Protein AF-A0A388PPC1-F1 (afdb_monomer)

Foldseek 3Di:
DDDDDDPPDDDDDDDDDDDPDDDDDDDDPDPFDDPPPPDDDADPPDDDPPPPQQPDDPPADFFAQPAAGPTEGPLDEADNLDHAHNLDYEEHHEYEEANEYEEANEYEYDHEYEYHDEYEYDDEYEDDHEYEEADEYEEANEYEEAPEYEYAHAYHYHQEYEYEHEYEHELEYEYAHEYEYDYNQDEEHEAEYEDYPEYEYEPPDDHDYAHHAYHYYYDYDCVSVDVVRRDHLVQWPWKWFPPDPDDQWTDTPRHRFIWGKDPFDDDLPDFPADPVRDRPDPLPRDIWIKTFPVLQLFLKKKKKWKWAAAPPCPWWWDWQKWKDDDSDLQADTQWTWMDTQQKTKTWGWAAGSVDPVRIDTDIKMFGHHADHPDIWMWIWIDAPQKTFTDTNNDTRIMDGHPDGSNNRVSNRCVVPVSDRIMMIGCRSGPTDIGIIIMGSRRDHSDDPDDDPDDD

Sequence (455 aa):
MTLEVRSGERVALAVAATPTKYVPQEFRPGFAVKRRYPYSIAVTGATPPGPPLAEAPPKVAGAPHPNGGGFVAKSAKVEATAYVAPGARVLDGARVTGRARICGQAIVRQSAQVGDDAVVSGLARVGDRARVEGQAHVGGYAKLSGKAVLSGRAQLLEYATVDGEGVVSGDVMIRGFGEVHLSPTTEVTGTAMFAEDLEVHFSGCKTPRFDRGLFYGYLNADLLKKPKEVADNRGLYAHWKFDGAQAPFVRDLVGDADAVLLKRAPRETGPEFARDGSVSSLRPHTPGLQVGGHVLAAANLGFEALVFVPVDATVLSGSLLEADAASDESSGTVLSFKVNKDDVWLQLQSGDPRDKSSARGLALSGKARLPAGRWFRMGFTFKDGEAAIFVDGRKIAAERTELPLTCLFAETRARNPAASPQVLLGAGFAGRIAEIKLTHTGELPGFDEAPKGAK

Secondary structure (DSSP, 8-state):
------TTPPP--------SS--PPPPPSSS------S------S-----SS-S-SS-SS-EEE-TTT--EEETTSEE-TTSEE-TT-EE-TT-EE-TT-EE-TT-EE-TT-EE-TT-EE-TT-EE-TT-EE-TT-EE-TT-EE-TT-EE-TT-EEEEEEEEEES-EEESSEEEEEEEEEEE-TT-EEESSEEEESSEEEE-TT-SS---SSEEEES-B-GGGGG-TTTS---TTEEEEE---S--SSEE-BSSSS-PEEEESS-----S-EE-TTS-EEE------EEEEEGGGG--SBEEEEEEEEB-TT-S--EEEEEEE---SSTTS---EEEEEETTEEEEEEEEEETTEEEEEEEEEEEEE--PPBSSEEEEEEEEETTEEEEEETTEEEEEEE-SS-HHHHHHHHHHH-TT-PPEEEESTT-SSEEEEEEEESBS-----SS--TT--

pLDDT: mean 73.4, std 18.53, range [30.48, 98.75]

Solvent-accessible surface area (backbone atoms only — not comparable to full-atom values): 24076 Å² total; per-residue (Å²): 140,88,81,91,78,61,94,89,67,84,84,80,88,82,88,81,84,78,68,94,68,84,76,87,72,87,84,71,95,67,87,57,67,81,76,76,63,98,70,84,84,87,80,76,99,63,77,72,83,61,74,78,68,77,66,75,76,73,97,61,68,58,48,61,34,94,36,53,46,6,41,32,26,71,65,27,46,72,40,78,66,18,37,26,25,63,60,11,40,36,28,51,56,13,36,36,31,52,55,13,37,34,28,51,49,12,37,38,22,45,51,12,37,34,23,42,56,13,36,36,23,36,53,11,38,38,22,47,49,12,36,34,27,44,52,9,35,38,22,42,54,9,34,38,23,42,49,21,33,37,19,42,48,16,33,38,24,42,48,23,30,42,28,37,32,20,40,38,22,32,46,24,40,38,31,27,40,49,43,31,39,34,14,84,36,34,40,36,44,25,32,33,36,36,44,42,70,28,39,39,41,38,84,78,44,85,74,53,70,46,70,39,16,58,50,50,31,65,47,53,71,71,61,82,76,44,77,78,66,50,38,79,54,74,26,55,51,36,30,39,62,81,87,68,100,59,69,66,48,41,58,29,79,67,41,93,59,51,23,37,52,32,85,46,54,79,65,71,88,64,71,51,58,41,99,84,72,47,76,70,51,86,73,63,69,33,51,22,34,43,27,64,35,73,83,62,72,28,78,17,34,8,37,34,28,35,36,30,35,57,76,79,59,88,68,43,45,35,26,56,34,38,28,29,73,52,79,48,92,76,47,53,54,38,36,38,34,36,41,45,69,48,36,39,38,42,36,35,38,37,40,53,68,91,38,74,87,59,54,47,74,50,80,46,65,22,77,44,85,67,68,55,70,41,77,42,43,40,32,38,26,33,36,95,49,31,39,35,35,29,51,68,83,41,76,58,30,72,48,80,45,95,67,55,56,47,55,47,52,45,57,49,38,71,76,38,77,87,52,74,46,44,26,37,35,37,38,41,34,68,52,50,77,42,54,39,36,32,15,50,61,16,46,73,76,76,74,98,67,77,83,87,77,84,122

Nearest PDB structures (foldseek):
  3bfp-assembly1_A  TM=6.943E-01  e=1.816E-01  Campylobacter jejuni
  4m98-assembly1_A  TM=6.617E-01  e=1.415E+00  Neisseria gonorrhoeae FA 1090
  3bss-assembly1_A  TM=5.652E-01  e=8.470E-01  Campylobacter jejuni
  4m99-assembly1_B  TM=4.820E-01  e=5.565E-01  Neisseria gonorrhoeae FA 1090
  4eab-assembly1_A  TM=4.098E-01  e=3.490E-01  Caulobacter vibrioides

Radius of gyration: 22.93 Å; Cα contacts (8 Å, |Δi|>4): 1180; chains: 1; bounding box: 73×53×66 Å

Mean predicted aligned error: 11.64 Å

Structure (mmCIF, N/CA/C/O backbone):
data_AF-A0A388PPC1-F1
#
_entry.id   AF-A0A388PPC1-F1
#
loop_
_atom_site.group_PDB
_atom_site.id
_atom_site.type_symbol
_atom_site.label_atom_id
_atom_site.label_alt_id
_atom_site.label_comp_id
_atom_site.label_asym_id
_atom_site.label_entity_id
_atom_site.label_seq_id
_atom_site.pdbx_PDB_ins_code
_atom_site.Cartn_x
_atom_site.Cartn_y
_atom_site.Cartn_z
_atom_site.occupancy
_atom_site.B_iso_or_equiv
_atom_site.auth_seq_id
_atom_site.auth_comp_id
_atom_site.auth_asym_id
_atom_site.auth_atom_id
_atom_site.pdbx_PDB_model_num
ATOM 1 N N . MET A 1 1 ? -18.709 29.560 -3.263 1.00 45.53 1 MET A N 1
ATOM 2 C CA . MET A 1 1 ? -18.404 30.572 -4.293 1.00 45.53 1 MET A CA 1
ATOM 3 C C . MET A 1 1 ? -18.657 29.919 -5.633 1.00 45.53 1 MET A C 1
ATOM 5 O O . MET A 1 1 ? -18.152 28.824 -5.836 1.00 45.53 1 MET A O 1
ATOM 9 N N . THR A 1 2 ? -19.463 30.539 -6.487 1.00 46.78 2 THR A N 1
ATOM 10 C CA . THR A 1 2 ? -19.734 30.052 -7.845 1.00 46.78 2 THR A CA 1
ATOM 11 C C . THR A 1 2 ? -19.062 31.029 -8.801 1.00 46.78 2 THR A C 1
ATOM 13 O O . THR A 1 2 ? -19.299 32.229 -8.695 1.00 46.78 2 THR A O 1
ATOM 16 N N . LEU A 1 3 ? -18.168 30.532 -9.654 1.00 57.38 3 LEU A N 1
ATOM 17 C CA . LEU A 1 3 ? -17.500 31.303 -10.704 1.00 57.38 3 LEU A CA 1
ATOM 18 C C . LEU A 1 3 ? -18.093 30.863 -12.042 1.00 57.38 3 LEU A C 1
ATOM 20 O O . LEU A 1 3 ? -17.994 29.688 -12.387 1.00 57.38 3 LEU A O 1
ATOM 24 N N . GLU A 1 4 ? -18.694 31.787 -12.786 1.00 62.00 4 GLU A N 1
ATOM 25 C CA . GLU A 1 4 ? -19.030 31.560 -14.192 1.00 62.00 4 GLU A CA 1
ATOM 26 C C . GLU A 1 4 ? -17.790 31.837 -15.045 1.00 62.00 4 GLU A C 1
ATOM 28 O O . GLU A 1 4 ? -17.205 32.916 -14.961 1.00 62.00 4 GLU A O 1
ATOM 33 N N . VAL A 1 5 ? -17.372 30.849 -15.836 1.00 65.62 5 VAL A N 1
ATOM 34 C CA . VAL A 1 5 ? -16.165 30.905 -16.674 1.00 65.62 5 VAL A CA 1
ATOM 35 C C . VAL A 1 5 ? -16.590 30.864 -18.134 1.00 65.62 5 VAL A C 1
ATOM 37 O O . VAL A 1 5 ? -17.384 30.003 -18.522 1.00 65.62 5 VAL A O 1
ATOM 40 N N . ARG A 1 6 ? -16.083 31.784 -18.960 1.00 74.62 6 ARG A N 1
ATOM 41 C CA . ARG A 1 6 ? -16.412 31.810 -20.392 1.00 74.62 6 ARG A CA 1
ATOM 42 C C . ARG A 1 6 ? -15.581 30.784 -21.157 1.00 74.62 6 ARG A C 1
ATOM 44 O O . ARG A 1 6 ? -14.477 30.415 -20.760 1.00 74.62 6 ARG A O 1
ATOM 51 N N . SER A 1 7 ? -16.100 30.344 -22.303 1.00 70.12 7 SER A N 1
ATOM 52 C CA . SER A 1 7 ? -15.382 29.424 -23.191 1.00 70.12 7 SER A CA 1
ATOM 53 C C . SER A 1 7 ? -14.004 29.985 -23.573 1.00 70.12 7 SER A C 1
ATOM 55 O O . SER A 1 7 ? -13.914 31.075 -24.132 1.00 70.12 7 SER A O 1
ATOM 57 N N . GLY A 1 8 ? -12.940 29.225 -23.292 1.00 73.12 8 GLY A N 1
ATOM 58 C CA . GLY A 1 8 ? -11.550 29.578 -23.613 1.00 73.12 8 GLY A CA 1
ATOM 59 C C . GLY A 1 8 ? -10.769 30.287 -22.499 1.00 73.12 8 GLY A C 1
ATOM 60 O O . GLY A 1 8 ? -9.557 30.465 -22.636 1.00 73.12 8 GLY A O 1
ATOM 61 N N . GLU A 1 9 ? -11.410 30.655 -21.389 1.00 75.88 9 GLU A N 1
ATOM 62 C CA . GLU A 1 9 ? -10.719 31.259 -20.248 1.00 75.88 9 GLU A CA 1
ATOM 63 C C . GLU A 1 9 ? -9.936 30.214 -19.440 1.00 75.88 9 GLU A C 1
ATOM 65 O O . GLU A 1 9 ? -10.388 29.091 -19.209 1.00 75.88 9 GLU A O 1
ATOM 70 N N . ARG A 1 10 ? -8.737 30.596 -18.986 1.00 58.38 10 ARG A N 1
ATOM 71 C CA . ARG A 1 10 ? -7.935 29.793 -18.057 1.00 58.38 10 ARG A CA 1
ATOM 72 C C . ARG A 1 10 ? -8.136 30.340 -16.656 1.00 58.38 10 ARG A C 1
ATOM 74 O O . ARG A 1 10 ? -7.796 31.490 -16.392 1.00 58.38 10 ARG A O 1
ATOM 81 N N . VAL A 1 11 ? -8.645 29.507 -15.761 1.00 59.34 11 VAL A N 1
ATOM 82 C CA . VAL A 1 11 ? -8.784 29.852 -14.346 1.00 59.34 11 VAL A CA 1
ATOM 83 C C . VAL A 1 11 ? -7.647 29.204 -13.573 1.00 59.34 11 VAL A C 1
ATOM 85 O O . VAL A 1 11 ? -7.410 28.004 -13.691 1.00 59.34 11 VAL A O 1
ATOM 88 N N . ALA A 1 12 ? -6.948 30.002 -12.773 1.00 56.66 12 ALA A N 1
ATOM 89 C CA . ALA A 1 12 ? -6.001 29.512 -11.785 1.00 56.66 12 ALA A CA 1
ATOM 90 C C . ALA A 1 12 ? -6.619 29.674 -10.396 1.00 56.66 12 ALA A C 1
ATOM 92 O O . ALA A 1 12 ? -7.122 30.745 -10.055 1.00 56.66 12 ALA A O 1
ATOM 93 N N . LEU A 1 13 ? -6.573 28.618 -9.586 1.00 56.62 13 LEU A N 1
ATOM 94 C CA . LEU A 1 13 ? -6.956 28.700 -8.185 1.00 56.62 13 LEU A CA 1
ATOM 95 C C . LEU A 1 13 ? -5.724 29.037 -7.345 1.00 56.62 13 LEU A C 1
ATOM 97 O O . LEU A 1 13 ? -4.862 28.188 -7.131 1.00 56.62 13 LEU A O 1
ATOM 101 N N . ALA A 1 14 ? -5.661 30.270 -6.852 1.00 52.72 14 ALA A N 1
ATOM 102 C CA . ALA A 1 14 ? -4.693 30.674 -5.842 1.00 52.72 14 ALA A CA 1
ATOM 103 C C . ALA A 1 14 ? -5.352 30.592 -4.458 1.00 52.72 14 ALA A C 1
ATOM 105 O O . ALA A 1 14 ? -6.246 31.374 -4.139 1.00 52.72 14 ALA A O 1
ATOM 106 N N . VAL A 1 15 ? -4.927 29.632 -3.634 1.00 54.34 15 VAL A N 1
ATOM 107 C CA . VAL A 1 15 ? -5.376 29.521 -2.239 1.00 54.34 15 VAL A CA 1
ATOM 108 C C . VAL A 1 15 ? -4.392 30.285 -1.356 1.00 54.34 15 VAL A C 1
ATOM 110 O O . VAL A 1 15 ? -3.333 29.771 -1.011 1.00 54.34 15 VAL A O 1
ATOM 113 N N . ALA A 1 16 ? -4.739 31.515 -0.982 1.00 50.84 16 ALA A N 1
ATOM 114 C CA . ALA A 1 16 ? -4.019 32.279 0.032 1.00 50.84 16 ALA A CA 1
ATOM 115 C C . ALA A 1 16 ? -4.841 32.271 1.327 1.00 50.84 16 ALA A C 1
ATOM 117 O O . ALA A 1 16 ? -5.855 32.956 1.433 1.00 50.84 16 ALA A O 1
ATOM 118 N N . ALA A 1 17 ? -4.434 31.462 2.304 1.00 50.75 17 ALA A N 1
ATOM 119 C CA . ALA A 1 17 ? -5.055 31.442 3.623 1.00 50.75 17 ALA A CA 1
ATOM 120 C C . ALA A 1 17 ? -4.115 32.090 4.646 1.00 50.75 17 ALA A C 1
ATOM 122 O O . ALA A 1 17 ? -3.182 31.453 5.131 1.00 50.75 17 ALA A O 1
ATOM 123 N N . THR A 1 18 ? -4.380 33.344 5.006 1.00 49.44 18 THR A N 1
ATOM 124 C CA . THR A 1 18 ? -3.779 34.005 6.173 1.00 49.44 18 THR A CA 1
ATOM 125 C C . THR A 1 18 ? -4.804 33.966 7.307 1.00 49.44 18 THR A C 1
ATOM 127 O O . THR A 1 18 ? -5.722 34.787 7.325 1.00 49.44 18 THR A O 1
ATOM 130 N N . PRO A 1 19 ? -4.741 32.992 8.235 1.00 52.81 19 PRO A N 1
ATOM 131 C CA . PRO A 1 19 ? -5.680 32.965 9.348 1.00 52.81 19 PRO A CA 1
ATOM 132 C C . PRO A 1 19 ? -5.509 34.233 10.197 1.00 52.81 19 PRO A C 1
ATOM 134 O O . PRO A 1 19 ? -4.400 34.559 10.613 1.00 52.81 19 PRO A O 1
ATOM 137 N N . THR A 1 20 ? -6.611 34.928 10.494 1.00 54.16 20 THR A N 1
ATOM 138 C CA . THR A 1 20 ? -6.624 36.118 11.371 1.00 54.16 20 THR A CA 1
ATOM 139 C C . THR A 1 20 ? -6.261 35.788 12.820 1.00 54.16 20 THR A C 1
ATOM 141 O O . THR A 1 20 ? -5.862 36.668 13.578 1.00 54.16 20 THR A O 1
ATOM 144 N N . LYS A 1 21 ? -6.361 34.509 13.203 1.00 48.09 21 LYS A N 1
ATOM 145 C CA . LYS A 1 21 ? -5.889 33.966 14.475 1.00 48.09 21 LYS A CA 1
ATOM 146 C C . LYS A 1 21 ? -5.018 32.743 14.208 1.00 48.09 21 LYS A C 1
ATOM 148 O O . LYS A 1 21 ? -5.512 31.689 13.812 1.00 48.09 21 LYS A O 1
ATOM 153 N N . TYR A 1 22 ? -3.719 32.887 14.436 1.00 52.72 22 TYR A N 1
ATOM 154 C CA . TYR A 1 22 ? -2.785 31.770 14.424 1.00 52.72 22 TYR A CA 1
ATOM 155 C C . TYR A 1 22 ? -2.956 30.965 15.714 1.00 52.72 22 TYR A C 1
ATOM 157 O O . TYR A 1 22 ? -2.793 31.505 16.807 1.00 52.72 22 TYR A O 1
ATOM 165 N N . VAL A 1 23 ? -3.308 29.686 15.596 1.00 55.38 23 VAL A N 1
ATOM 166 C CA . VAL A 1 23 ? -3.238 28.738 16.712 1.00 55.38 23 VAL A CA 1
ATOM 167 C C . VAL A 1 23 ? -1.935 27.963 16.530 1.00 55.38 23 VAL A C 1
ATOM 169 O O . VAL A 1 23 ? -1.856 27.153 15.601 1.00 55.38 23 VAL A O 1
ATOM 172 N N . PRO A 1 24 ? -0.900 28.217 17.351 1.00 48.09 24 PRO A N 1
ATOM 173 C CA . PRO A 1 24 ? 0.320 27.430 17.309 1.00 48.09 24 PRO A CA 1
ATOM 174 C C . PRO A 1 24 ? -0.039 25.974 17.602 1.00 48.09 24 PRO A C 1
ATOM 176 O O . PRO A 1 24 ? -0.615 25.665 18.642 1.00 48.09 24 PRO A O 1
ATOM 179 N N . GLN A 1 25 ? 0.266 25.080 16.671 1.00 48.88 25 GLN A N 1
ATOM 180 C CA . GLN A 1 25 ? 0.281 23.654 16.963 1.00 48.88 25 GLN A CA 1
ATOM 181 C C . GLN A 1 25 ? 1.686 23.306 17.449 1.00 48.88 25 GLN A C 1
ATOM 183 O O . GLN A 1 25 ? 2.660 23.751 16.837 1.00 48.88 25 GLN A O 1
ATOM 188 N N . GLU A 1 26 ? 1.782 22.568 18.558 1.00 41.75 26 GLU A N 1
ATOM 189 C CA . GLU A 1 26 ? 3.066 22.115 19.101 1.00 41.75 26 GLU A CA 1
ATOM 190 C C . GLU A 1 26 ? 3.886 21.382 18.037 1.00 41.75 26 GLU A C 1
ATOM 192 O O . GLU A 1 26 ? 3.373 20.561 17.273 1.00 41.75 26 GLU A O 1
ATOM 197 N N . PHE A 1 27 ? 5.166 21.739 17.984 1.00 40.19 27 PHE A N 1
ATOM 198 C CA . PHE A 1 27 ? 6.122 21.293 16.984 1.00 40.19 27 PHE A CA 1
ATOM 199 C C . PHE A 1 27 ? 6.663 19.905 17.355 1.00 40.19 27 PHE A C 1
ATOM 201 O O . PHE A 1 27 ? 7.144 19.716 18.472 1.00 40.19 27 PHE A O 1
ATOM 208 N N . ARG A 1 28 ? 6.612 18.936 16.432 1.00 46.66 28 ARG A N 1
ATOM 209 C CA . ARG A 1 28 ? 7.329 17.656 16.577 1.00 46.66 28 ARG A CA 1
ATOM 210 C C . ARG A 1 28 ? 8.740 17.794 15.965 1.00 46.66 28 ARG A C 1
ATOM 212 O O . ARG A 1 28 ? 8.865 18.484 14.957 1.00 46.66 28 ARG A O 1
ATOM 219 N N . PRO A 1 29 ? 9.804 17.191 16.531 1.00 39.25 29 PRO A N 1
ATOM 220 C CA . PRO A 1 29 ? 11.149 17.252 15.943 1.00 39.25 29 PRO A CA 1
ATOM 221 C C . PRO A 1 29 ? 11.220 16.581 14.553 1.00 39.25 29 PRO A C 1
ATOM 223 O O . PRO A 1 29 ? 10.748 15.457 14.408 1.00 39.25 29 PRO A O 1
ATOM 226 N N . GLY A 1 30 ? 11.857 17.240 13.571 1.00 43.06 30 GLY A N 1
ATOM 227 C CA . GLY A 1 30 ? 12.066 16.762 12.186 1.00 43.06 30 GLY A CA 1
ATOM 228 C C . GLY A 1 30 ? 11.287 17.572 11.132 1.00 43.06 30 GLY A C 1
ATOM 229 O O . GLY A 1 30 ? 10.248 18.142 11.444 1.00 43.06 30 GLY A O 1
ATOM 230 N N . PHE A 1 31 ? 11.746 17.622 9.871 1.00 42.22 31 PHE A N 1
ATOM 231 C CA . PHE A 1 31 ? 11.029 18.236 8.721 1.00 42.22 31 PHE A CA 1
ATOM 232 C C . PHE A 1 31 ? 9.743 17.462 8.316 1.00 42.22 31 PHE A C 1
ATOM 234 O O . PHE A 1 31 ? 9.233 17.593 7.210 1.00 42.22 31 PHE A O 1
ATOM 241 N N . ALA A 1 32 ? 9.208 16.655 9.227 1.00 40.38 32 ALA A N 1
ATOM 242 C CA . ALA A 1 32 ? 8.227 15.601 9.018 1.00 40.38 32 ALA A CA 1
ATOM 243 C C . ALA A 1 32 ? 6.790 16.042 9.334 1.00 40.38 32 ALA A C 1
ATOM 245 O O . ALA A 1 32 ? 6.077 15.340 10.045 1.00 40.38 32 ALA A O 1
ATOM 246 N N . VAL A 1 33 ? 6.365 17.237 8.913 1.00 51.50 33 VAL A N 1
ATOM 247 C CA . VAL A 1 33 ? 4.986 17.664 9.190 1.00 51.50 33 VAL A CA 1
ATOM 248 C C . VAL A 1 33 ? 4.418 18.469 8.035 1.00 51.50 33 VAL A C 1
ATOM 250 O O . VAL A 1 33 ? 4.583 19.690 7.946 1.00 51.50 33 VAL A O 1
ATOM 253 N N . LYS A 1 34 ? 3.633 17.806 7.187 1.00 39.28 34 LYS A N 1
ATOM 254 C CA . LYS A 1 34 ? 2.642 18.522 6.396 1.00 39.28 34 LYS A CA 1
ATOM 255 C C . LYS A 1 34 ? 1.558 18.997 7.354 1.00 39.28 34 LYS A C 1
ATOM 257 O O . LYS A 1 34 ? 0.740 18.216 7.830 1.00 39.28 34 LYS A O 1
ATOM 262 N N . ARG A 1 35 ? 1.481 20.308 7.604 1.00 45.25 35 ARG A N 1
ATOM 263 C CA . ARG A 1 35 ? 0.224 20.884 8.096 1.00 45.25 35 ARG A CA 1
ATOM 264 C C . ARG A 1 35 ? -0.830 20.564 7.045 1.00 45.25 35 ARG A C 1
ATOM 266 O O . ARG A 1 35 ? -0.805 21.153 5.963 1.00 45.25 35 ARG A O 1
ATOM 273 N N . ARG A 1 36 ? -1.785 19.679 7.343 1.00 45.56 36 ARG A N 1
ATOM 274 C CA . ARG A 1 36 ? -3.058 19.750 6.628 1.00 45.56 36 ARG A CA 1
ATOM 275 C C . ARG A 1 36 ? -3.639 21.104 6.985 1.00 45.56 36 ARG A C 1
ATOM 277 O O . ARG A 1 36 ? -4.092 21.335 8.105 1.00 45.56 36 ARG A O 1
ATOM 284 N N . TYR A 1 37 ? -3.524 22.043 6.048 1.00 46.59 37 TYR A N 1
ATOM 285 C CA . TYR A 1 37 ? -4.255 23.291 6.133 1.00 46.59 37 TYR A CA 1
ATOM 286 C C . TYR A 1 37 ? -5.709 22.913 6.434 1.00 46.59 37 TYR A C 1
ATOM 288 O O . TYR A 1 37 ? -6.227 21.994 5.796 1.00 46.59 37 TYR A O 1
ATOM 296 N N . PRO A 1 38 ? -6.381 23.579 7.385 1.00 49.34 38 PRO A N 1
ATOM 297 C CA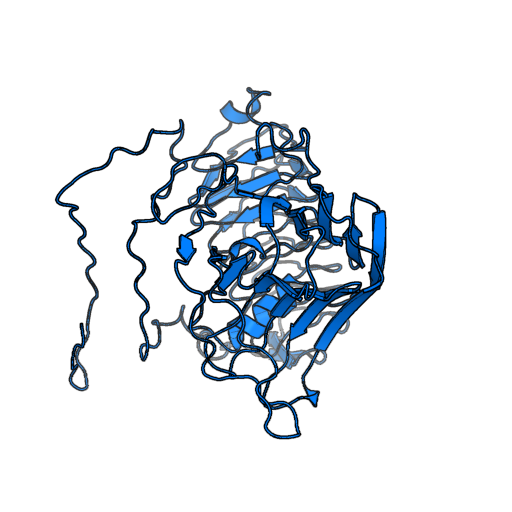 . PRO A 1 38 ? -7.749 23.243 7.790 1.00 49.34 38 PRO A CA 1
ATOM 298 C C . PRO A 1 38 ? -8.789 23.507 6.680 1.00 49.34 38 PRO A C 1
ATOM 300 O O . PRO A 1 38 ? -9.987 23.565 6.938 1.00 49.34 38 PRO A O 1
ATOM 303 N N . TYR A 1 39 ? -8.322 23.690 5.446 1.00 50.25 39 TYR A N 1
ATOM 304 C CA . TYR A 1 39 ? -9.067 24.032 4.259 1.00 50.25 39 TYR A CA 1
ATOM 305 C C . TYR A 1 39 ? -8.824 22.939 3.216 1.00 50.25 39 TYR A C 1
ATOM 307 O O . TYR A 1 39 ? -7.750 22.842 2.624 1.00 50.25 39 TYR A O 1
ATOM 315 N N . SER A 1 40 ? -9.843 22.115 2.994 1.00 49.78 40 SER A N 1
ATOM 316 C CA . SER A 1 40 ? -9.963 21.290 1.797 1.00 49.78 40 SER A CA 1
ATOM 317 C C . SER A 1 40 ? -10.823 22.031 0.781 1.00 49.78 40 SER A C 1
ATOM 319 O O . SER A 1 40 ? -11.848 22.614 1.138 1.00 49.78 40 SER A O 1
ATOM 321 N N . ILE A 1 41 ? -10.447 21.960 -0.487 1.00 53.38 41 ILE A N 1
ATOM 322 C CA . ILE A 1 41 ? -11.289 22.396 -1.599 1.00 53.38 41 ILE A CA 1
ATOM 323 C C . ILE A 1 41 ? -11.770 21.157 -2.355 1.00 53.38 41 ILE A C 1
ATOM 325 O O . ILE A 1 41 ? -10.979 20.275 -2.678 1.00 53.38 41 ILE A O 1
ATOM 329 N N . ALA A 1 42 ? -13.071 21.079 -2.619 1.00 52.94 42 ALA A N 1
ATOM 330 C CA . ALA A 1 42 ? -13.618 20.136 -3.585 1.00 52.94 42 ALA A CA 1
ATOM 331 C C . ALA A 1 42 ? -13.826 20.898 -4.894 1.00 52.94 42 ALA A C 1
ATOM 333 O O . ALA A 1 42 ? -14.512 21.920 -4.909 1.00 52.94 42 ALA A O 1
ATOM 334 N N . VAL A 1 43 ? -13.211 20.422 -5.975 1.00 57.19 43 VAL A N 1
ATOM 335 C CA . VAL A 1 43 ? -13.405 20.980 -7.315 1.00 57.19 43 VAL A CA 1
ATOM 336 C C . VAL A 1 43 ? -14.295 20.011 -8.086 1.00 57.19 43 VAL A C 1
ATOM 338 O O . VAL A 1 43 ? -13.891 18.884 -8.352 1.00 57.19 43 VAL A O 1
ATOM 341 N N . THR A 1 44 ? -15.514 20.432 -8.419 1.00 51.94 44 THR A N 1
ATOM 342 C CA . THR A 1 44 ? -16.471 19.660 -9.227 1.00 51.94 44 THR A CA 1
ATOM 343 C C . THR A 1 44 ? -16.583 20.262 -10.626 1.00 51.94 44 THR A C 1
ATOM 345 O O . THR A 1 44 ? -16.335 21.450 -10.818 1.00 51.94 44 THR A O 1
ATOM 348 N N . GLY A 1 45 ? -16.899 19.443 -11.633 1.00 51.75 45 GLY A N 1
ATOM 349 C CA . GLY A 1 45 ? -17.015 19.903 -13.026 1.00 51.75 45 GLY A CA 1
ATOM 350 C C . GLY A 1 45 ? -15.691 20.308 -13.691 1.00 51.75 45 GLY A C 1
ATOM 351 O O . GLY A 1 45 ? -15.690 20.698 -14.854 1.00 51.75 45 GLY A O 1
ATOM 352 N N . ALA A 1 46 ? -14.562 20.186 -12.988 1.00 52.22 46 ALA A N 1
ATOM 353 C CA . ALA A 1 46 ? -13.234 20.311 -13.567 1.00 52.22 46 ALA A CA 1
ATOM 354 C C . ALA A 1 46 ? -12.677 18.924 -13.884 1.00 52.22 46 ALA A C 1
ATOM 356 O O . ALA A 1 46 ? -12.732 18.012 -13.061 1.00 52.22 46 ALA A O 1
ATOM 357 N N . THR A 1 47 ? -12.081 18.784 -15.064 1.00 48.16 47 THR A N 1
ATOM 358 C CA . THR A 1 47 ? -11.149 17.686 -15.317 1.00 48.16 47 THR A CA 1
ATOM 359 C C . THR A 1 47 ? -9.790 18.181 -14.835 1.00 48.16 47 THR A C 1
ATOM 361 O O . THR A 1 47 ? -9.307 19.166 -15.404 1.00 48.16 47 THR A O 1
ATOM 364 N N . PRO A 1 48 ? -9.177 17.597 -13.783 1.00 47.25 48 PRO A N 1
ATOM 365 C CA . PRO A 1 48 ? -7.795 17.936 -13.471 1.00 47.25 48 PRO A CA 1
ATOM 366 C C . PRO A 1 48 ? -6.990 17.739 -14.759 1.00 47.25 48 PRO A C 1
ATOM 368 O O . PRO A 1 48 ? -7.252 16.753 -15.456 1.00 47.25 48 PRO A O 1
ATOM 371 N N . PRO A 1 49 ? -6.072 18.654 -15.134 1.00 48.22 49 PRO A N 1
ATOM 372 C CA . PRO A 1 49 ? -5.157 18.367 -16.223 1.00 48.22 49 PRO A CA 1
ATOM 373 C C . PRO A 1 49 ? -4.508 17.046 -15.849 1.00 48.22 49 PRO A C 1
ATOM 375 O O . PRO A 1 49 ? -3.821 16.954 -14.830 1.00 48.22 49 PRO A O 1
ATOM 378 N N . GLY A 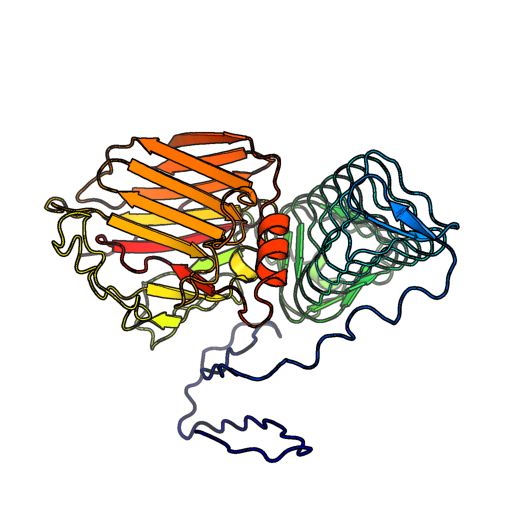1 50 ? -4.867 15.995 -16.584 1.00 44.19 50 GLY A N 1
ATOM 379 C CA . GLY A 1 50 ? -4.384 14.679 -16.246 1.00 44.19 50 GLY A CA 1
ATOM 380 C C . GLY A 1 50 ? -2.857 14.748 -16.222 1.00 44.19 50 GLY A C 1
ATOM 381 O O . GLY A 1 50 ? -2.277 15.503 -17.015 1.00 44.19 50 GLY A O 1
ATOM 382 N N . PRO A 1 51 ? -2.175 13.962 -15.373 1.00 48.72 51 PRO A N 1
ATOM 383 C CA . PRO A 1 51 ? -0.815 13.564 -15.739 1.00 48.72 51 PRO A CA 1
ATOM 384 C C . PRO A 1 51 ? -0.868 13.148 -17.208 1.00 48.72 51 PRO A C 1
ATOM 386 O O . PRO A 1 51 ? -1.867 12.513 -17.556 1.00 48.72 51 PRO A O 1
ATOM 389 N N . PRO A 1 52 ? 0.088 13.562 -18.064 1.00 46.69 52 PRO A N 1
ATOM 390 C CA . PRO A 1 52 ? -0.044 13.474 -19.515 1.00 46.69 52 PRO A CA 1
ATOM 391 C C . PRO A 1 52 ? -0.675 12.136 -19.873 1.00 46.69 52 PRO A C 1
ATOM 393 O O . PRO A 1 52 ? -0.040 11.093 -19.701 1.00 46.69 52 PRO A O 1
ATOM 396 N N . LEU A 1 53 ? -1.974 12.189 -20.214 1.00 48.16 53 LEU A N 1
ATOM 397 C CA . LEU A 1 53 ? -2.783 11.007 -20.469 1.00 48.16 53 LEU A CA 1
ATOM 398 C C . LEU A 1 53 ? -1.997 10.225 -21.494 1.00 48.16 53 LEU A C 1
ATOM 400 O O . LEU A 1 53 ? -1.620 10.829 -22.498 1.00 48.16 53 LEU A O 1
ATOM 404 N N . ALA A 1 54 ? -1.691 8.970 -21.148 1.00 50.16 54 ALA A N 1
ATOM 405 C CA . ALA A 1 54 ? -0.935 8.002 -21.923 1.00 50.16 54 ALA A CA 1
ATOM 406 C C . ALA A 1 54 ? -0.452 8.592 -23.253 1.00 50.16 54 ALA A C 1
ATOM 408 O O . ALA A 1 54 ? -1.256 8.694 -24.183 1.00 50.16 54 ALA A O 1
ATOM 409 N N . GLU A 1 55 ? 0.825 9.013 -23.298 1.00 54.22 55 GLU A N 1
ATOM 410 C CA . GLU A 1 55 ? 1.520 9.521 -24.492 1.00 54.22 55 GLU A CA 1
ATOM 411 C C . GLU A 1 55 ? 0.923 8.892 -25.748 1.00 54.22 55 GLU A C 1
ATOM 413 O O . GLU A 1 55 ? 0.656 7.684 -25.719 1.00 54.22 55 GLU A O 1
ATOM 418 N N . ALA A 1 56 ? 0.710 9.677 -26.812 1.00 59.56 56 ALA A N 1
ATOM 419 C CA . ALA A 1 56 ? 0.244 9.192 -28.114 1.00 59.56 56 ALA A CA 1
ATOM 420 C C . ALA A 1 56 ? 0.699 7.741 -28.366 1.00 59.56 56 ALA A C 1
ATOM 422 O O . ALA A 1 56 ? 1.854 7.435 -28.042 1.00 59.56 56 ALA A O 1
ATOM 423 N N . PRO A 1 57 ? -0.189 6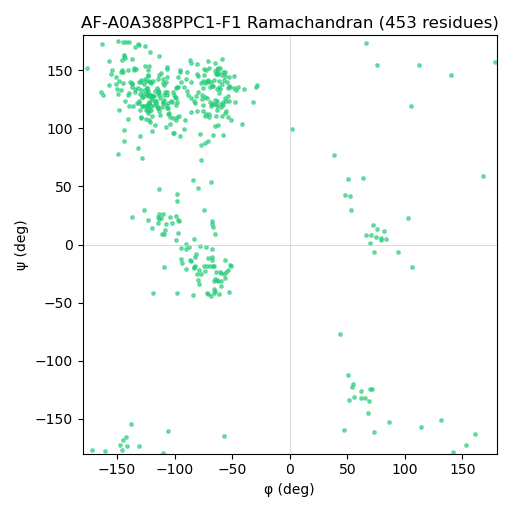.858 -28.870 1.00 64.00 57 PRO A N 1
ATOM 424 C CA . PRO A 1 57 ? 0.041 5.416 -28.930 1.00 64.00 57 PRO A CA 1
ATOM 425 C C . PRO A 1 57 ? 1.487 5.116 -29.326 1.00 64.00 57 PRO A C 1
ATOM 427 O O . PRO A 1 57 ? 1.990 5.790 -30.234 1.00 64.00 57 PRO A O 1
ATOM 430 N N . PRO A 1 58 ? 2.169 4.185 -28.627 1.00 72.44 58 PRO A N 1
ATOM 431 C CA . PRO A 1 58 ? 3.608 4.017 -28.765 1.00 72.44 58 PRO A CA 1
ATOM 432 C C . PRO A 1 58 ? 3.984 3.978 -30.241 1.00 72.44 58 PRO A C 1
ATOM 434 O O . PRO A 1 58 ? 3.463 3.156 -30.992 1.00 72.44 58 PRO A O 1
ATOM 437 N N . LYS A 1 59 ? 4.874 4.875 -30.677 1.00 84.00 59 LYS A N 1
ATOM 438 C CA . LYS A 1 59 ? 5.307 4.970 -32.084 1.00 84.00 59 LYS A CA 1
ATOM 439 C C . LYS A 1 59 ? 6.264 3.832 -32.474 1.00 84.00 59 LYS A C 1
ATOM 441 O O . LYS A 1 59 ? 7.151 4.012 -33.301 1.00 84.00 59 LYS A O 1
ATOM 446 N N . VAL A 1 60 ? 6.120 2.676 -31.837 1.00 90.56 60 VAL A N 1
ATOM 447 C CA . VAL A 1 60 ? 6.946 1.482 -31.998 1.00 90.56 60 VAL A CA 1
ATOM 448 C C . VAL A 1 60 ? 6.050 0.312 -32.380 1.00 90.56 60 VAL A C 1
ATOM 450 O O . VAL A 1 60 ? 4.883 0.258 -32.001 1.00 90.56 60 VAL A O 1
ATOM 453 N N . ALA A 1 61 ? 6.588 -0.642 -33.136 1.00 95.50 61 ALA A N 1
ATOM 454 C CA . ALA A 1 61 ? 5.840 -1.841 -33.488 1.00 95.50 61 ALA A CA 1
ATOM 455 C C . ALA A 1 61 ? 5.599 -2.710 -32.242 1.00 95.50 61 ALA A C 1
ATOM 457 O O . ALA A 1 61 ? 6.520 -2.956 -31.462 1.00 95.50 61 ALA A O 1
ATOM 458 N N . GLY A 1 62 ? 4.385 -3.230 -32.093 1.00 95.44 62 GLY A N 1
ATOM 459 C CA . GLY A 1 62 ? 3.992 -4.091 -30.982 1.00 95.44 62 GLY A CA 1
ATOM 460 C C . GLY A 1 62 ? 2.609 -4.691 -31.197 1.00 95.44 62 GLY A C 1
ATOM 461 O O . GLY A 1 62 ? 2.001 -4.487 -32.249 1.00 95.44 62 GLY A O 1
ATOM 462 N N . ALA A 1 63 ? 2.135 -5.445 -30.215 1.00 96.25 63 ALA A N 1
ATOM 463 C CA . ALA A 1 63 ? 0.822 -6.076 -30.233 1.00 96.25 63 ALA A CA 1
ATOM 464 C C . ALA A 1 63 ? 0.218 -6.120 -28.818 1.00 96.25 63 ALA A C 1
ATOM 466 O O . ALA A 1 63 ? 0.962 -6.044 -27.837 1.00 96.25 63 ALA A O 1
ATOM 467 N N . PRO A 1 64 ? -1.112 -6.250 -28.693 1.00 96.44 64 PRO A N 1
ATOM 468 C CA . PRO A 1 64 ? -1.758 -6.553 -27.420 1.00 96.44 64 PRO A CA 1
ATOM 469 C C . PRO A 1 64 ? -1.264 -7.884 -26.833 1.00 96.44 64 PRO A C 1
ATOM 471 O O . PRO A 1 64 ? -1.132 -8.872 -27.556 1.00 96.44 64 PRO A O 1
ATOM 474 N N . HIS A 1 65 ? -1.030 -7.932 -25.523 1.00 97.12 65 HIS A N 1
ATOM 475 C CA . HIS A 1 65 ? -0.726 -9.168 -24.808 1.00 97.12 65 HIS A CA 1
ATOM 476 C C . HIS A 1 65 ? -1.970 -10.076 -24.762 1.00 97.12 65 HIS A C 1
ATOM 478 O O . HIS A 1 65 ? -3.052 -9.575 -24.444 1.00 97.12 65 HIS A O 1
ATOM 484 N N . PRO A 1 66 ? -1.861 -11.396 -25.016 1.00 95.31 66 PRO A N 1
ATOM 485 C CA . PRO A 1 66 ? -3.015 -12.303 -25.007 1.00 95.31 66 PRO A CA 1
ATOM 486 C C . PRO A 1 66 ? -3.740 -12.347 -23.657 1.00 95.31 66 PRO A C 1
ATOM 488 O O . PRO A 1 66 ? -4.956 -12.514 -23.613 1.00 95.31 66 PRO A O 1
ATOM 491 N N . ASN A 1 67 ? -3.010 -12.157 -22.557 1.00 90.06 67 ASN A N 1
ATOM 492 C CA . ASN A 1 67 ? -3.576 -12.065 -21.218 1.00 90.06 67 ASN A CA 1
ATOM 493 C C . ASN A 1 67 ? -3.653 -10.591 -20.781 1.00 90.06 67 ASN A C 1
ATOM 495 O O . ASN A 1 67 ? -2.659 -10.020 -20.327 1.00 90.06 67 ASN A O 1
ATOM 499 N N . GLY A 1 68 ? -4.826 -9.978 -20.972 1.00 84.88 68 GLY A N 1
ATOM 500 C CA . GLY A 1 68 ? -5.165 -8.617 -20.534 1.00 84.88 68 GLY A CA 1
ATOM 501 C C . GLY A 1 68 ? -5.229 -7.543 -21.628 1.00 84.88 68 GLY A C 1
ATOM 502 O O . GLY A 1 68 ? -5.885 -6.529 -21.418 1.00 84.88 68 GLY A O 1
ATOM 503 N N . GLY A 1 69 ? -4.630 -7.750 -22.805 1.00 87.81 69 GLY A N 1
ATOM 504 C CA . GLY A 1 69 ? -4.782 -6.854 -23.960 1.00 87.81 69 GLY A CA 1
ATOM 505 C C . GLY A 1 69 ? -3.939 -5.571 -23.951 1.00 87.81 69 GLY A C 1
ATOM 506 O O . GLY A 1 69 ? -4.098 -4.742 -24.844 1.00 87.81 69 GLY A O 1
ATOM 507 N N . GLY A 1 70 ? -3.043 -5.379 -22.983 1.00 89.81 70 GLY A N 1
ATOM 508 C CA . GLY A 1 70 ? -2.123 -4.238 -22.948 1.00 89.81 70 GLY A CA 1
ATOM 509 C C . GLY A 1 70 ? -1.022 -4.305 -24.002 1.00 89.81 70 GLY A C 1
ATOM 510 O O . GLY A 1 70 ? -0.691 -5.375 -24.505 1.00 89.81 70 GLY A O 1
ATOM 511 N N . PHE A 1 71 ? -0.438 -3.161 -24.353 1.00 95.38 71 PHE A N 1
ATOM 512 C CA . PHE A 1 71 ? 0.515 -3.076 -25.462 1.00 95.38 71 PHE A CA 1
ATOM 513 C C . PHE A 1 71 ? 1.896 -3.627 -25.085 1.00 95.38 71 PHE A C 1
ATOM 515 O O . PHE A 1 71 ? 2.511 -3.174 -24.118 1.00 95.38 71 PHE A O 1
ATOM 522 N N . VAL A 1 72 ? 2.425 -4.530 -25.910 1.00 98.00 72 VAL A N 1
ATOM 523 C CA . VAL A 1 72 ? 3.782 -5.073 -25.799 1.00 98.00 72 VAL A CA 1
ATOM 524 C C . VAL A 1 72 ? 4.556 -4.756 -27.074 1.00 98.00 72 VAL A C 1
ATOM 526 O O . VAL A 1 72 ? 4.179 -5.182 -28.169 1.00 98.00 72 VAL A O 1
ATOM 529 N N . ALA A 1 73 ? 5.647 -4.001 -26.945 1.00 97.88 73 ALA A N 1
ATOM 530 C CA . ALA A 1 73 ? 6.551 -3.725 -28.057 1.00 97.88 73 ALA A CA 1
ATOM 531 C C . ALA A 1 73 ? 7.205 -5.021 -28.562 1.00 97.88 73 ALA A C 1
ATOM 533 O O . ALA A 1 73 ? 7.535 -5.900 -27.771 1.00 97.88 73 ALA A O 1
ATOM 534 N N . LYS A 1 74 ? 7.485 -5.119 -29.869 1.00 97.88 74 LYS A N 1
ATOM 535 C CA . LYS A 1 74 ? 8.164 -6.291 -30.467 1.00 97.88 74 LYS A CA 1
ATOM 536 C C . LYS A 1 74 ? 9.530 -6.597 -29.840 1.00 97.88 74 LYS A C 1
ATOM 538 O O . LYS A 1 74 ? 10.003 -7.724 -29.930 1.00 97.88 74 LYS A O 1
ATOM 543 N N . SER A 1 75 ? 10.179 -5.588 -29.268 1.00 97.62 75 SER A N 1
ATOM 544 C CA . SER A 1 75 ? 11.475 -5.699 -28.599 1.00 97.62 75 SER A CA 1
ATOM 545 C C . SER A 1 75 ? 11.380 -6.201 -27.151 1.00 97.62 75 SER A C 1
ATOM 547 O O . SER A 1 75 ? 12.386 -6.662 -26.609 1.00 97.62 75 SER A O 1
ATOM 549 N N . ALA A 1 76 ? 10.198 -6.128 -26.534 1.00 98.38 76 ALA A N 1
ATOM 550 C CA . ALA A 1 76 ? 9.964 -6.563 -25.164 1.00 98.38 76 ALA A CA 1
ATOM 551 C C . ALA A 1 76 ? 9.631 -8.061 -25.114 1.00 98.38 76 ALA A C 1
ATOM 553 O O . ALA A 1 76 ? 9.195 -8.655 -26.102 1.00 98.38 76 ALA A O 1
ATOM 554 N N . LYS A 1 77 ? 9.826 -8.687 -23.949 1.00 98.50 77 LYS A N 1
ATOM 555 C CA . LYS A 1 77 ? 9.473 -10.096 -23.720 1.00 98.50 77 LYS A CA 1
ATOM 556 C C . LYS A 1 77 ? 8.508 -10.206 -22.553 1.00 98.50 77 LYS A C 1
ATOM 558 O O . LYS A 1 77 ? 8.867 -9.867 -21.432 1.00 98.50 77 LYS A O 1
ATOM 563 N N . VAL A 1 78 ? 7.304 -10.694 -22.819 1.00 98.62 78 VAL A N 1
ATOM 564 C CA . VAL A 1 78 ? 6.261 -10.893 -21.810 1.00 98.62 78 VAL A CA 1
ATOM 565 C C . VAL A 1 78 ? 5.777 -12.335 -21.911 1.00 98.62 78 VAL A C 1
ATOM 567 O O . VAL A 1 78 ? 5.460 -12.799 -23.006 1.00 98.62 78 VAL A O 1
ATOM 570 N N . GLU A 1 79 ? 5.789 -13.058 -20.795 1.00 98.31 79 GLU A N 1
ATOM 571 C CA . GLU A 1 79 ? 5.281 -14.430 -20.727 1.00 98.31 79 GLU A CA 1
ATOM 572 C C . GLU A 1 79 ? 3.752 -14.460 -20.744 1.00 98.31 79 GLU A C 1
ATOM 574 O O . GLU A 1 79 ? 3.096 -13.609 -20.150 1.00 98.31 79 GLU A O 1
ATOM 579 N N . ALA A 1 80 ? 3.169 -15.495 -21.358 1.00 97.00 80 ALA A N 1
ATOM 580 C CA . ALA A 1 80 ? 1.714 -15.649 -21.448 1.00 97.00 80 ALA A CA 1
ATOM 581 C C . ALA A 1 80 ? 1.018 -15.724 -20.073 1.00 97.00 80 ALA A C 1
ATOM 583 O O . ALA A 1 80 ? -0.162 -15.394 -19.960 1.00 97.00 80 ALA A O 1
ATOM 584 N N . THR A 1 81 ? 1.746 -16.149 -19.038 1.00 96.12 81 THR A N 1
ATOM 585 C CA . THR A 1 81 ? 1.287 -16.213 -17.645 1.00 96.12 81 THR A CA 1
ATOM 586 C C . THR A 1 81 ? 1.186 -14.840 -16.979 1.00 96.12 81 THR A C 1
ATOM 588 O O . THR A 1 81 ? 0.406 -14.688 -16.040 1.00 96.12 81 THR A O 1
ATOM 591 N N . ALA A 1 82 ? 1.913 -13.834 -17.470 1.00 95.75 82 ALA A N 1
ATOM 592 C CA . ALA A 1 82 ? 1.804 -12.469 -16.978 1.00 95.75 82 ALA A CA 1
ATOM 593 C C . ALA A 1 82 ? 0.511 -11.816 -17.482 1.00 95.75 82 ALA A C 1
ATOM 595 O O . ALA A 1 82 ? 0.011 -12.130 -18.563 1.00 95.75 82 ALA A O 1
ATOM 596 N N . TYR A 1 83 ? -0.034 -10.881 -16.711 1.00 89.12 83 TYR A N 1
ATOM 597 C CA . TYR A 1 83 ? -1.202 -10.093 -17.101 1.00 89.12 83 TYR A CA 1
ATOM 598 C C . TYR A 1 83 ? -0.782 -8.663 -17.439 1.00 89.12 83 TYR A C 1
ATOM 600 O O . TYR A 1 83 ? -0.134 -8.004 -16.628 1.00 89.12 83 TYR A O 1
ATOM 608 N N . VAL A 1 84 ? -1.190 -8.154 -18.603 1.00 92.31 84 VAL A N 1
ATOM 609 C CA . VAL A 1 84 ? -0.955 -6.760 -19.011 1.00 92.31 84 VAL A CA 1
ATOM 610 C C . VAL A 1 84 ? -2.297 -6.133 -19.364 1.00 92.31 84 VAL A C 1
ATOM 612 O O . VAL A 1 84 ? -2.882 -6.474 -20.385 1.00 92.31 84 VAL A O 1
ATOM 615 N N . ALA A 1 85 ? -2.802 -5.234 -18.521 1.00 79.75 85 ALA A N 1
ATOM 616 C CA . ALA A 1 85 ? -4.100 -4.582 -18.697 1.00 79.75 85 ALA A CA 1
ATOM 617 C C . ALA A 1 85 ? -4.141 -3.689 -19.953 1.00 79.75 85 ALA A C 1
ATOM 619 O O . ALA A 1 85 ? -3.101 -3.149 -20.328 1.00 79.75 85 ALA A O 1
ATOM 620 N N . PRO A 1 86 ? -5.321 -3.406 -20.542 1.00 80.75 86 PRO A N 1
ATOM 621 C CA . PRO A 1 86 ? -5.430 -2.670 -21.809 1.00 80.75 86 PRO A CA 1
ATOM 622 C C . PRO A 1 86 ? -4.763 -1.284 -21.826 1.00 80.75 86 PRO A C 1
ATOM 624 O O . PRO A 1 86 ? -4.325 -0.819 -22.874 1.00 80.75 86 PRO A O 1
ATOM 627 N N . GLY A 1 87 ? -4.681 -0.613 -20.672 1.00 77.25 87 GLY A N 1
ATOM 628 C CA . GLY A 1 87 ? -4.031 0.696 -20.539 1.00 77.25 87 GLY A CA 1
ATOM 629 C C . GLY A 1 87 ? -2.517 0.642 -20.309 1.00 77.25 87 GLY A C 1
ATOM 630 O O . GLY A 1 87 ? -1.849 1.668 -20.445 1.00 77.25 87 GLY A O 1
ATOM 631 N N . ALA A 1 88 ? -1.970 -0.525 -19.968 1.00 86.62 88 ALA A N 1
ATOM 632 C CA . ALA A 1 88 ? -0.570 -0.700 -19.611 1.00 86.62 88 ALA A CA 1
ATOM 633 C C . ALA A 1 88 ? 0.320 -0.920 -20.841 1.00 86.62 88 ALA A C 1
ATOM 635 O O . ALA A 1 88 ? -0.133 -1.360 -21.904 1.00 86.62 88 ALA A O 1
ATOM 636 N N . ARG A 1 89 ? 1.613 -0.603 -20.692 1.00 93.94 89 ARG A N 1
ATOM 63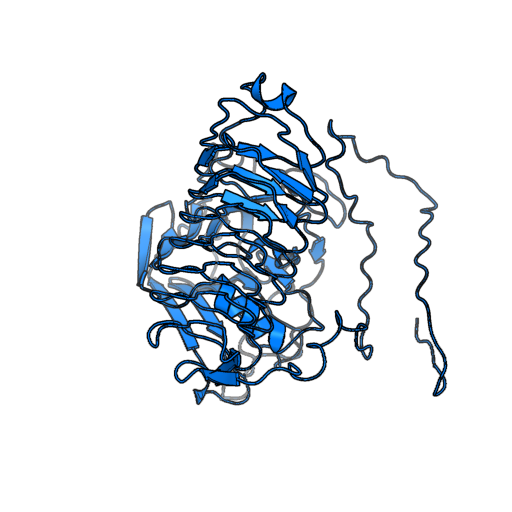7 C CA . ARG A 1 89 ? 2.604 -0.688 -21.775 1.00 93.94 89 ARG A CA 1
ATOM 638 C C . ARG A 1 89 ? 3.889 -1.360 -21.305 1.00 93.94 89 ARG A C 1
ATOM 640 O O . ARG A 1 89 ? 4.478 -0.942 -20.308 1.00 93.94 89 ARG A O 1
ATOM 647 N N . VAL A 1 90 ? 4.360 -2.336 -22.079 1.00 97.81 90 VAL A N 1
ATOM 648 C CA . VAL A 1 90 ? 5.692 -2.935 -21.937 1.00 97.81 90 VAL A CA 1
ATOM 649 C C . VAL A 1 90 ? 6.512 -2.598 -23.180 1.00 97.81 90 VAL A C 1
ATOM 651 O O . VAL A 1 90 ? 6.136 -2.951 -24.299 1.00 97.81 90 VAL A O 1
ATOM 654 N N . LEU A 1 91 ? 7.604 -1.861 -22.992 1.00 96.81 91 LEU A N 1
ATOM 655 C CA . LEU A 1 91 ? 8.361 -1.200 -24.057 1.00 96.81 91 LEU A CA 1
ATOM 656 C C . LEU A 1 91 ? 9.847 -1.588 -24.037 1.00 96.81 91 LEU A C 1
ATOM 658 O O . LEU A 1 91 ? 10.340 -2.200 -23.089 1.00 96.81 91 LEU A O 1
ATOM 662 N N . ASP A 1 92 ? 10.567 -1.181 -25.084 1.00 96.38 92 ASP A N 1
ATOM 663 C CA . ASP A 1 92 ? 12.010 -1.388 -25.256 1.00 96.38 92 ASP A CA 1
ATOM 664 C C . ASP A 1 92 ? 12.411 -2.862 -25.057 1.00 96.38 92 ASP A C 1
ATOM 666 O O . ASP A 1 92 ? 11.765 -3.733 -25.627 1.00 96.38 92 ASP A O 1
ATOM 670 N N . GLY A 1 93 ? 13.464 -3.162 -24.293 1.00 96.94 93 GLY A N 1
ATOM 671 C CA . GLY A 1 93 ? 13.927 -4.519 -23.980 1.00 96.94 93 GLY A CA 1
ATOM 672 C C . GLY A 1 93 ? 13.414 -5.071 -22.646 1.00 96.94 93 GLY A C 1
ATOM 673 O O . GLY A 1 93 ? 14.046 -5.976 -22.092 1.00 96.94 93 GLY A O 1
ATOM 674 N N . ALA A 1 94 ? 12.323 -4.515 -22.105 1.00 98.50 94 ALA A N 1
ATOM 675 C CA . ALA A 1 94 ? 11.788 -4.913 -20.810 1.00 98.50 94 ALA A CA 1
ATOM 676 C C . ALA A 1 94 ? 11.325 -6.376 -20.809 1.00 98.50 94 ALA A C 1
ATOM 678 O O . ALA A 1 94 ? 10.911 -6.925 -21.840 1.00 98.50 94 ALA A O 1
ATOM 679 N N . ARG A 1 95 ? 11.393 -7.007 -19.633 1.00 98.75 95 ARG A N 1
ATOM 680 C CA . ARG A 1 95 ? 10.997 -8.403 -19.431 1.00 98.75 95 ARG A CA 1
ATOM 681 C C . ARG A 1 95 ? 9.956 -8.518 -18.335 1.00 98.75 95 ARG A C 1
ATOM 683 O O . ARG A 1 95 ? 10.170 -8.008 -17.240 1.00 98.75 95 ARG A O 1
ATOM 690 N N . VAL A 1 96 ? 8.865 -9.209 -18.636 1.00 98.69 96 VAL A N 1
ATOM 691 C CA . VAL A 1 96 ? 7.814 -9.523 -17.670 1.00 98.69 96 VAL A CA 1
ATOM 692 C C . VAL A 1 96 ? 7.587 -11.034 -17.660 1.00 98.69 96 VAL A C 1
ATOM 694 O O . VAL A 1 96 ? 7.263 -11.612 -18.697 1.00 98.69 96 VAL A O 1
ATOM 697 N N . THR A 1 97 ? 7.800 -11.673 -16.515 1.00 98.19 97 THR A N 1
ATOM 698 C CA . THR A 1 97 ? 7.785 -13.137 -16.354 1.00 98.19 97 THR A CA 1
ATOM 699 C C . THR A 1 97 ? 6.920 -13.557 -15.163 1.00 98.19 97 THR A C 1
ATOM 701 O O . THR A 1 97 ? 6.465 -12.721 -14.383 1.00 98.19 97 THR A O 1
ATOM 704 N N . GLY A 1 98 ? 6.676 -14.858 -15.006 1.00 95.88 98 GLY A N 1
ATOM 705 C CA . GLY A 1 98 ? 5.873 -15.395 -13.910 1.00 95.88 98 GLY A CA 1
ATOM 706 C C . GLY A 1 98 ? 4.395 -15.011 -14.021 1.00 95.88 98 GLY A C 1
ATOM 707 O O . GLY A 1 98 ? 3.834 -14.937 -15.114 1.00 95.88 98 GLY A O 1
ATOM 708 N N . ARG A 1 99 ? 3.752 -14.781 -12.876 1.00 92.62 99 ARG A N 1
ATOM 709 C CA . ARG A 1 99 ? 2.363 -14.313 -12.736 1.00 92.62 99 ARG A CA 1
ATOM 710 C C . ARG A 1 99 ? 2.277 -12.797 -12.521 1.00 92.62 99 ARG A C 1
ATOM 712 O O . ARG A 1 99 ? 1.263 -12.304 -12.025 1.00 92.62 99 ARG A O 1
ATOM 719 N N . ALA A 1 100 ? 3.317 -12.052 -12.895 1.00 95.06 100 ALA A N 1
ATOM 720 C CA . ALA A 1 100 ? 3.363 -10.611 -12.716 1.00 95.06 100 ALA A CA 1
ATOM 721 C C . ALA A 1 100 ? 2.178 -9.899 -13.392 1.00 95.06 100 ALA A C 1
ATOM 723 O O . ALA A 1 100 ? 1.701 -10.298 -14.461 1.00 95.06 100 ALA A O 1
ATOM 724 N N . ARG A 1 101 ? 1.702 -8.815 -12.772 1.00 90.88 101 ARG A N 1
ATOM 725 C CA . ARG A 1 101 ? 0.514 -8.071 -13.213 1.00 90.88 101 ARG A CA 1
ATOM 726 C C . ARG A 1 101 ? 0.845 -6.606 -13.450 1.00 90.88 101 ARG A C 1
ATOM 728 O O . ARG A 1 101 ? 1.135 -5.867 -12.512 1.00 90.88 101 ARG A O 1
ATOM 735 N N . ILE A 1 102 ? 0.730 -6.169 -14.700 1.00 92.06 102 ILE A N 1
ATOM 736 C CA . ILE A 1 102 ? 0.885 -4.772 -15.104 1.00 92.06 102 ILE A CA 1
ATOM 737 C C . ILE A 1 102 ? -0.508 -4.191 -15.367 1.00 92.06 102 ILE A C 1
ATOM 739 O O . ILE A 1 102 ? -1.190 -4.571 -16.316 1.00 92.06 102 ILE A O 1
ATOM 743 N N . CYS A 1 103 ? -0.953 -3.289 -14.500 1.00 81.50 103 CYS A N 1
ATOM 744 C CA . CYS A 1 103 ? -2.327 -2.802 -14.423 1.00 81.50 103 CYS A CA 1
ATOM 745 C C . CYS A 1 103 ? -2.417 -1.276 -14.605 1.00 81.50 103 CYS A C 1
ATOM 747 O O . CYS A 1 103 ? -1.435 -0.547 -14.480 1.00 81.50 103 CYS A O 1
ATOM 749 N N . GLY A 1 104 ? -3.627 -0.767 -14.851 1.00 74.38 104 GLY A N 1
ATOM 750 C CA . GLY A 1 104 ? -3.856 0.668 -15.048 1.00 74.38 104 GLY A CA 1
ATOM 751 C C . GLY A 1 104 ? -3.176 1.194 -16.316 1.00 74.38 104 GLY A C 1
ATOM 752 O O . GLY A 1 104 ? -3.316 0.601 -17.381 1.00 74.38 104 GLY A O 1
ATOM 753 N N . GLN A 1 105 ? -2.458 2.306 -16.187 1.00 78.56 105 GLN A N 1
ATOM 754 C CA . GLN A 1 105 ? -1.635 2.952 -17.216 1.00 78.56 105 GLN A CA 1
ATOM 755 C C . GLN A 1 105 ? -0.128 2.822 -16.918 1.00 78.56 105 GLN A C 1
ATOM 757 O O . GLN A 1 105 ? 0.671 3.668 -17.325 1.00 78.56 105 GLN A O 1
ATOM 762 N N . ALA A 1 106 ? 0.269 1.786 -16.177 1.00 86.44 106 ALA A N 1
ATOM 763 C CA . ALA A 1 106 ? 1.662 1.557 -15.824 1.00 86.44 106 ALA A CA 1
ATOM 764 C C . ALA A 1 106 ? 2.550 1.327 -17.061 1.00 86.44 106 ALA A C 1
ATOM 766 O O . ALA A 1 106 ? 2.123 0.733 -18.059 1.00 86.44 106 ALA A O 1
ATOM 767 N N . ILE A 1 107 ? 3.806 1.774 -16.970 1.00 93.75 107 ILE A N 1
ATOM 768 C CA . ILE A 1 107 ? 4.812 1.629 -18.028 1.00 93.75 107 ILE A CA 1
ATOM 769 C C . ILE A 1 107 ? 6.029 0.883 -17.483 1.00 93.75 107 ILE A C 1
ATOM 771 O O . ILE A 1 107 ? 6.703 1.364 -16.570 1.00 93.75 107 ILE A O 1
ATOM 775 N N . VAL A 1 108 ? 6.348 -0.252 -18.104 1.00 98.00 108 VAL A N 1
ATOM 776 C CA . VAL A 1 108 ? 7.606 -0.986 -17.900 1.00 98.00 108 VAL A CA 1
ATOM 777 C C . VAL A 1 108 ? 8.449 -0.838 -19.162 1.00 98.00 108 VAL A C 1
ATOM 779 O O . VAL A 1 108 ? 7.973 -1.132 -20.258 1.00 98.00 108 VAL A O 1
ATOM 782 N N . ARG A 1 109 ? 9.682 -0.342 -19.046 1.00 97.31 109 ARG A N 1
ATOM 783 C CA . ARG A 1 109 ? 10.497 0.020 -20.217 1.00 97.31 109 ARG A CA 1
ATOM 784 C C . ARG A 1 109 ? 11.994 -0.224 -20.023 1.00 97.31 109 ARG A C 1
ATOM 786 O O . ARG A 1 109 ? 12.437 -0.704 -18.982 1.00 97.31 109 ARG A O 1
ATOM 793 N N . GLN A 1 110 ? 12.779 0.142 -21.031 1.00 97.25 110 GLN A N 1
ATOM 794 C CA . GLN A 1 110 ? 14.230 -0.032 -21.098 1.00 97.25 110 GLN A CA 1
ATOM 795 C C . GLN A 1 110 ? 14.644 -1.496 -20.881 1.00 97.25 110 GLN A C 1
ATOM 797 O O . GLN A 1 110 ? 14.280 -2.339 -21.687 1.00 97.25 110 GLN A O 1
ATOM 802 N N . SER A 1 111 ? 15.441 -1.819 -19.862 1.00 98.25 111 SER A N 1
ATOM 803 C CA . SER A 1 111 ? 15.873 -3.185 -19.512 1.00 98.25 111 SER A CA 1
ATOM 804 C C . SER A 1 111 ? 15.315 -3.639 -18.156 1.00 98.25 111 SER A C 1
ATOM 806 O O . SER A 1 111 ? 15.907 -4.508 -17.510 1.00 98.25 111 SER A O 1
ATOM 808 N N . ALA A 1 112 ? 14.204 -3.043 -17.712 1.00 98.56 112 ALA A N 1
ATOM 809 C CA . ALA A 1 112 ? 13.541 -3.418 -16.471 1.00 98.56 112 ALA A CA 1
ATOM 810 C C . ALA A 1 112 ? 13.042 -4.871 -16.505 1.00 98.56 112 ALA A C 1
ATOM 812 O O . ALA A 1 112 ? 12.656 -5.388 -17.560 1.00 98.56 112 ALA A O 1
ATOM 813 N N . GLN A 1 113 ? 13.038 -5.514 -15.338 1.00 98.75 113 GLN A N 1
ATOM 814 C CA . GLN A 1 113 ? 12.569 -6.887 -15.150 1.00 98.75 113 GLN A CA 1
ATOM 815 C C . GLN A 1 113 ? 11.477 -6.912 -14.086 1.00 98.75 113 GLN A C 1
ATOM 817 O O . GLN A 1 113 ? 11.660 -6.373 -12.998 1.00 98.75 113 GLN A O 1
ATOM 822 N N . VAL A 1 114 ? 10.339 -7.521 -14.402 1.00 98.69 114 VAL A N 1
ATOM 823 C CA . VAL A 1 114 ? 9.216 -7.672 -13.474 1.00 98.69 114 VAL A CA 1
ATOM 824 C C . VAL A 1 114 ? 8.782 -9.134 -13.484 1.00 98.69 114 VAL A C 1
ATOM 826 O O . VAL A 1 114 ? 8.375 -9.639 -14.524 1.00 98.69 114 VAL A O 1
ATOM 829 N N . GLY A 1 115 ? 8.925 -9.831 -12.363 1.00 96.38 115 GLY A N 1
ATOM 830 C CA . GLY A 1 115 ? 8.778 -11.285 -12.285 1.00 96.38 115 GLY A CA 1
ATOM 831 C C . GLY A 1 115 ? 7.863 -11.754 -11.158 1.00 96.38 115 GLY A C 1
ATOM 832 O O . GLY A 1 115 ? 7.246 -10.950 -10.463 1.00 96.38 115 GLY A O 1
ATOM 833 N N . ASP A 1 116 ? 7.815 -13.071 -10.963 1.00 95.81 116 ASP A N 1
ATOM 834 C CA . ASP A 1 116 ? 7.095 -13.736 -9.870 1.00 95.81 116 ASP A CA 1
ATOM 835 C C . ASP A 1 116 ? 5.611 -13.337 -9.782 1.00 95.81 116 ASP A C 1
ATOM 837 O O . ASP A 1 116 ? 4.881 -13.529 -10.748 1.00 95.81 116 ASP A O 1
ATOM 841 N N . ASP A 1 117 ? 5.154 -12.817 -8.642 1.00 90.56 117 ASP A N 1
ATOM 842 C CA . ASP A 1 117 ? 3.789 -12.344 -8.382 1.00 90.56 117 ASP A CA 1
ATOM 843 C C . ASP A 1 117 ? 3.723 -10.806 -8.298 1.00 90.56 117 ASP A C 1
ATOM 845 O O . ASP A 1 117 ? 2.767 -10.242 -7.759 1.00 90.56 117 ASP A O 1
ATOM 849 N N . ALA A 1 118 ? 4.742 -10.107 -8.809 1.00 93.12 118 ALA A N 1
ATOM 850 C CA . ALA A 1 118 ? 4.862 -8.665 -8.666 1.00 93.12 118 ALA A CA 1
ATOM 851 C C . ALA A 1 118 ? 3.726 -7.905 -9.365 1.00 93.12 118 ALA A C 1
ATOM 853 O O . ALA A 1 118 ? 3.250 -8.277 -10.443 1.00 93.12 118 ALA A O 1
ATOM 854 N N . VAL A 1 119 ? 3.333 -6.772 -8.783 1.00 89.75 119 VAL A N 1
ATOM 855 C CA . VAL A 1 119 ? 2.297 -5.890 -9.330 1.00 89.75 119 VAL A CA 1
ATOM 856 C C . VAL A 1 119 ? 2.898 -4.532 -9.676 1.00 89.75 119 VAL A C 1
ATOM 858 O O . VAL A 1 119 ? 3.559 -3.902 -8.856 1.00 89.75 119 VAL A O 1
ATOM 861 N N . VAL A 1 120 ? 2.612 -4.028 -10.876 1.00 91.44 120 VAL A N 1
ATOM 862 C CA . VAL A 1 120 ? 2.880 -2.635 -11.262 1.00 91.44 120 VAL A CA 1
ATOM 863 C C . VAL A 1 120 ? 1.562 -2.009 -11.700 1.00 91.44 120 VAL A C 1
ATOM 865 O O . VAL A 1 120 ? 0.933 -2.508 -12.627 1.00 91.44 120 VAL A O 1
ATOM 868 N N . SER A 1 121 ? 1.091 -0.952 -11.038 1.00 82.06 121 SER A N 1
ATOM 869 C CA . SER A 1 121 ? -0.253 -0.408 -11.276 1.00 82.06 121 SER A CA 1
ATOM 870 C C . SER A 1 121 ? -0.346 1.120 -11.224 1.00 82.06 121 SER A C 1
ATOM 872 O O . SER A 1 121 ? 0.611 1.824 -10.912 1.00 82.06 121 SER A O 1
ATOM 874 N N . GLY A 1 122 ? -1.524 1.658 -11.557 1.00 75.44 122 GLY A N 1
ATOM 875 C CA . GLY A 1 122 ? -1.748 3.102 -11.618 1.00 75.44 122 GLY A CA 1
ATOM 876 C C . GLY A 1 122 ? -1.036 3.724 -12.818 1.00 75.44 122 GLY A C 1
ATOM 877 O O . GLY A 1 122 ? -1.260 3.306 -13.944 1.00 75.44 122 GLY A O 1
ATOM 878 N N . LEU A 1 123 ? -0.199 4.720 -12.568 1.00 78.88 123 LEU A N 1
ATOM 879 C CA . LEU A 1 123 ? 0.662 5.438 -13.512 1.00 78.88 123 LEU A CA 1
ATOM 880 C C . LEU A 1 123 ? 2.152 5.197 -13.220 1.00 78.88 123 LEU A C 1
ATOM 882 O O . LEU A 1 123 ? 3.008 5.973 -13.650 1.00 78.88 123 LEU A O 1
ATOM 886 N N . ALA A 1 124 ? 2.458 4.134 -12.473 1.00 86.44 124 ALA A N 1
ATOM 887 C CA . ALA A 1 124 ? 3.814 3.792 -12.088 1.00 86.44 124 ALA A CA 1
ATOM 888 C C . ALA A 1 124 ? 4.731 3.578 -13.303 1.00 86.44 124 ALA A C 1
ATOM 890 O O . ALA A 1 124 ? 4.310 3.096 -14.362 1.00 86.44 124 ALA A O 1
ATOM 891 N N . ARG A 1 125 ? 6.012 3.914 -13.126 1.00 93.44 125 ARG A N 1
ATOM 892 C CA . ARG A 1 125 ? 7.055 3.767 -14.145 1.00 93.44 125 ARG A CA 1
ATOM 893 C C . ARG A 1 125 ? 8.205 2.928 -13.610 1.00 93.44 125 ARG A C 1
ATOM 895 O O . ARG A 1 125 ? 8.863 3.325 -12.653 1.00 93.44 125 ARG A O 1
ATOM 902 N N . VAL A 1 126 ? 8.479 1.809 -14.274 1.00 98.25 126 VAL A N 1
ATOM 903 C CA . VAL A 1 126 ? 9.629 0.944 -13.982 1.00 98.25 126 VAL A CA 1
ATOM 904 C C . VAL A 1 126 ? 10.557 0.940 -15.194 1.00 98.25 126 VAL A C 1
ATOM 906 O O . VAL A 1 126 ? 10.131 0.629 -16.309 1.00 98.25 126 VAL A O 1
ATOM 909 N N . GLY A 1 127 ? 11.814 1.334 -15.001 1.00 96.31 127 GLY A N 1
ATOM 910 C CA . GLY A 1 127 ? 12.755 1.566 -16.097 1.00 96.31 127 GLY A CA 1
ATOM 911 C C . GLY A 1 127 ? 14.200 1.188 -15.788 1.00 96.31 127 GLY A C 1
ATOM 912 O O . GLY A 1 127 ? 14.508 0.528 -14.799 1.00 96.31 127 GLY A O 1
ATOM 913 N N . ASP A 1 128 ? 15.096 1.620 -16.671 1.00 98.00 128 ASP A N 1
ATOM 914 C CA . ASP A 1 128 ? 16.529 1.320 -16.674 1.00 98.00 128 ASP A CA 1
ATOM 915 C C . ASP A 1 128 ? 16.835 -0.179 -16.565 1.00 98.00 128 ASP A C 1
ATOM 917 O O . ASP A 1 128 ? 16.572 -0.912 -17.512 1.00 98.00 128 ASP A O 1
ATOM 921 N N . ARG A 1 129 ? 17.424 -0.639 -15.457 1.00 97.94 129 ARG A N 1
ATOM 922 C CA . ARG A 1 129 ? 17.734 -2.045 -15.146 1.00 97.94 129 ARG A CA 1
ATOM 923 C C . ARG A 1 129 ? 17.091 -2.478 -13.824 1.00 97.94 129 ARG A C 1
ATOM 925 O O . ARG A 1 129 ? 17.571 -3.430 -13.206 1.00 97.94 129 ARG A O 1
ATOM 932 N N . ALA A 1 130 ? 16.057 -1.764 -13.379 1.00 98.44 130 ALA A N 1
ATOM 933 C CA . ALA A 1 130 ? 15.368 -2.062 -12.137 1.00 98.44 130 ALA A CA 1
ATOM 934 C C . ALA A 1 130 ? 14.709 -3.446 -12.176 1.00 98.44 130 ALA A C 1
ATOM 936 O O . ALA A 1 130 ? 14.328 -3.936 -13.247 1.00 98.44 130 ALA A O 1
ATOM 937 N N . ARG A 1 131 ? 14.562 -4.060 -11.000 1.00 98.69 131 ARG A N 1
ATOM 938 C CA . ARG A 1 131 ? 13.899 -5.355 -10.832 1.00 98.69 131 ARG A CA 1
ATOM 939 C C . ARG A 1 131 ? 12.763 -5.261 -9.831 1.00 98.69 131 ARG A C 1
ATOM 941 O O . ARG A 1 131 ? 12.933 -4.673 -8.766 1.00 98.69 131 ARG A O 1
ATOM 948 N N . VAL A 1 132 ? 11.627 -5.853 -10.178 1.00 98.56 132 VAL A N 1
ATOM 949 C CA . VAL A 1 132 ? 10.485 -6.037 -9.281 1.00 98.56 132 VAL A CA 1
ATOM 950 C C . VAL A 1 132 ? 10.186 -7.531 -9.214 1.00 98.56 132 VAL A C 1
ATOM 952 O O . VAL A 1 132 ? 9.845 -8.134 -10.229 1.00 98.56 132 VAL A O 1
ATOM 955 N N . GLU A 1 133 ? 10.365 -8.131 -8.045 1.00 96.50 133 GLU A N 1
ATOM 956 C CA . GLU A 1 133 ? 10.356 -9.587 -7.837 1.00 96.50 133 GLU A CA 1
ATOM 957 C C . GLU A 1 133 ? 9.503 -9.953 -6.603 1.00 96.50 133 GLU A C 1
ATOM 959 O O . GLU A 1 133 ? 9.078 -9.088 -5.833 1.00 96.50 133 GLU A O 1
ATOM 964 N N . GLY A 1 134 ? 9.225 -11.238 -6.387 1.00 92.25 134 GLY A N 1
ATOM 965 C CA . GLY A 1 134 ? 8.352 -11.709 -5.308 1.00 92.25 134 GLY A CA 1
ATOM 966 C C . GLY A 1 134 ? 6.909 -11.201 -5.425 1.00 92.25 134 GLY A C 1
ATOM 967 O O . GLY A 1 134 ? 6.294 -11.283 -6.481 1.00 92.25 134 GLY A O 1
ATOM 968 N N . GLN A 1 135 ? 6.362 -10.688 -4.323 1.00 89.25 135 GLN A N 1
ATOM 969 C CA . GLN A 1 135 ? 5.031 -10.071 -4.213 1.00 89.25 135 GLN A CA 1
ATOM 970 C C . GLN A 1 135 ? 5.118 -8.534 -4.133 1.00 89.25 135 GLN A C 1
ATOM 972 O O . GLN A 1 135 ? 4.231 -7.879 -3.580 1.00 89.25 135 GLN A O 1
ATOM 977 N N . ALA A 1 136 ? 6.205 -7.941 -4.634 1.00 93.06 136 ALA A N 1
ATOM 978 C CA . ALA A 1 136 ? 6.413 -6.502 -4.569 1.00 93.06 136 ALA A CA 1
ATOM 979 C C . ALA A 1 136 ? 5.371 -5.727 -5.394 1.00 93.06 136 ALA A C 1
ATOM 981 O O . ALA A 1 136 ? 4.892 -6.191 -6.433 1.00 93.06 136 ALA A O 1
ATOM 982 N N . HIS A 1 137 ? 5.042 -4.510 -4.953 1.00 90.69 137 HIS A N 1
ATOM 983 C CA . HIS A 1 137 ? 4.045 -3.657 -5.602 1.00 90.69 137 HIS A CA 1
ATOM 984 C C . HIS A 1 137 ? 4.586 -2.252 -5.880 1.00 90.69 137 HIS A C 1
ATOM 986 O O . HIS A 1 137 ? 4.893 -1.512 -4.954 1.00 90.69 137 HIS A O 1
ATOM 992 N N . VAL A 1 138 ? 4.627 -1.847 -7.152 1.00 92.25 138 VAL A N 1
ATOM 993 C CA . VAL A 1 138 ? 4.859 -0.451 -7.558 1.00 92.25 138 VAL A CA 1
ATOM 994 C C . VAL A 1 138 ? 3.539 0.160 -8.035 1.00 92.25 138 VAL A C 1
ATOM 996 O O . VAL A 1 138 ? 2.912 -0.356 -8.957 1.00 92.25 138 VAL A O 1
ATOM 999 N N . GLY A 1 139 ? 3.074 1.246 -7.423 1.00 83.12 139 GLY A N 1
ATOM 1000 C CA . GLY A 1 139 ? 1.730 1.783 -7.649 1.00 83.12 139 GLY A CA 1
ATOM 1001 C C . GLY A 1 139 ? 1.640 3.306 -7.598 1.00 83.12 139 GLY A C 1
ATOM 1002 O O . GLY A 1 139 ? 2.591 4.004 -7.263 1.00 83.12 139 GLY A O 1
ATOM 1003 N N . GLY A 1 140 ? 0.462 3.849 -7.913 1.00 77.00 140 GLY A N 1
ATOM 1004 C CA . GLY A 1 140 ? 0.249 5.300 -7.921 1.00 77.00 140 GLY A CA 1
ATOM 1005 C C . GLY A 1 140 ? 1.002 5.971 -9.070 1.00 77.00 140 GLY A C 1
ATOM 1006 O O . GLY A 1 140 ? 0.792 5.609 -10.216 1.00 77.00 140 GLY A O 1
ATOM 1007 N N . TYR A 1 141 ? 1.851 6.942 -8.767 1.00 80.62 141 TYR A N 1
ATOM 1008 C CA . TYR A 1 141 ? 2.724 7.678 -9.691 1.00 80.62 141 TYR A CA 1
ATOM 1009 C C . TYR A 1 141 ? 4.200 7.300 -9.532 1.00 80.62 141 TYR A C 1
ATOM 1011 O O . TYR A 1 141 ? 5.078 8.000 -10.037 1.00 80.62 141 TYR A O 1
ATOM 1019 N N . ALA A 1 142 ? 4.479 6.221 -8.804 1.00 87.56 142 ALA A N 1
ATOM 1020 C CA . ALA A 1 142 ? 5.816 5.969 -8.322 1.00 87.56 142 ALA A CA 1
ATOM 1021 C C . ALA A 1 142 ? 6.782 5.584 -9.449 1.00 87.56 142 ALA A C 1
ATOM 1023 O O . ALA A 1 142 ? 6.394 5.009 -10.475 1.00 87.56 142 ALA A O 1
ATOM 1024 N N . LYS A 1 143 ? 8.060 5.896 -9.243 1.00 94.31 143 LYS A N 1
ATOM 1025 C CA . LYS A 1 143 ? 9.140 5.623 -10.191 1.00 94.31 143 LYS A CA 1
ATOM 1026 C C . LYS A 1 143 ? 10.157 4.681 -9.559 1.00 94.31 143 LYS A C 1
ATOM 1028 O O . LYS A 1 143 ? 10.692 4.980 -8.498 1.00 94.31 143 LYS A O 1
ATOM 1033 N N . LEU A 1 144 ? 10.470 3.592 -10.255 1.00 97.69 144 LEU A N 1
ATOM 1034 C CA . LEU A 1 144 ? 11.584 2.702 -9.933 1.00 97.69 144 LEU A CA 1
ATOM 1035 C C . LEU A 1 144 ? 12.572 2.670 -11.109 1.00 97.69 144 LEU A C 1
ATOM 1037 O O . LEU A 1 144 ? 12.186 2.378 -12.245 1.00 97.69 144 LEU A O 1
ATOM 1041 N N . SER A 1 145 ? 13.841 2.984 -10.856 1.00 96.44 145 SER A N 1
ATOM 1042 C CA . SER A 1 145 ? 14.871 3.114 -11.901 1.00 96.44 145 SER A CA 1
ATOM 1043 C C . SER A 1 145 ? 16.274 2.706 -11.425 1.00 96.44 145 SER A C 1
ATOM 1045 O O . SER A 1 145 ? 16.433 2.143 -10.344 1.00 96.44 145 SER A O 1
ATOM 1047 N N . GLY A 1 146 ? 17.308 2.928 -12.245 1.00 95.62 146 GLY A N 1
ATOM 1048 C CA . GLY A 1 146 ? 18.667 2.459 -11.960 1.00 95.62 146 GLY A CA 1
ATOM 1049 C C . GLY A 1 146 ? 18.796 0.933 -12.031 1.00 95.62 146 GLY A C 1
ATOM 1050 O O . GLY A 1 146 ? 18.322 0.300 -12.971 1.00 95.62 146 GLY A O 1
ATOM 1051 N N . LYS A 1 147 ? 19.471 0.339 -11.049 1.00 96.44 147 LYS A N 1
ATOM 1052 C CA . LYS A 1 147 ? 19.576 -1.107 -10.792 1.00 96.44 147 LYS A CA 1
ATOM 1053 C C . LYS A 1 147 ? 18.889 -1.493 -9.469 1.00 96.44 147 LYS A C 1
ATOM 1055 O O . LYS A 1 147 ? 19.245 -2.507 -8.872 1.00 96.44 147 LYS A O 1
ATOM 1060 N N . ALA A 1 148 ? 17.962 -0.671 -8.982 1.00 96.31 148 ALA A N 1
ATOM 1061 C CA . ALA A 1 148 ? 17.229 -0.942 -7.754 1.00 96.31 148 ALA A CA 1
ATOM 1062 C C . ALA A 1 148 ? 16.416 -2.242 -7.870 1.00 96.31 148 ALA A C 1
ATOM 1064 O O . ALA A 1 148 ? 15.831 -2.530 -8.918 1.00 96.31 148 ALA A O 1
ATOM 1065 N N . VAL A 1 149 ? 16.377 -3.012 -6.786 1.00 97.69 149 VAL A N 1
ATOM 1066 C CA . VAL A 1 149 ? 15.606 -4.248 -6.655 1.00 97.69 149 VAL A CA 1
ATOM 1067 C C . VAL A 1 149 ? 14.543 -4.031 -5.590 1.00 97.69 149 VAL A C 1
ATOM 1069 O O . VAL A 1 149 ? 14.863 -3.775 -4.430 1.00 97.69 149 VAL A O 1
ATOM 1072 N N . LEU A 1 150 ? 13.282 -4.147 -5.986 1.00 97.56 150 LEU A N 1
ATOM 1073 C CA . LEU A 1 150 ? 12.142 -4.203 -5.084 1.00 97.56 150 LEU A CA 1
ATOM 1074 C C . LEU A 1 150 ? 11.649 -5.654 -5.045 1.00 97.56 150 LEU A C 1
ATOM 1076 O O . LEU A 1 150 ? 11.259 -6.192 -6.079 1.00 97.56 150 LEU A O 1
ATOM 1080 N N . SER A 1 151 ? 11.690 -6.304 -3.886 1.00 94.94 151 SER A N 1
ATOM 1081 C CA . SER A 1 151 ? 11.334 -7.722 -3.752 1.00 94.94 151 SER A CA 1
ATOM 1082 C C . SER A 1 151 ? 10.557 -8.022 -2.465 1.00 94.94 151 SER A C 1
ATOM 1084 O O . SER A 1 151 ? 10.141 -7.117 -1.738 1.00 94.94 151 SER A O 1
ATOM 1086 N N . GLY A 1 152 ? 10.294 -9.299 -2.173 1.00 90.31 152 GLY A N 1
ATOM 1087 C CA . GLY A 1 152 ? 9.485 -9.685 -1.013 1.00 90.31 152 GLY A CA 1
ATOM 1088 C C . GLY A 1 152 ? 8.061 -9.137 -1.124 1.00 90.31 152 GLY A C 1
ATOM 1089 O O . GLY A 1 152 ? 7.408 -9.379 -2.130 1.00 90.31 152 GLY A O 1
ATOM 1090 N N . ARG A 1 153 ? 7.584 -8.405 -0.113 1.00 86.88 153 ARG A N 1
ATOM 1091 C CA . ARG A 1 153 ? 6.265 -7.739 -0.100 1.00 86.88 153 ARG A CA 1
ATOM 1092 C C . ARG A 1 153 ? 6.396 -6.214 -0.130 1.00 86.88 153 ARG A C 1
ATOM 1094 O O . ARG A 1 153 ? 5.497 -5.498 0.304 1.00 86.88 153 ARG A O 1
ATOM 1101 N N . ALA A 1 154 ? 7.529 -5.709 -0.614 1.00 91.94 154 ALA A N 1
ATOM 1102 C CA . ALA A 1 154 ? 7.815 -4.289 -0.568 1.00 91.94 154 ALA A CA 1
ATOM 1103 C C . ALA A 1 154 ? 6.888 -3.502 -1.507 1.00 91.94 154 ALA A C 1
ATOM 1105 O O . ALA A 1 154 ? 6.603 -3.917 -2.631 1.00 91.94 154 ALA A O 1
ATOM 1106 N N . GLN A 1 155 ? 6.430 -2.343 -1.043 1.00 90.88 155 GLN A N 1
ATOM 1107 C CA . GLN A 1 155 ? 5.496 -1.472 -1.736 1.00 90.88 155 GLN A CA 1
ATOM 1108 C C . GLN A 1 155 ? 6.126 -0.106 -1.990 1.00 90.88 155 GLN A C 1
ATOM 1110 O O . GLN A 1 155 ? 6.600 0.543 -1.062 1.00 90.88 155 GLN A O 1
ATOM 1115 N N . LEU A 1 156 ? 6.081 0.348 -3.237 1.00 92.31 156 LEU A N 1
ATOM 1116 C CA . LEU A 1 156 ? 6.507 1.671 -3.675 1.00 92.31 156 LEU A CA 1
ATOM 1117 C C . LEU A 1 156 ? 5.307 2.391 -4.302 1.00 92.31 156 LEU A C 1
ATOM 1119 O O . LEU A 1 156 ? 4.822 1.992 -5.358 1.00 92.31 156 LEU A O 1
ATOM 1123 N N . LEU A 1 157 ? 4.792 3.423 -3.640 1.00 85.00 157 LEU A N 1
ATOM 1124 C CA . LEU A 1 157 ? 3.466 3.980 -3.912 1.00 85.00 157 LEU A CA 1
ATOM 1125 C C . LEU A 1 157 ? 3.478 5.508 -4.040 1.00 85.00 157 LEU A C 1
ATOM 1127 O O . LEU A 1 157 ? 4.462 6.184 -3.748 1.00 85.00 157 LEU A O 1
ATOM 1131 N N . GLU A 1 158 ? 2.328 6.057 -4.438 1.00 77.88 158 GLU A N 1
ATOM 1132 C CA . GLU A 1 158 ? 2.099 7.505 -4.561 1.00 77.88 158 GLU A CA 1
ATOM 1133 C C . GLU A 1 158 ? 3.128 8.161 -5.494 1.00 77.88 158 GLU A C 1
ATOM 1135 O O . GLU A 1 158 ? 3.281 7.664 -6.597 1.00 77.88 158 GLU A O 1
ATOM 1140 N N . TYR A 1 159 ? 3.790 9.260 -5.134 1.00 79.56 159 TYR A N 1
ATOM 1141 C CA . TYR A 1 159 ? 4.738 9.984 -5.997 1.00 79.56 159 TYR A CA 1
ATOM 1142 C C . TYR A 1 159 ? 6.210 9.693 -5.657 1.00 79.56 159 TYR A C 1
ATOM 1144 O O . TYR A 1 159 ? 7.097 10.454 -6.046 1.00 79.56 159 TYR A O 1
ATOM 1152 N N . ALA A 1 160 ? 6.487 8.604 -4.936 1.00 85.44 160 ALA A N 1
ATOM 1153 C CA . ALA A 1 160 ? 7.837 8.277 -4.502 1.00 85.44 160 ALA A CA 1
ATOM 1154 C C . ALA A 1 160 ? 8.719 7.808 -5.673 1.00 85.44 160 ALA A C 1
ATOM 1156 O O . ALA A 1 160 ? 8.283 7.047 -6.543 1.00 85.44 160 ALA A O 1
ATOM 1157 N N . THR A 1 161 ? 9.983 8.236 -5.673 1.00 91.44 161 THR A N 1
ATOM 1158 C CA . THR A 1 161 ? 11.004 7.785 -6.626 1.00 91.44 161 THR A CA 1
ATOM 1159 C C . THR A 1 161 ? 12.086 6.992 -5.907 1.00 91.44 161 THR A C 1
ATOM 1161 O O . THR A 1 161 ? 12.657 7.484 -4.945 1.00 91.44 161 THR A O 1
ATOM 1164 N N . VAL A 1 162 ? 12.403 5.792 -6.395 1.00 94.38 162 VAL A N 1
ATOM 1165 C CA . VAL A 1 162 ? 13.539 4.975 -5.942 1.00 94.38 162 VAL A CA 1
ATOM 1166 C C . VAL A 1 162 ? 14.472 4.711 -7.124 1.00 94.38 162 VAL A C 1
ATOM 1168 O O . VAL A 1 162 ? 14.036 4.245 -8.182 1.00 94.38 162 VAL A O 1
ATOM 1171 N N . ASP A 1 163 ? 15.764 4.977 -6.951 1.00 92.88 163 ASP A N 1
ATOM 1172 C CA . ASP A 1 163 ? 16.799 4.670 -7.938 1.00 92.88 163 ASP A CA 1
ATOM 1173 C C . ASP A 1 163 ? 18.122 4.193 -7.297 1.00 92.88 163 ASP A C 1
ATOM 1175 O O . ASP A 1 163 ? 18.156 3.766 -6.141 1.00 92.88 163 ASP A O 1
ATOM 1179 N N . GLY A 1 164 ? 19.211 4.170 -8.073 1.00 90.94 164 GLY A N 1
ATOM 1180 C CA . GLY A 1 164 ? 20.509 3.666 -7.619 1.00 90.94 164 GLY A CA 1
ATOM 1181 C C . GLY A 1 164 ? 20.658 2.151 -7.784 1.00 90.94 164 GLY A C 1
ATOM 1182 O O . GLY A 1 164 ? 20.079 1.564 -8.694 1.00 90.94 164 GLY A O 1
ATOM 1183 N N . GLU A 1 165 ? 21.483 1.502 -6.963 1.00 91.12 165 GLU A N 1
ATOM 1184 C CA . GLU A 1 165 ? 21.802 0.065 -7.069 1.00 91.12 165 GLU A CA 1
ATOM 1185 C C . GLU A 1 165 ? 21.666 -0.600 -5.700 1.00 91.12 165 GLU A C 1
ATOM 1187 O O . GLU A 1 165 ? 22.666 -0.741 -5.041 1.00 91.12 165 GLU A O 1
ATOM 1192 N N . GLY A 1 166 ? 20.480 -1.000 -5.235 1.00 89.31 166 GLY A N 1
ATOM 1193 C CA . GLY A 1 166 ? 20.329 -1.681 -3.934 1.00 89.31 166 GLY A CA 1
ATOM 1194 C C . GLY A 1 166 ? 19.018 -2.455 -3.808 1.00 89.31 166 GLY A C 1
ATOM 1195 O O . GLY A 1 166 ? 18.249 -2.500 -4.767 1.00 89.31 166 GLY A O 1
ATOM 1196 N N . VAL A 1 167 ? 18.766 -3.064 -2.644 1.00 92.38 167 VAL A N 1
ATOM 1197 C CA . VAL A 1 167 ? 17.645 -3.988 -2.410 1.00 92.38 167 VAL A CA 1
ATOM 1198 C C . VAL A 1 167 ? 16.698 -3.468 -1.328 1.00 92.38 167 VAL A C 1
ATOM 1200 O O . VAL A 1 167 ? 17.105 -3.184 -0.202 1.00 92.38 167 VAL A O 1
ATOM 1203 N N . VAL A 1 168 ? 15.409 -3.409 -1.657 1.00 92.88 168 VAL A N 1
ATOM 1204 C CA . VAL A 1 168 ? 14.303 -3.177 -0.723 1.00 92.88 168 VAL A CA 1
ATOM 1205 C C . VAL A 1 168 ? 13.395 -4.402 -0.749 1.00 92.88 168 VAL A C 1
ATOM 1207 O O . VAL A 1 168 ? 12.858 -4.752 -1.797 1.00 92.88 168 VAL A O 1
ATOM 1210 N N . SER A 1 169 ? 13.227 -5.067 0.391 1.00 89.75 169 SER A N 1
ATOM 1211 C CA . SER A 1 169 ? 12.517 -6.342 0.491 1.00 89.75 169 SER A CA 1
ATOM 1212 C C . SER A 1 169 ? 11.803 -6.537 1.839 1.00 89.75 169 SER A C 1
ATOM 1214 O O . SER A 1 169 ? 11.889 -5.700 2.737 1.00 89.75 169 SER A O 1
ATOM 1216 N N . GLY A 1 170 ? 11.049 -7.629 1.989 1.00 86.56 170 GLY A N 1
ATOM 1217 C CA . GLY A 1 170 ? 10.175 -7.857 3.151 1.00 86.56 170 GLY A CA 1
ATOM 1218 C C . GLY A 1 170 ? 8.916 -6.977 3.138 1.00 86.56 170 GLY A C 1
ATOM 1219 O O . GLY A 1 170 ? 8.528 -6.472 2.089 1.00 86.56 170 GLY A O 1
ATOM 1220 N N . ASP A 1 171 ? 8.257 -6.813 4.288 1.00 82.56 171 ASP A N 1
ATOM 1221 C CA . ASP A 1 171 ? 7.075 -5.948 4.451 1.00 82.56 171 ASP A CA 1
ATOM 1222 C C . ASP A 1 171 ? 7.460 -4.465 4.537 1.00 82.56 171 ASP A C 1
ATOM 1224 O O . ASP A 1 171 ? 7.452 -3.877 5.612 1.00 82.56 171 ASP A O 1
ATOM 1228 N N . VAL A 1 172 ? 7.857 -3.845 3.431 1.00 87.69 172 VAL A N 1
ATOM 1229 C CA . VAL A 1 172 ? 8.259 -2.426 3.409 1.00 87.69 172 VAL A CA 1
ATOM 1230 C C . VAL A 1 172 ? 7.220 -1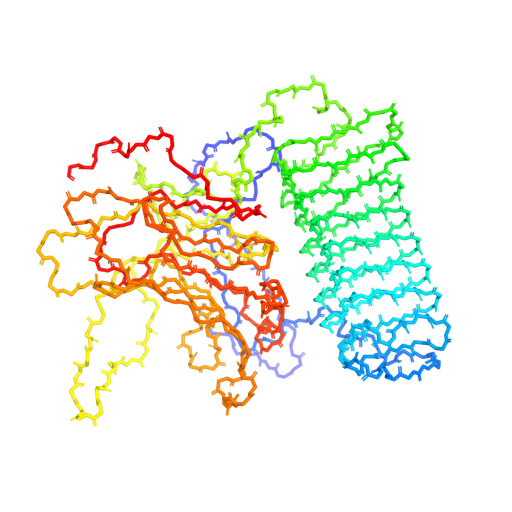.591 2.673 1.00 87.69 172 VAL A C 1
ATOM 1232 O O . VAL A 1 172 ? 6.697 -2.034 1.659 1.00 87.69 172 VAL A O 1
ATOM 1235 N N . MET A 1 173 ? 6.943 -0.373 3.138 1.00 87.06 173 MET A N 1
ATOM 1236 C CA . MET A 1 173 ? 6.099 0.586 2.419 1.00 87.06 173 MET A CA 1
ATOM 1237 C C . MET A 1 173 ? 6.807 1.935 2.254 1.00 87.06 173 MET A C 1
ATOM 1239 O O . MET A 1 173 ? 7.106 2.609 3.233 1.00 87.06 173 MET A O 1
ATOM 1243 N N . ILE A 1 174 ? 7.035 2.353 1.010 1.00 87.62 174 ILE A N 1
ATOM 1244 C CA . ILE A 1 174 ? 7.617 3.648 0.636 1.00 87.62 174 ILE A CA 1
ATOM 1245 C C . ILE A 1 174 ? 6.570 4.430 -0.152 1.00 87.62 174 ILE A C 1
ATOM 1247 O O . ILE A 1 174 ? 6.062 3.944 -1.165 1.00 87.62 174 ILE A O 1
ATOM 1251 N N . ARG A 1 175 ? 6.232 5.638 0.299 1.00 80.19 175 ARG A N 1
ATOM 1252 C CA . ARG A 1 175 ? 5.207 6.477 -0.337 1.00 80.19 175 ARG A CA 1
ATOM 1253 C C . ARG A 1 175 ? 5.409 7.951 -0.007 1.00 80.19 175 ARG A C 1
ATOM 1255 O O . ARG A 1 175 ? 5.972 8.268 1.030 1.00 80.19 175 ARG A O 1
ATOM 1262 N N . GLY A 1 176 ? 4.870 8.845 -0.822 1.00 73.81 176 GLY A N 1
ATOM 1263 C CA . GLY A 1 176 ? 4.980 10.288 -0.612 1.00 73.81 176 GLY A CA 1
ATOM 1264 C C . GLY A 1 176 ? 5.418 10.996 -1.880 1.00 73.81 176 GLY A C 1
ATOM 1265 O O . GLY A 1 176 ? 5.125 10.517 -2.971 1.00 73.81 176 GLY A O 1
ATOM 1266 N N . PHE A 1 177 ? 6.109 12.121 -1.740 1.00 68.31 177 PHE A N 1
ATOM 1267 C CA . PHE A 1 177 ? 6.676 12.922 -2.829 1.00 68.31 177 PHE A CA 1
ATOM 1268 C C . PHE A 1 177 ? 8.200 13.013 -2.613 1.00 68.31 177 PHE A C 1
ATOM 1270 O O . PHE A 1 177 ? 8.605 13.107 -1.468 1.00 68.31 177 PHE A O 1
ATOM 1277 N N . GLY A 1 178 ? 9.037 12.923 -3.658 1.00 71.12 178 GLY A N 1
ATOM 1278 C CA . GLY A 1 178 ? 10.509 13.076 -3.561 1.00 71.12 178 GLY A CA 1
ATOM 1279 C C . GLY A 1 178 ? 11.344 11.811 -3.875 1.00 71.12 178 GLY A C 1
ATOM 1280 O O . GLY A 1 178 ? 10.877 10.955 -4.637 1.00 71.12 178 GLY A O 1
ATOM 1281 N N . GLU A 1 179 ? 12.594 11.708 -3.389 1.00 80.62 179 GLU A N 1
ATOM 1282 C CA . GLU A 1 179 ? 13.628 10.777 -3.907 1.00 80.62 179 GLU A CA 1
ATOM 1283 C C . GLU A 1 179 ? 14.235 9.800 -2.880 1.00 80.62 179 GLU A C 1
ATOM 1285 O O . GLU A 1 179 ? 14.468 10.132 -1.727 1.00 80.62 179 GLU A O 1
ATOM 1290 N N . VAL A 1 180 ? 14.575 8.583 -3.310 1.00 82.75 180 VAL A N 1
ATOM 1291 C CA . VAL A 1 180 ? 15.339 7.603 -2.529 1.00 82.75 180 VAL A CA 1
ATOM 1292 C C . VAL A 1 180 ? 16.482 7.037 -3.372 1.00 82.75 180 VAL A C 1
ATOM 1294 O O . VAL A 1 180 ? 16.233 6.420 -4.407 1.00 82.75 180 VAL A O 1
ATOM 1297 N N . HIS A 1 181 ? 17.726 7.188 -2.907 1.00 87.06 181 HIS A N 1
ATOM 1298 C CA . HIS A 1 181 ? 18.936 6.789 -3.642 1.00 87.06 181 HIS A CA 1
ATOM 1299 C C . HIS A 1 181 ? 19.644 5.619 -2.958 1.00 87.06 181 HIS A C 1
ATOM 1301 O O . HIS A 1 181 ? 20.220 5.771 -1.873 1.00 87.06 181 HIS A O 1
ATOM 1307 N N . LEU A 1 182 ? 19.629 4.453 -3.606 1.00 86.81 182 LEU A N 1
ATOM 1308 C CA . LEU A 1 182 ? 20.257 3.231 -3.100 1.00 86.81 182 LEU A CA 1
ATOM 1309 C C . LEU A 1 182 ? 21.727 3.111 -3.545 1.00 86.81 182 LEU A C 1
ATOM 1311 O O . LEU A 1 182 ? 22.093 3.511 -4.652 1.00 86.81 182 LEU A O 1
ATOM 1315 N N . SER A 1 183 ? 22.575 2.489 -2.719 1.00 85.69 183 SER A N 1
ATOM 1316 C CA . SER A 1 183 ? 23.947 2.102 -3.089 1.00 85.69 183 SER A CA 1
ATOM 1317 C C . SER A 1 183 ? 24.107 0.579 -3.138 1.00 85.69 183 SER A C 1
ATOM 1319 O O . SER A 1 183 ? 23.293 -0.108 -2.520 1.00 85.69 183 SER A O 1
ATOM 1321 N N . PRO A 1 184 ? 25.167 0.037 -3.790 1.00 85.94 184 PRO A N 1
ATOM 1322 C CA . PRO A 1 184 ? 25.363 -1.410 -3.993 1.00 85.94 184 PRO A CA 1
ATOM 1323 C C . PRO A 1 184 ? 25.263 -2.302 -2.759 1.00 85.94 184 PRO A C 1
ATOM 1325 O O . PRO A 1 184 ? 25.096 -3.508 -2.907 1.00 85.94 184 PRO A O 1
ATOM 1328 N N . THR A 1 185 ? 25.386 -1.751 -1.550 1.00 82.81 185 THR A N 1
ATOM 1329 C CA . THR A 1 185 ? 25.231 -2.528 -0.316 1.00 82.81 185 THR A CA 1
ATOM 1330 C C . THR A 1 185 ? 23.953 -2.192 0.454 1.00 82.81 185 THR A C 1
ATOM 1332 O O . THR A 1 185 ? 23.847 -2.599 1.602 1.00 82.81 185 THR A O 1
ATOM 1335 N N . THR A 1 186 ? 23.025 -1.404 -0.090 1.00 84.44 186 THR A N 1
ATOM 1336 C CA . THR A 1 186 ? 21.755 -1.086 0.571 1.00 84.44 186 THR A CA 1
ATOM 1337 C C . THR A 1 186 ? 20.862 -2.319 0.653 1.00 84.44 186 THR A C 1
ATOM 1339 O O . THR A 1 186 ? 20.467 -2.841 -0.387 1.00 84.44 186 THR A O 1
ATOM 1342 N N . GLU A 1 187 ? 20.508 -2.737 1.872 1.00 83.75 187 GLU A N 1
ATOM 1343 C CA . GLU A 1 187 ? 19.480 -3.745 2.143 1.00 83.75 187 GLU A CA 1
ATOM 1344 C C . GLU A 1 187 ? 18.414 -3.156 3.094 1.00 83.75 187 GLU A C 1
ATOM 1346 O O . GLU A 1 187 ? 18.734 -2.531 4.105 1.00 83.75 187 GLU A O 1
ATOM 1351 N N . VAL A 1 188 ? 17.131 -3.306 2.770 1.00 78.81 188 VAL A N 1
ATOM 1352 C CA . VAL A 1 188 ? 15.995 -2.986 3.657 1.00 78.81 188 VAL A CA 1
ATOM 1353 C C . VAL A 1 188 ? 15.105 -4.226 3.707 1.00 78.81 188 VAL A C 1
ATOM 1355 O O . VAL A 1 188 ? 14.784 -4.759 2.647 1.00 78.81 188 VAL A O 1
ATOM 1358 N N . THR A 1 189 ? 14.726 -4.714 4.888 1.00 72.88 189 THR A N 1
ATOM 1359 C CA . THR A 1 189 ? 14.152 -6.061 5.073 1.00 72.88 189 THR A CA 1
ATOM 1360 C C . THR A 1 189 ? 13.143 -6.138 6.236 1.00 72.88 189 THR A C 1
ATOM 1362 O O . THR A 1 189 ? 13.427 -6.711 7.274 1.00 72.88 189 THR A O 1
ATOM 1365 N N . GLY A 1 190 ? 11.903 -5.675 6.062 1.00 70.25 190 GLY A N 1
ATOM 1366 C CA . GLY A 1 190 ? 10.769 -6.123 6.901 1.00 70.25 190 GLY A CA 1
ATOM 1367 C C . GLY A 1 190 ? 10.232 -5.171 7.982 1.00 70.25 190 GLY A C 1
ATOM 1368 O O . GLY A 1 190 ? 10.895 -4.822 8.950 1.00 70.25 190 GLY A O 1
ATOM 1369 N N . THR A 1 191 ? 8.955 -4.826 7.816 1.00 68.12 191 THR A N 1
ATOM 1370 C CA . THR A 1 191 ? 8.126 -3.880 8.580 1.00 68.12 191 THR A CA 1
ATOM 1371 C C . THR A 1 191 ? 8.761 -2.505 8.767 1.00 68.12 191 THR A C 1
ATOM 1373 O O . THR A 1 191 ? 8.941 -2.038 9.888 1.00 68.12 191 THR A O 1
ATOM 1376 N N . ALA A 1 192 ? 9.114 -1.841 7.666 1.00 72.94 192 ALA A N 1
ATOM 1377 C CA . ALA A 1 192 ? 9.585 -0.457 7.693 1.00 72.94 192 ALA A CA 1
ATOM 1378 C C . ALA A 1 192 ? 8.751 0.414 6.744 1.00 72.94 192 ALA A C 1
ATOM 1380 O O . ALA A 1 192 ? 8.506 0.036 5.599 1.00 72.94 192 ALA A O 1
ATOM 1381 N N . MET A 1 193 ? 8.314 1.582 7.203 1.00 71.62 193 MET A N 1
ATOM 1382 C CA . MET A 1 193 ? 7.416 2.466 6.457 1.00 71.62 193 MET A CA 1
ATOM 1383 C C . MET A 1 193 ? 8.037 3.861 6.338 1.00 71.62 193 MET A C 1
ATOM 1385 O O . MET A 1 193 ? 8.236 4.505 7.360 1.00 71.62 193 MET A O 1
ATOM 1389 N N . PHE A 1 194 ? 8.360 4.344 5.135 1.00 68.69 194 PHE A N 1
ATOM 1390 C CA . PHE A 1 194 ? 8.928 5.684 4.951 1.00 68.69 194 PHE A CA 1
ATOM 1391 C C . PHE A 1 194 ? 7.936 6.546 4.174 1.00 68.69 194 PHE A C 1
ATOM 1393 O O . PHE A 1 194 ? 7.557 6.182 3.058 1.00 68.69 194 PHE A O 1
ATOM 1400 N N . ALA A 1 195 ? 7.448 7.623 4.784 1.00 67.31 195 ALA A N 1
ATOM 1401 C CA . ALA A 1 195 ? 6.179 8.219 4.387 1.00 67.31 195 ALA A CA 1
ATOM 1402 C C . ALA A 1 195 ? 6.201 9.750 4.272 1.00 67.31 195 ALA A C 1
ATOM 1404 O O . ALA A 1 195 ? 6.945 10.451 4.953 1.00 67.31 195 ALA A O 1
ATOM 1405 N N . GLU A 1 196 ? 5.343 10.199 3.357 1.00 65.19 196 GLU A N 1
ATOM 1406 C CA . GLU A 1 196 ? 5.140 11.565 2.861 1.00 65.19 196 GLU A CA 1
ATOM 1407 C C . GLU A 1 196 ? 6.461 12.285 2.506 1.00 65.19 196 GLU A C 1
ATOM 1409 O O . GLU A 1 196 ? 7.377 11.589 2.097 1.00 65.19 196 GLU A O 1
ATOM 1414 N N . ASP A 1 197 ? 6.540 13.617 2.419 1.00 61.38 197 ASP A N 1
ATOM 1415 C CA . ASP A 1 197 ? 7.508 14.331 1.536 1.00 61.38 197 ASP A CA 1
ATOM 1416 C C . ASP A 1 197 ? 9.010 13.990 1.807 1.00 61.38 197 ASP A C 1
ATOM 1418 O O . ASP A 1 197 ? 9.654 14.542 2.699 1.00 61.38 197 ASP A O 1
ATOM 1422 N N . LEU A 1 198 ? 9.553 13.022 1.062 1.00 62.59 198 LEU A N 1
ATOM 1423 C CA . LEU A 1 198 ? 10.703 12.155 1.339 1.00 62.59 198 LEU A CA 1
ATOM 1424 C C . LEU A 1 198 ? 11.912 12.499 0.460 1.00 62.59 198 LEU A C 1
ATOM 1426 O O . LEU A 1 198 ? 11.783 12.585 -0.752 1.00 62.59 198 LEU A O 1
ATOM 1430 N N . GLU A 1 199 ? 13.117 12.523 1.028 1.00 67.88 199 GLU A N 1
ATOM 1431 C CA . GLU A 1 199 ? 14.382 12.528 0.267 1.00 67.88 199 GLU A CA 1
ATOM 1432 C C . GLU A 1 199 ? 15.460 11.701 1.019 1.00 67.88 199 GLU A C 1
ATOM 1434 O O . GLU A 1 199 ? 16.159 12.195 1.901 1.00 67.88 199 GLU A O 1
ATOM 1439 N N . VAL A 1 200 ? 15.572 10.391 0.783 1.00 67.31 200 VAL A N 1
ATOM 1440 C CA . VAL A 1 200 ? 16.449 9.493 1.569 1.00 67.31 200 VAL A CA 1
ATOM 1441 C C . VAL A 1 200 ? 17.593 8.944 0.720 1.00 67.31 200 VAL A C 1
ATOM 1443 O O . VAL A 1 200 ? 17.395 8.161 -0.201 1.00 67.31 200 VAL A O 1
ATOM 1446 N N . HIS A 1 201 ? 18.831 9.307 1.052 1.00 70.81 201 HIS A N 1
ATOM 1447 C CA . HIS A 1 201 ? 20.008 9.025 0.225 1.00 70.81 201 HIS A CA 1
ATOM 1448 C C . HIS A 1 201 ? 21.045 8.210 1.009 1.00 70.81 201 HIS A C 1
ATOM 1450 O O . HIS A 1 201 ? 21.556 8.681 2.026 1.00 70.81 201 HIS A O 1
ATOM 1456 N N . PHE A 1 202 ? 21.454 7.032 0.529 1.00 66.31 202 PHE A N 1
ATOM 1457 C CA . PHE A 1 202 ? 22.493 6.222 1.194 1.00 66.31 202 PHE A CA 1
ATOM 1458 C C . PHE A 1 202 ? 23.778 6.106 0.370 1.00 66.31 202 PHE A C 1
ATOM 1460 O O . PHE A 1 202 ? 24.349 5.029 0.192 1.00 66.31 202 PHE A O 1
ATOM 1467 N N . SER A 1 203 ? 24.252 7.246 -0.130 1.00 63.78 203 SER A N 1
ATOM 1468 C CA . SER A 1 203 ? 25.382 7.345 -1.054 1.00 63.78 203 SER A CA 1
ATOM 1469 C C . SER A 1 203 ? 26.658 6.677 -0.520 1.00 63.78 203 SER A C 1
ATOM 1471 O O . SER A 1 203 ? 27.246 7.110 0.467 1.00 63.78 203 SER A O 1
ATOM 1473 N N . GLY A 1 204 ? 27.105 5.616 -1.201 1.00 62.22 204 GLY A N 1
ATOM 1474 C CA . GLY A 1 204 ? 28.354 4.898 -0.914 1.00 62.22 204 GLY A CA 1
ATOM 1475 C C . GLY A 1 204 ? 28.293 3.855 0.208 1.00 62.22 204 GLY A C 1
ATOM 1476 O O . GLY A 1 204 ? 29.350 3.391 0.632 1.00 62.22 204 GLY A O 1
ATOM 1477 N N . CYS A 1 205 ? 27.097 3.492 0.688 1.00 63.22 205 CYS A N 1
ATOM 1478 C CA . CYS A 1 205 ? 26.921 2.569 1.815 1.00 63.22 205 CYS A CA 1
ATOM 1479 C C . CYS A 1 205 ? 27.758 1.276 1.694 1.00 63.22 205 CYS A C 1
ATOM 1481 O O . CYS A 1 205 ? 27.960 0.793 0.579 1.00 63.22 205 CYS A O 1
ATOM 1483 N N . LYS A 1 206 ? 28.248 0.745 2.834 1.00 64.00 206 LYS A N 1
ATOM 1484 C CA . LYS A 1 206 ? 29.068 -0.488 2.926 1.00 64.00 206 LYS A CA 1
ATOM 1485 C C . LYS A 1 206 ? 28.704 -1.455 4.073 1.00 64.00 206 LYS A C 1
ATOM 1487 O O . LYS A 1 206 ? 29.580 -2.198 4.499 1.00 64.00 206 LYS A O 1
ATOM 1492 N N . THR A 1 207 ? 27.469 -1.438 4.592 1.00 65.19 207 THR A N 1
ATOM 1493 C CA . THR A 1 207 ? 26.698 -2.614 5.123 1.00 65.19 207 THR A CA 1
ATOM 1494 C C . THR A 1 207 ? 25.431 -2.214 5.921 1.00 65.19 207 THR A C 1
ATOM 1496 O O . THR A 1 207 ? 25.299 -2.524 7.101 1.00 65.19 207 THR A O 1
ATOM 1499 N N . PRO A 1 208 ? 24.469 -1.492 5.330 1.00 58.59 208 PRO A N 1
ATOM 1500 C CA . PRO A 1 208 ? 23.146 -1.275 5.924 1.00 58.59 208 PRO A CA 1
ATOM 1501 C C . PRO A 1 208 ? 22.200 -2.483 5.719 1.00 58.59 208 PRO A C 1
ATOM 1503 O O . PRO A 1 208 ? 22.218 -3.106 4.660 1.00 58.59 208 PRO A O 1
ATOM 1506 N N . ARG A 1 209 ? 21.338 -2.759 6.708 1.00 64.56 209 ARG A N 1
ATOM 1507 C CA . ARG A 1 209 ? 20.203 -3.707 6.666 1.00 64.56 209 ARG A CA 1
ATOM 1508 C C . ARG A 1 209 ? 19.168 -3.324 7.740 1.00 64.56 209 ARG A C 1
ATOM 1510 O O . ARG A 1 209 ? 19.603 -3.009 8.846 1.00 64.56 209 ARG A O 1
ATOM 1517 N N . PHE A 1 210 ? 17.849 -3.337 7.475 1.00 61.69 210 PHE A N 1
ATOM 1518 C CA . PHE A 1 210 ? 16.838 -2.916 8.479 1.00 61.69 210 PHE A CA 1
ATOM 1519 C C . PHE A 1 210 ? 15.546 -3.746 8.535 1.00 61.69 210 PHE A C 1
ATOM 1521 O O . PHE A 1 210 ? 14.844 -3.845 7.534 1.00 61.69 210 PHE A O 1
ATOM 1528 N N . ASP A 1 211 ? 15.199 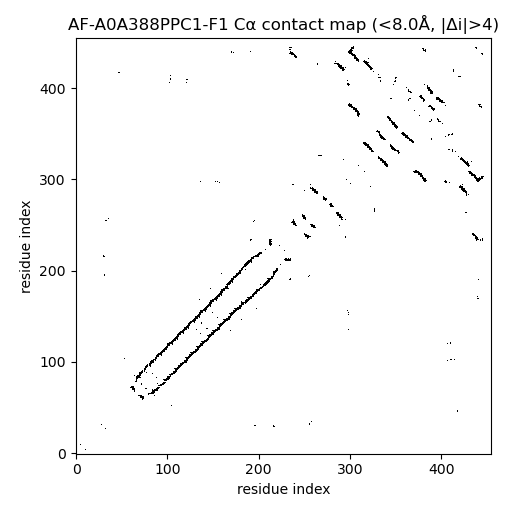-4.193 9.754 1.00 63.56 211 ASP A N 1
ATOM 1529 C CA . ASP A 1 211 ? 14.163 -5.200 10.076 1.00 63.56 211 ASP A CA 1
ATOM 1530 C C . ASP A 1 211 ? 13.124 -4.710 11.125 1.00 63.56 211 ASP A C 1
ATOM 1532 O O . ASP A 1 211 ? 12.665 -5.485 11.964 1.00 63.56 211 ASP A O 1
ATOM 1536 N N . ARG A 1 212 ? 12.838 -3.400 11.180 1.00 59.44 212 ARG A N 1
ATOM 1537 C CA . ARG A 1 212 ? 11.601 -2.781 11.736 1.00 59.44 212 ARG A CA 1
ATOM 1538 C C . ARG A 1 212 ? 11.684 -1.251 11.643 1.00 59.44 212 ARG A C 1
ATOM 1540 O O . ARG A 1 212 ? 12.795 -0.739 11.618 1.00 59.44 212 ARG A O 1
ATOM 1547 N N . GLY A 1 213 ? 10.587 -0.486 11.647 1.00 58.56 213 GLY A N 1
ATOM 1548 C CA . GLY A 1 213 ? 10.648 0.986 11.735 1.00 58.56 213 GLY A CA 1
ATOM 1549 C C . GLY A 1 213 ? 9.482 1.771 11.120 1.00 58.56 213 GLY A C 1
ATOM 1550 O O . GLY A 1 213 ? 8.490 1.206 10.668 1.00 58.56 213 GLY A O 1
ATOM 1551 N N . LEU A 1 214 ? 9.656 3.100 11.081 1.00 64.62 214 LEU A N 1
ATOM 1552 C CA . LEU A 1 214 ? 8.785 4.131 10.492 1.00 64.62 214 LEU A CA 1
ATOM 1553 C C . LEU A 1 214 ? 9.610 5.428 10.306 1.00 64.62 214 LEU A C 1
ATOM 1555 O O . LEU A 1 214 ? 10.214 5.847 11.289 1.00 64.62 214 LEU A O 1
ATOM 1559 N N . PHE A 1 215 ? 9.659 6.100 9.145 1.00 64.50 215 PHE A N 1
ATOM 1560 C CA . PHE A 1 215 ? 10.476 7.326 8.987 1.00 64.50 215 PHE A CA 1
ATOM 1561 C C . PHE A 1 215 ? 9.944 8.346 7.968 1.00 64.50 215 PHE A C 1
ATOM 1563 O O . PHE A 1 215 ? 9.622 8.023 6.831 1.00 64.50 215 PHE A O 1
ATOM 1570 N N . TYR A 1 216 ? 9.929 9.616 8.361 1.00 60.88 216 TYR A N 1
ATOM 1571 C CA . TYR A 1 216 ? 9.340 10.717 7.597 1.00 60.88 216 TYR A CA 1
ATOM 1572 C C . TYR A 1 216 ? 10.386 11.814 7.324 1.00 60.88 216 TYR A C 1
ATOM 1574 O O . TYR A 1 216 ? 11.004 12.310 8.266 1.00 60.88 216 TYR A O 1
ATOM 1582 N N . GLY A 1 217 ? 10.541 12.220 6.058 1.00 54.72 217 GLY A N 1
ATOM 1583 C CA . GLY A 1 217 ? 11.336 13.379 5.601 1.00 54.72 217 GLY A CA 1
ATOM 1584 C C . GLY A 1 217 ? 12.875 13.234 5.568 1.00 54.72 217 GLY A C 1
ATOM 1585 O O . GLY A 1 217 ? 13.444 12.434 6.301 1.00 54.72 217 GLY A O 1
ATOM 1586 N N . TYR A 1 218 ? 13.537 14.025 4.702 1.00 54.97 218 TYR A N 1
ATOM 1587 C CA . TYR A 1 218 ? 14.932 13.896 4.199 1.00 54.97 218 TYR A CA 1
ATOM 1588 C C . TYR A 1 218 ? 15.980 13.285 5.150 1.00 54.97 218 TYR A C 1
ATOM 1590 O O . TYR A 1 218 ? 16.254 13.929 6.160 1.00 54.97 218 TYR A O 1
ATOM 1598 N N . LEU A 1 219 ? 16.692 12.184 4.814 1.00 58.06 219 LEU A N 1
ATOM 1599 C CA . LEU A 1 219 ? 17.768 11.631 5.681 1.00 58.06 219 LEU A CA 1
ATOM 1600 C C . LEU A 1 219 ? 18.935 10.883 4.972 1.00 58.06 219 LEU A C 1
ATOM 1602 O O . LEU A 1 219 ? 18.731 10.052 4.090 1.00 58.06 219 LEU A O 1
ATOM 1606 N N . ASN A 1 220 ? 20.174 11.146 5.436 1.00 64.00 220 ASN A N 1
ATOM 1607 C CA . ASN A 1 220 ? 21.448 10.517 5.023 1.00 64.00 220 ASN A CA 1
ATOM 1608 C C . ASN A 1 220 ? 22.061 9.608 6.131 1.00 64.00 220 ASN A C 1
ATOM 1610 O O . ASN A 1 220 ? 21.486 9.458 7.209 1.00 64.00 220 ASN A O 1
ATOM 1614 N N . ALA A 1 221 ? 23.232 9.000 5.871 1.00 54.97 221 ALA A N 1
ATOM 1615 C CA . ALA A 1 221 ? 23.808 7.830 6.565 1.00 54.97 221 ALA A CA 1
ATOM 1616 C C . ALA A 1 221 ? 23.923 7.845 8.114 1.00 54.97 221 ALA A C 1
ATOM 1618 O O . ALA A 1 221 ? 24.077 6.774 8.707 1.00 54.97 221 ALA A O 1
ATOM 1619 N N . ASP A 1 222 ? 23.845 8.994 8.795 1.00 54.81 222 ASP A N 1
ATOM 1620 C CA . ASP A 1 222 ? 23.995 9.072 10.261 1.00 54.81 222 ASP A CA 1
ATOM 1621 C C . ASP A 1 222 ? 22.802 8.503 11.052 1.00 54.81 222 ASP A C 1
ATOM 1623 O O . ASP A 1 222 ? 22.960 8.136 12.219 1.00 54.81 222 ASP A O 1
ATOM 1627 N N . LEU A 1 223 ? 21.634 8.347 10.420 1.00 52.72 223 LEU A N 1
ATOM 1628 C CA . LEU A 1 223 ? 20.444 7.751 11.042 1.00 52.72 223 LEU A CA 1
ATOM 1629 C C . LEU A 1 223 ? 20.654 6.281 11.447 1.00 52.72 223 LEU A C 1
ATOM 1631 O O . LEU A 1 223 ? 20.125 5.816 12.455 1.00 52.72 223 LEU A O 1
ATOM 1635 N N . LEU A 1 224 ? 21.506 5.559 10.712 1.00 54.88 224 LEU A N 1
ATOM 1636 C CA . LEU A 1 224 ? 21.811 4.150 10.980 1.00 54.88 224 LEU A CA 1
ATOM 1637 C C . LEU A 1 224 ? 22.581 3.945 12.297 1.00 54.88 224 LEU A C 1
ATOM 1639 O O . LEU A 1 224 ? 22.735 2.817 12.758 1.00 54.88 224 LEU A O 1
ATOM 1643 N N . LYS A 1 225 ? 23.061 5.030 12.919 1.00 54.88 225 LYS A N 1
ATOM 1644 C CA . LYS A 1 225 ? 23.815 5.002 14.179 1.00 54.88 225 LYS A CA 1
ATOM 1645 C C . LYS A 1 225 ? 22.919 5.119 15.423 1.00 54.88 225 LYS A C 1
ATOM 1647 O O . LYS A 1 225 ? 23.439 5.045 16.535 1.00 54.88 225 LYS A O 1
ATOM 1652 N N . LYS A 1 226 ? 21.597 5.312 15.279 1.00 51.34 226 LYS A N 1
ATOM 1653 C CA . LYS A 1 226 ? 20.681 5.608 16.397 1.00 51.34 226 LYS A CA 1
ATOM 1654 C C . LYS A 1 226 ? 19.563 4.558 16.568 1.00 51.34 226 LYS A C 1
ATOM 1656 O O . LYS A 1 226 ? 18.507 4.652 15.948 1.00 51.34 226 LYS A O 1
ATOM 1661 N N . PRO A 1 227 ? 19.719 3.589 17.489 1.00 50.88 227 PRO A N 1
ATOM 1662 C CA . PRO A 1 227 ? 18.792 2.457 17.633 1.00 50.88 227 PRO A CA 1
ATOM 1663 C C . PRO A 1 227 ? 17.404 2.792 18.214 1.00 50.88 227 PRO A C 1
ATOM 1665 O O . PRO A 1 227 ? 16.519 1.944 18.163 1.00 50.88 227 PRO A O 1
ATOM 1668 N N . LYS A 1 228 ? 17.183 3.993 18.774 1.00 48.28 228 LYS A N 1
ATOM 1669 C CA . LYS A 1 228 ? 15.872 4.394 19.334 1.00 48.28 228 LYS A CA 1
ATOM 1670 C C . LYS A 1 228 ? 14.881 4.916 18.288 1.00 48.28 228 LYS A C 1
ATOM 1672 O O . LYS A 1 228 ? 13.689 4.941 18.565 1.00 48.28 228 LYS A O 1
ATOM 1677 N N . GLU A 1 229 ? 15.366 5.338 17.123 1.00 50.25 229 GLU A N 1
ATOM 1678 C CA . GLU A 1 229 ? 14.546 5.922 16.051 1.00 50.25 229 GLU A CA 1
ATOM 1679 C C . GLU A 1 229 ? 14.047 4.827 15.081 1.00 50.25 229 GLU A C 1
ATOM 1681 O O . GLU A 1 229 ? 12.987 4.964 14.486 1.00 50.25 229 GLU A O 1
ATOM 1686 N N . VAL A 1 230 ? 14.723 3.668 15.042 1.00 53.84 230 VAL A N 1
ATOM 1687 C CA . VAL A 1 230 ? 14.258 2.394 14.450 1.00 53.84 230 VAL A CA 1
ATOM 1688 C C . VAL A 1 230 ? 13.388 1.639 15.479 1.00 53.84 230 VAL A C 1
ATOM 1690 O O . VAL A 1 230 ? 13.691 0.522 15.918 1.00 53.84 230 VAL A O 1
ATOM 1693 N N . ALA A 1 231 ? 12.346 2.308 15.976 1.00 55.44 231 ALA A N 1
ATOM 1694 C CA . ALA A 1 231 ? 11.431 1.731 16.956 1.00 55.44 231 ALA A CA 1
ATOM 1695 C C . ALA A 1 231 ? 10.509 0.701 16.285 1.00 55.44 231 ALA A C 1
ATOM 1697 O O . ALA A 1 231 ? 10.020 0.927 15.181 1.00 55.44 231 ALA A O 1
ATOM 1698 N N . ASP A 1 232 ? 10.260 -0.428 16.956 1.00 62.56 232 ASP A N 1
ATOM 1699 C CA . ASP A 1 232 ? 9.243 -1.387 16.522 1.00 62.56 232 ASP A CA 1
ATOM 1700 C C . ASP A 1 232 ? 7.853 -0.752 16.665 1.00 62.56 232 ASP A C 1
ATOM 1702 O O . ASP A 1 232 ? 7.260 -0.761 17.745 1.00 62.56 232 ASP A O 1
ATOM 1706 N N . ASN A 1 233 ? 7.335 -0.153 15.595 1.00 67.50 233 ASN A N 1
ATOM 1707 C CA . ASN A 1 233 ? 5.952 0.308 15.555 1.00 67.50 233 ASN A CA 1
ATOM 1708 C C . ASN A 1 233 ? 4.984 -0.830 15.184 1.00 67.50 233 ASN A C 1
ATOM 1710 O O . ASN A 1 233 ? 3.803 -0.555 15.000 1.00 67.50 233 ASN A O 1
ATOM 1714 N N . ARG A 1 234 ? 5.448 -2.083 15.036 1.00 71.31 234 ARG A N 1
ATOM 1715 C CA . ARG A 1 234 ? 4.661 -3.239 14.569 1.00 71.31 234 ARG A CA 1
ATOM 1716 C C . ARG A 1 234 ? 3.944 -2.999 13.234 1.00 71.31 234 ARG A C 1
ATOM 1718 O O . ARG A 1 234 ? 2.860 -3.526 12.995 1.00 71.31 234 ARG A O 1
ATOM 1725 N N . GLY A 1 235 ? 4.513 -2.150 12.376 1.00 76.50 235 GLY A N 1
ATOM 1726 C CA . GLY A 1 235 ? 3.917 -1.788 11.088 1.00 76.50 235 GLY A CA 1
ATOM 1727 C C . GLY A 1 235 ? 2.699 -0.886 11.214 1.00 76.50 235 GLY A C 1
ATOM 1728 O O . GLY A 1 235 ? 1.920 -0.785 10.264 1.00 76.50 235 GLY A O 1
ATOM 1729 N N . LEU A 1 236 ? 2.511 -0.260 12.382 1.00 80.06 236 LEU A N 1
ATOM 1730 C CA . LEU A 1 236 ? 1.455 0.707 12.630 1.00 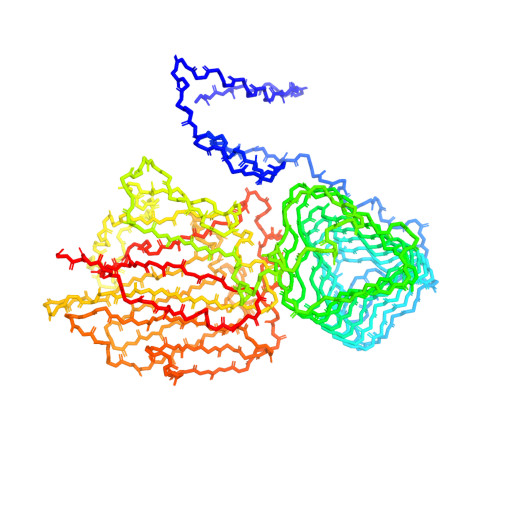80.06 236 LEU A CA 1
ATOM 1731 C C . LEU A 1 236 ? 1.615 1.867 11.650 1.00 80.06 236 LEU A C 1
ATOM 1733 O O . LEU A 1 236 ? 2.626 2.565 11.622 1.00 80.06 236 LEU A O 1
ATOM 1737 N N . TYR A 1 237 ? 0.592 2.022 10.831 1.00 78.12 237 TYR A N 1
ATOM 1738 C CA . TYR A 1 237 ? 0.519 2.974 9.743 1.00 78.12 237 TYR A CA 1
ATOM 1739 C C . TYR A 1 237 ? -0.241 4.234 10.171 1.00 78.12 237 TYR A C 1
ATOM 1741 O O . TYR A 1 237 ? 0.186 5.344 9.874 1.00 78.12 237 TYR A O 1
ATOM 1749 N N . ALA A 1 238 ? -1.340 4.059 10.906 1.00 81.81 238 ALA A N 1
ATOM 1750 C CA . ALA A 1 238 ? -2.120 5.155 11.467 1.00 81.81 238 ALA A CA 1
ATOM 1751 C C . ALA A 1 238 ? -2.720 4.748 12.812 1.00 81.81 238 ALA A C 1
ATOM 1753 O O . ALA A 1 238 ? -3.045 3.575 13.036 1.00 81.81 238 ALA A O 1
ATOM 1754 N N . HIS A 1 239 ? -2.876 5.722 13.704 1.00 84.75 239 HIS A N 1
ATOM 1755 C CA . HIS A 1 239 ? -3.456 5.511 15.024 1.00 84.75 239 HIS A CA 1
ATOM 1756 C C . HIS A 1 239 ? -4.203 6.752 15.501 1.00 84.75 239 HIS A C 1
ATOM 1758 O O . HIS A 1 239 ? -3.595 7.781 15.787 1.00 84.75 239 HIS A O 1
ATOM 1764 N N . TRP A 1 240 ? -5.517 6.631 15.670 1.00 83.62 240 TRP A N 1
ATOM 1765 C CA . TRP A 1 240 ? -6.367 7.713 16.161 1.00 83.62 240 TRP A CA 1
ATOM 1766 C C . TRP A 1 240 ? -6.872 7.410 17.570 1.00 83.62 240 TRP A C 1
ATOM 1768 O O . TRP A 1 240 ? -7.558 6.407 17.794 1.00 83.62 240 TRP A O 1
ATOM 1778 N N . LYS A 1 241 ? -6.559 8.306 18.514 1.00 75.12 241 LYS A N 1
ATOM 1779 C CA . LYS A 1 241 ? -7.117 8.309 19.874 1.00 75.12 241 LYS A CA 1
ATOM 1780 C C . LYS A 1 241 ? -8.134 9.430 20.058 1.00 75.12 241 LYS A C 1
ATOM 1782 O O . LYS A 1 241 ? -8.072 10.466 19.402 1.00 75.12 241 LYS A O 1
ATOM 1787 N N . PHE A 1 242 ? -9.064 9.199 20.982 1.00 71.12 242 PHE A N 1
ATOM 1788 C CA . PHE A 1 242 ? -10.192 10.087 21.287 1.00 71.12 242 PHE A CA 1
ATOM 1789 C C . PHE A 1 242 ? -10.086 10.686 22.703 1.00 71.12 242 PHE A C 1
ATOM 1791 O O . PHE A 1 242 ? -11.095 10.994 23.328 1.00 71.12 242 PHE A O 1
ATOM 1798 N N . ASP A 1 243 ? -8.867 10.805 23.231 1.00 59.66 243 ASP A N 1
ATOM 1799 C CA . ASP A 1 243 ? -8.550 11.195 24.613 1.00 59.66 243 ASP A CA 1
ATOM 1800 C C . ASP A 1 243 ? -8.268 12.702 24.799 1.00 59.66 243 ASP A C 1
ATOM 1802 O O . ASP A 1 243 ? -8.086 13.161 25.926 1.00 59.66 243 ASP A O 1
ATOM 1806 N N . GLY A 1 244 ? -8.276 13.496 23.721 1.00 53.25 244 GLY A N 1
ATOM 1807 C CA . GLY A 1 244 ? -8.038 14.942 23.756 1.00 53.25 244 GLY A CA 1
ATOM 1808 C C . GLY A 1 244 ? -9.265 15.794 23.414 1.00 53.25 244 GLY A C 1
ATOM 1809 O O . GLY A 1 244 ? -10.065 15.444 22.549 1.00 53.25 244 GLY A O 1
ATOM 1810 N N . ALA A 1 245 ? -9.376 16.978 24.029 1.00 47.19 245 ALA A N 1
ATOM 1811 C CA . ALA A 1 245 ? -10.295 18.027 23.583 1.00 47.19 245 ALA A CA 1
ATOM 1812 C C . ALA A 1 245 ? -9.777 18.613 22.262 1.00 47.19 245 ALA A C 1
ATOM 1814 O O . ALA A 1 245 ? -8.963 19.535 22.261 1.00 47.19 245 ALA A O 1
ATOM 1815 N N . GLN A 1 246 ? -10.173 18.047 21.126 1.00 50.44 246 GLN A N 1
ATOM 1816 C CA . GLN A 1 246 ? -9.707 18.522 19.826 1.00 50.44 246 GLN A CA 1
ATOM 1817 C C . GLN A 1 246 ? -10.874 19.106 19.029 1.00 50.44 246 GLN A C 1
ATOM 1819 O O . GLN A 1 246 ? -12.014 18.648 19.103 1.00 50.44 246 GLN A O 1
ATOM 1824 N N . ALA A 1 247 ? -10.547 20.181 18.310 1.00 54.25 247 ALA A N 1
ATOM 1825 C CA . ALA A 1 247 ? -11.353 20.891 17.323 1.00 54.25 247 ALA A CA 1
ATOM 1826 C C . ALA A 1 247 ? -11.796 19.917 16.188 1.00 54.25 247 ALA A C 1
ATOM 1828 O O . ALA A 1 247 ? -11.713 18.713 16.387 1.00 54.25 247 ALA A O 1
ATOM 1829 N N . PRO A 1 248 ? -12.286 20.315 14.996 1.00 64.88 248 PRO A N 1
ATOM 1830 C CA . PRO A 1 248 ? -12.857 19.354 14.032 1.00 64.88 248 PRO A CA 1
ATOM 1831 C C . PRO A 1 248 ? -11.842 18.359 13.415 1.00 64.88 248 PRO A C 1
ATOM 1833 O O . PRO A 1 248 ? -12.138 17.757 12.391 1.00 64.88 248 PRO A O 1
ATOM 1836 N N . PHE A 1 249 ? -10.665 18.175 14.014 1.00 70.12 249 PHE A N 1
ATOM 1837 C CA . PHE A 1 249 ? -9.592 17.295 13.581 1.00 70.12 249 PHE A CA 1
ATOM 1838 C C . PHE A 1 249 ? -9.225 16.311 14.695 1.00 70.12 249 PHE A C 1
ATOM 1840 O O . PHE A 1 249 ? -9.054 16.711 15.845 1.00 70.12 249 PHE A O 1
ATOM 1847 N N . VAL A 1 250 ? -9.061 15.040 14.341 1.00 75.56 250 VAL A N 1
ATOM 1848 C CA . VAL A 1 250 ? -8.518 13.996 15.214 1.00 75.56 250 VAL A CA 1
ATOM 1849 C C . VAL A 1 250 ? -7.154 13.607 14.665 1.00 75.56 250 VAL A C 1
ATOM 1851 O O . VAL A 1 250 ? -7.044 13.166 13.521 1.00 75.56 250 VAL A O 1
ATOM 1854 N N . ARG A 1 251 ? -6.110 13.820 15.468 1.00 75.62 251 ARG A N 1
ATOM 1855 C CA . ARG A 1 251 ? -4.729 13.623 15.022 1.00 75.62 251 ARG A CA 1
ATOM 1856 C C . ARG A 1 251 ? -4.402 12.149 14.846 1.00 75.62 251 ARG A C 1
ATOM 1858 O O . ARG A 1 251 ? -4.792 11.329 15.678 1.00 75.62 251 ARG A O 1
ATOM 1865 N N . ASP A 1 252 ? -3.636 11.852 13.806 1.00 78.94 252 ASP A N 1
ATOM 1866 C CA . ASP A 1 252 ? -2.902 10.598 13.712 1.00 78.94 252 ASP A CA 1
ATOM 1867 C C . ASP A 1 252 ? -1.666 10.671 14.632 1.00 78.94 252 ASP A C 1
ATOM 1869 O O . ASP A 1 252 ? -0.869 11.617 14.628 1.00 78.94 252 ASP A O 1
ATOM 1873 N N . LEU A 1 253 ? -1.542 9.693 15.525 1.00 75.25 253 LEU A N 1
ATOM 1874 C CA . LEU A 1 253 ? -0.446 9.615 16.486 1.00 75.25 253 LEU A CA 1
ATOM 1875 C C . LEU A 1 253 ? 0.820 9.000 15.892 1.00 75.25 253 LEU A C 1
ATOM 1877 O O . LEU A 1 253 ? 1.864 9.054 16.540 1.00 75.25 253 LEU A O 1
ATOM 1881 N N . VAL A 1 254 ? 0.731 8.417 14.699 1.00 71.94 254 VAL A N 1
ATOM 1882 C CA . VAL A 1 254 ? 1.797 7.614 14.093 1.00 71.94 254 VAL A CA 1
ATOM 1883 C C . VAL A 1 254 ? 2.276 8.222 12.786 1.00 71.94 254 VAL A C 1
ATOM 1885 O O . VAL A 1 254 ? 3.483 8.283 12.569 1.00 71.94 254 VAL A O 1
ATOM 1888 N N . GLY A 1 255 ? 1.362 8.705 11.947 1.00 66.50 255 GLY A N 1
ATOM 1889 C CA . GLY A 1 255 ? 1.690 9.263 10.642 1.00 66.50 255 GLY A CA 1
ATOM 1890 C C . GLY A 1 255 ? 0.940 10.528 10.262 1.00 66.50 255 GLY A C 1
ATOM 1891 O O . GLY A 1 255 ? 0.507 11.297 11.117 1.00 66.50 255 GLY A O 1
ATOM 1892 N N . ASP A 1 256 ? 0.812 10.731 8.950 1.00 70.50 256 ASP A N 1
ATOM 1893 C CA . ASP A 1 256 ? 0.238 11.929 8.321 1.00 70.50 256 ASP A CA 1
ATOM 1894 C C . ASP A 1 256 ? -1.238 11.748 7.903 1.00 70.50 256 ASP A C 1
ATOM 1896 O O . ASP A 1 256 ? -1.773 12.435 7.019 1.00 70.50 256 ASP A O 1
ATOM 1900 N N . ALA A 1 257 ? -1.949 10.824 8.559 1.00 76.69 257 ALA A N 1
ATOM 1901 C CA . ALA A 1 257 ? -3.330 10.489 8.238 1.00 76.69 257 ALA A CA 1
ATOM 1902 C C . ALA A 1 257 ? -4.371 11.189 9.133 1.00 76.69 257 ALA A C 1
ATOM 1904 O O . ALA A 1 257 ? -5.406 10.602 9.447 1.00 76.69 257 ALA A O 1
ATOM 1905 N N . ASP A 1 258 ? -4.146 12.453 9.512 1.00 78.25 258 ASP A N 1
ATOM 1906 C CA . ASP A 1 258 ? -5.091 13.234 10.325 1.00 78.25 258 ASP A CA 1
ATOM 1907 C C . ASP A 1 258 ? -6.538 13.125 9.815 1.00 78.25 258 ASP A C 1
ATOM 1909 O O . ASP A 1 258 ? -6.826 13.272 8.620 1.00 78.25 258 ASP A O 1
ATOM 1913 N N . ALA A 1 259 ? -7.456 12.880 10.742 1.00 76.94 259 ALA A N 1
ATOM 1914 C CA . ALA A 1 259 ? -8.871 12.711 10.473 1.00 76.94 259 ALA A CA 1
ATOM 1915 C C . ALA A 1 259 ? -9.645 14.013 10.668 1.00 76.94 259 ALA A C 1
ATOM 1917 O O . ALA A 1 259 ? -9.333 14.815 11.546 1.00 76.94 259 ALA A O 1
ATOM 1918 N N . VAL A 1 260 ? -10.714 14.190 9.897 1.00 76.56 260 VAL A N 1
ATOM 1919 C CA . VAL A 1 260 ? -11.707 15.246 10.112 1.00 76.56 260 VAL A CA 1
ATOM 1920 C C . VAL A 1 260 ? -12.909 14.647 10.829 1.00 76.56 260 VAL A C 1
ATOM 1922 O O . VAL A 1 260 ? -13.485 13.662 10.371 1.00 76.56 260 VAL A O 1
ATOM 1925 N N . LEU A 1 261 ? -13.311 15.253 11.944 1.00 74.25 261 LEU A N 1
ATOM 1926 C CA . LEU A 1 261 ? -14.536 14.895 12.641 1.00 74.25 261 LEU A CA 1
ATOM 1927 C C . LEU A 1 261 ? -15.743 15.438 11.872 1.00 74.25 261 LEU A C 1
ATOM 1929 O O . LEU A 1 261 ? -15.970 16.649 11.785 1.00 74.25 261 LEU A O 1
ATOM 1933 N N . LEU A 1 262 ? -16.560 14.528 11.356 1.00 69.19 262 LEU A N 1
ATOM 1934 C CA . LEU A 1 262 ? -17.812 14.853 10.696 1.00 69.19 262 LEU A CA 1
ATOM 1935 C C . LEU A 1 262 ? -18.890 15.112 11.745 1.00 69.19 262 LEU A C 1
ATOM 1937 O O . LEU A 1 262 ? -19.298 14.206 12.458 1.00 69.19 262 LEU A O 1
ATOM 1941 N N . LYS A 1 263 ? -19.394 16.349 11.828 1.00 58.09 263 LYS A N 1
ATOM 1942 C CA . LYS A 1 263 ? -20.494 16.705 12.751 1.00 58.09 263 LYS A CA 1
ATOM 1943 C C . LYS A 1 263 ? -21.842 16.080 12.363 1.00 58.09 263 LYS A C 1
ATOM 1945 O O . LYS A 1 263 ? -22.750 16.040 13.187 1.00 58.09 263 LYS A O 1
ATOM 1950 N N . ARG A 1 264 ? -21.979 15.646 11.107 1.00 53.47 264 ARG A N 1
ATOM 1951 C CA . ARG A 1 264 ? -23.085 14.859 10.541 1.00 53.47 264 ARG A CA 1
ATOM 1952 C C . ARG A 1 264 ? -22.490 13.974 9.448 1.00 53.47 264 ARG A C 1
ATOM 1954 O O . ARG A 1 264 ? -21.625 14.458 8.716 1.00 53.47 264 ARG A O 1
ATOM 1961 N N . ALA A 1 265 ? -22.945 12.729 9.323 1.00 47.66 265 ALA A N 1
ATOM 1962 C CA . ALA A 1 265 ? -22.615 11.911 8.158 1.00 47.66 265 ALA A CA 1
ATOM 1963 C C . ALA A 1 265 ? -23.007 12.671 6.868 1.00 47.66 265 ALA A C 1
ATOM 1965 O O . ALA A 1 265 ? -24.045 13.351 6.876 1.00 47.66 265 ALA A O 1
ATOM 1966 N N . PRO A 1 266 ? -22.195 12.629 5.790 1.00 43.00 266 PRO A N 1
ATOM 1967 C CA . PRO A 1 266 ? -22.616 13.155 4.496 1.00 43.00 266 PRO A CA 1
ATOM 1968 C C . PRO A 1 266 ? -23.972 12.537 4.148 1.00 43.00 266 PRO A C 1
ATOM 1970 O O . PRO A 1 266 ? -24.198 11.358 4.403 1.00 43.00 266 PRO A O 1
ATOM 1973 N N . ARG A 1 267 ? -24.906 13.368 3.670 1.00 42.75 267 ARG A N 1
ATOM 1974 C CA . ARG A 1 267 ? -26.273 12.950 3.335 1.00 42.75 267 ARG A CA 1
ATOM 1975 C C . ARG A 1 267 ? -26.220 11.713 2.428 1.00 42.75 267 ARG A C 1
ATOM 1977 O O . ARG A 1 267 ? -25.941 11.870 1.246 1.00 42.75 267 ARG A O 1
ATOM 1984 N N . GLU A 1 268 ? -26.559 10.533 2.948 1.00 41.91 268 GLU A N 1
ATOM 1985 C CA . GLU A 1 268 ? -27.255 9.539 2.131 1.00 41.91 268 GLU A CA 1
ATOM 1986 C C . GLU A 1 268 ? -28.604 10.186 1.801 1.00 41.91 268 GLU A C 1
ATOM 1988 O O . GLU A 1 268 ? -29.406 10.503 2.686 1.00 41.91 268 GLU A O 1
ATOM 1993 N N . THR A 1 269 ? -28.809 10.544 0.538 1.00 35.09 269 THR A N 1
ATOM 1994 C CA . THR A 1 269 ? -30.075 11.111 0.085 1.00 35.09 269 THR A CA 1
ATOM 1995 C C . THR A 1 269 ? -31.125 10.011 0.026 1.00 35.09 269 THR A C 1
ATOM 1997 O O . THR A 1 269 ? -31.341 9.421 -1.023 1.00 35.09 269 THR A O 1
ATOM 2000 N N . GLY A 1 270 ? -31.806 9.776 1.145 1.00 33.19 270 GLY A N 1
ATOM 2001 C CA . GLY A 1 270 ? -33.103 9.102 1.171 1.00 33.19 270 GLY A CA 1
ATOM 2002 C C . GLY A 1 270 ? -33.272 8.116 2.328 1.00 33.19 270 GLY A C 1
ATOM 2003 O O . GLY A 1 270 ? -32.303 7.479 2.733 1.00 33.19 270 GLY A O 1
ATOM 2004 N N . PRO A 1 271 ? -34.488 7.974 2.885 1.00 32.75 271 PRO A N 1
ATOM 2005 C CA . PRO A 1 271 ? -34.815 6.800 3.684 1.00 32.75 271 PRO A CA 1
ATOM 2006 C C . PRO A 1 271 ? -34.680 5.546 2.807 1.00 32.75 271 PRO A C 1
ATOM 2008 O O . PRO A 1 271 ? -35.191 5.518 1.688 1.00 32.75 271 PRO A O 1
ATOM 2011 N N . GLU A 1 272 ? -34.024 4.498 3.310 1.00 36.75 272 GLU A N 1
ATOM 2012 C CA . GLU A 1 272 ? -34.207 3.165 2.735 1.00 36.75 272 GLU A CA 1
ATOM 2013 C C . GLU A 1 272 ? -35.680 2.792 2.948 1.00 36.75 272 GLU A C 1
ATOM 2015 O O . GLU A 1 272 ? -36.165 2.705 4.079 1.00 36.75 272 GLU A O 1
ATOM 2020 N N . PHE A 1 273 ? -36.421 2.631 1.856 1.00 34.78 273 PHE A N 1
ATOM 2021 C CA . PHE A 1 273 ? -37.760 2.070 1.911 1.00 34.78 273 PHE A CA 1
ATOM 2022 C C . PHE A 1 273 ? -37.633 0.549 1.851 1.00 34.78 273 PHE A C 1
ATOM 2024 O O . PHE A 1 273 ? -37.025 -0.002 0.929 1.00 34.78 273 PHE A O 1
ATOM 2031 N N . ALA A 1 274 ? -38.218 -0.149 2.821 1.00 37.38 274 ALA A N 1
ATOM 2032 C CA . ALA A 1 274 ? -38.479 -1.570 2.672 1.00 37.38 274 ALA A CA 1
ATOM 2033 C C . ALA A 1 274 ? -39.380 -1.795 1.442 1.00 37.38 274 ALA A C 1
ATOM 2035 O O . ALA A 1 274 ? -40.074 -0.887 0.979 1.00 37.38 274 ALA A O 1
ATOM 2036 N N . ARG A 1 275 ? -39.389 -3.018 0.894 1.00 40.72 275 ARG A N 1
ATOM 2037 C CA . ARG A 1 275 ? -40.183 -3.365 -0.307 1.00 40.72 275 ARG A CA 1
ATOM 2038 C C . ARG A 1 275 ? -41.690 -3.084 -0.170 1.00 40.72 275 ARG A C 1
ATOM 2040 O O . ARG A 1 275 ? -42.389 -3.106 -1.176 1.00 40.72 275 ARG A O 1
ATOM 2047 N N . ASP A 1 276 ? -42.175 -2.837 1.044 1.00 41.22 276 ASP A N 1
ATOM 2048 C CA . ASP A 1 276 ? -43.562 -2.511 1.382 1.00 41.22 276 ASP A CA 1
ATOM 2049 C C . ASP A 1 276 ? -43.834 -1.001 1.571 1.00 41.22 276 ASP A C 1
ATOM 2051 O O . ASP A 1 276 ? -44.953 -0.621 1.908 1.00 41.22 276 ASP A O 1
ATOM 2055 N N . GLY A 1 277 ? -42.842 -0.132 1.346 1.00 33.53 277 GLY A N 1
ATOM 2056 C CA . GLY A 1 277 ? -42.979 1.322 1.479 1.00 33.53 277 GLY A CA 1
ATOM 2057 C C . GLY A 1 277 ? -42.803 1.864 2.903 1.00 33.53 277 GLY A C 1
ATOM 2058 O O . GLY A 1 277 ? -42.958 3.068 3.109 1.00 33.53 277 GLY A O 1
ATOM 2059 N N . SER A 1 278 ? -42.450 1.027 3.883 1.00 33.69 278 SER A N 1
ATOM 2060 C CA . SER A 1 278 ? -42.073 1.486 5.226 1.00 33.69 278 SER A CA 1
ATOM 2061 C C . SER A 1 278 ? -40.616 1.980 5.280 1.00 33.69 278 SER A C 1
ATOM 2063 O O . SER A 1 278 ? -39.750 1.485 4.561 1.00 33.69 278 SER A O 1
ATOM 2065 N N . VAL A 1 279 ? -40.327 2.985 6.116 1.00 33.19 279 VAL A N 1
ATOM 2066 C CA . VAL A 1 279 ? -38.959 3.502 6.335 1.00 33.19 279 VAL A CA 1
ATOM 2067 C C . VAL A 1 279 ? -38.175 2.479 7.168 1.00 33.19 279 VAL A C 1
ATOM 2069 O O . VAL A 1 279 ? -38.499 2.275 8.336 1.00 33.19 279 VAL A O 1
ATOM 2072 N N . SER A 1 280 ? -37.159 1.830 6.588 1.00 37.09 280 SER A N 1
ATOM 2073 C CA . SER A 1 280 ? -36.448 0.699 7.212 1.00 37.09 280 SER A CA 1
ATOM 2074 C C . SER A 1 280 ? -35.396 1.122 8.242 1.00 37.09 280 SER A C 1
ATOM 2076 O O . SER A 1 280 ? -35.105 0.363 9.164 1.00 37.09 280 SER A O 1
ATOM 2078 N N . SER A 1 281 ? -34.843 2.334 8.141 1.00 36.81 281 SER A N 1
ATOM 2079 C CA . SER A 1 281 ? -34.088 2.958 9.229 1.00 36.81 281 SER A CA 1
ATOM 2080 C C . SER A 1 281 ? -33.913 4.460 9.001 1.00 36.81 281 SER A C 1
ATOM 2082 O O . SER A 1 281 ? -33.479 4.912 7.943 1.00 36.81 281 SER A O 1
ATOM 2084 N N . LEU A 1 282 ? -34.206 5.260 10.026 1.00 33.12 282 LEU A N 1
ATOM 2085 C CA . LEU A 1 282 ? -33.551 6.553 10.187 1.00 33.12 282 LEU A CA 1
ATOM 2086 C C . LEU A 1 282 ? -32.171 6.232 10.764 1.00 33.12 282 LEU A C 1
ATOM 2088 O O . LEU A 1 282 ? -32.057 6.029 11.974 1.00 33.12 282 LEU A O 1
ATOM 2092 N N . ARG A 1 283 ? -31.130 6.113 9.926 1.00 43.84 283 ARG A N 1
ATOM 2093 C CA . ARG A 1 283 ? -29.768 6.006 10.468 1.00 43.84 283 ARG A CA 1
ATOM 2094 C C . ARG A 1 283 ? -29.540 7.241 11.353 1.00 43.84 283 ARG A C 1
ATOM 2096 O O . ARG A 1 283 ? -29.763 8.361 10.877 1.00 43.84 283 ARG A O 1
ATOM 2103 N N . PRO A 1 284 ? -29.133 7.092 12.624 1.00 37.50 284 PRO A N 1
ATOM 2104 C CA . PRO A 1 284 ? -28.805 8.250 13.432 1.00 37.50 284 PRO A CA 1
ATOM 2105 C C . PRO A 1 284 ? -27.706 9.040 12.718 1.00 37.50 284 PRO A C 1
ATOM 2107 O O . PRO A 1 284 ? -26.803 8.462 12.112 1.00 37.50 284 PRO A O 1
ATOM 2110 N N . HIS A 1 285 ? -27.792 10.368 12.774 1.00 48.75 285 HIS A N 1
ATOM 2111 C CA . HIS A 1 285 ? -26.777 11.296 12.277 1.00 48.75 285 HIS A CA 1
ATOM 2112 C C . HIS A 1 285 ? -25.495 11.218 13.126 1.00 48.75 285 HIS A C 1
ATOM 2114 O O . HIS A 1 285 ? -25.054 12.224 13.683 1.00 48.75 285 HIS A O 1
ATOM 2120 N N . THR A 1 286 ? -24.928 10.024 13.289 1.00 51.25 286 THR A N 1
ATOM 2121 C CA . THR A 1 286 ? -23.801 9.783 14.178 1.00 51.25 286 THR A CA 1
ATOM 2122 C C . THR A 1 286 ? -22.542 10.376 13.552 1.00 51.25 286 THR A C 1
ATOM 2124 O O . THR A 1 286 ? -22.239 10.078 12.391 1.00 51.25 286 THR A O 1
ATOM 2127 N N . PRO A 1 287 ? -21.810 11.225 14.289 1.00 61.84 287 PRO A N 1
ATOM 2128 C CA . PRO A 1 287 ? -20.495 11.695 13.890 1.00 61.84 287 PRO A CA 1
ATOM 2129 C C . PRO A 1 287 ? -19.560 10.532 13.550 1.00 61.84 287 PRO A C 1
ATOM 2131 O O . PRO A 1 287 ? -19.601 9.490 14.197 1.00 61.84 287 PRO A O 1
ATOM 2134 N N . GLY A 1 288 ? -18.703 10.724 12.555 1.00 74.00 288 GLY A N 1
ATOM 2135 C CA . GLY A 1 288 ? -17.665 9.769 12.170 1.00 74.00 288 GLY A CA 1
ATOM 2136 C C . GLY A 1 288 ? -16.376 10.500 11.821 1.00 74.00 288 GLY A C 1
ATOM 2137 O O . GLY A 1 288 ? -16.344 11.733 11.789 1.00 74.00 288 GLY A O 1
ATOM 2138 N N . LEU A 1 289 ? -15.311 9.754 11.557 1.00 78.62 289 LEU A N 1
ATOM 2139 C CA . LEU A 1 289 ? -14.064 10.328 11.063 1.00 78.62 289 LEU A CA 1
ATOM 2140 C C . LEU A 1 289 ? -13.976 10.167 9.553 1.00 78.62 289 LEU A C 1
ATOM 2142 O O . LEU A 1 289 ? -14.217 9.082 9.036 1.00 78.62 289 LEU A O 1
ATOM 2146 N N . GLN A 1 290 ? -13.585 11.231 8.865 1.00 79.25 290 GLN A N 1
ATOM 2147 C CA . GLN A 1 290 ? -13.178 11.174 7.469 1.00 79.25 290 GLN A CA 1
ATOM 2148 C C . GLN A 1 290 ? -11.655 11.238 7.388 1.00 79.25 290 GLN A C 1
ATOM 2150 O O . GLN A 1 290 ? -11.043 12.194 7.870 1.00 79.25 290 GLN A O 1
ATOM 2155 N N . VAL A 1 291 ? -11.049 10.237 6.755 1.00 78.50 291 VAL A N 1
ATOM 2156 C CA . VAL A 1 291 ? -9.610 10.183 6.470 1.00 78.50 291 VAL A CA 1
ATOM 2157 C C . VAL A 1 291 ? -9.385 9.953 4.978 1.00 78.50 291 VAL A C 1
ATOM 2159 O O . VAL A 1 291 ? -10.226 9.388 4.278 1.00 78.50 291 VAL A O 1
ATOM 2162 N N . GLY A 1 292 ? -8.235 10.397 4.469 1.00 74.31 292 GLY A N 1
ATOM 2163 C CA . GLY A 1 292 ? -7.876 10.151 3.073 1.00 74.31 292 GLY A CA 1
ATOM 2164 C C . GLY A 1 292 ? -7.671 8.657 2.811 1.00 74.31 292 GLY A C 1
ATOM 2165 O O . GLY A 1 292 ? -7.052 7.962 3.608 1.00 74.31 292 GLY A O 1
ATOM 2166 N N . GLY A 1 293 ? -8.090 8.146 1.661 1.00 72.12 293 GLY A N 1
ATOM 2167 C CA . GLY A 1 293 ? -8.042 6.712 1.343 1.00 72.12 293 GLY A CA 1
ATOM 2168 C C . GLY A 1 293 ? -6.655 6.149 1.059 1.00 72.12 293 GLY A C 1
ATOM 2169 O O . GLY A 1 293 ? -6.505 4.944 0.892 1.00 72.12 293 GLY A O 1
ATOM 2170 N N . HIS A 1 294 ? -5.619 6.989 1.074 1.00 71.94 294 HIS A N 1
ATOM 2171 C CA . HIS A 1 294 ? -4.231 6.538 1.168 1.00 71.94 294 HIS A CA 1
ATOM 2172 C C . HIS A 1 294 ? -3.985 5.601 2.373 1.00 71.94 294 HIS A C 1
ATOM 2174 O O . HIS A 1 294 ? -3.075 4.785 2.313 1.00 71.94 294 HIS A O 1
ATOM 2180 N N . VAL A 1 295 ? -4.836 5.638 3.415 1.00 77.62 295 VAL A N 1
ATOM 2181 C CA . VAL A 1 295 ? -4.726 4.750 4.585 1.00 77.62 295 VAL A CA 1
ATOM 2182 C C . VAL A 1 295 ? -4.990 3.274 4.318 1.00 77.62 295 VAL A C 1
ATOM 2184 O O . VAL A 1 295 ? -4.678 2.436 5.154 1.00 77.62 295 VAL A O 1
ATOM 2187 N N . LEU A 1 296 ? -5.552 2.956 3.154 1.00 78.25 296 LEU A N 1
ATOM 2188 C CA . LEU A 1 296 ? -5.842 1.586 2.734 1.00 78.25 296 LEU A CA 1
ATOM 2189 C C . LEU A 1 296 ? -4.945 1.142 1.575 1.00 78.25 296 LEU A C 1
ATOM 2191 O O . LEU A 1 296 ? -5.174 0.089 0.985 1.00 78.25 296 LEU A O 1
ATOM 2195 N N . ALA A 1 297 ? -3.934 1.940 1.221 1.00 73.50 297 ALA A N 1
ATOM 2196 C CA . ALA A 1 297 ? -3.014 1.653 0.126 1.00 73.50 297 ALA A CA 1
ATOM 2197 C C . ALA A 1 297 ? -1.931 0.643 0.544 1.00 73.50 297 ALA A C 1
ATOM 2199 O O . ALA A 1 297 ? -0.751 0.869 0.312 1.00 73.50 297 ALA A O 1
ATOM 2200 N N . ALA A 1 298 ? -2.327 -0.469 1.162 1.00 76.88 298 ALA A N 1
ATOM 2201 C CA . ALA A 1 298 ? -1.431 -1.508 1.650 1.00 76.88 298 ALA A CA 1
ATOM 2202 C C . ALA A 1 298 ? -1.776 -2.863 1.016 1.00 76.88 298 ALA A C 1
ATOM 2204 O O . ALA A 1 298 ? -2.948 -3.168 0.790 1.00 76.88 298 ALA A O 1
ATOM 2205 N N . ALA A 1 299 ? -0.756 -3.654 0.678 1.00 75.81 299 ALA A N 1
ATOM 2206 C CA . ALA A 1 299 ? -0.930 -4.988 0.100 1.00 75.81 299 ALA A CA 1
ATOM 2207 C C . ALA A 1 299 ? -1.471 -5.950 1.159 1.00 75.81 299 ALA A C 1
ATOM 2209 O O . ALA A 1 299 ? -2.419 -6.689 0.898 1.00 75.81 299 ALA A O 1
ATOM 2210 N N . ASN A 1 300 ? -0.915 -5.848 2.366 1.00 85.81 300 ASN A N 1
ATOM 2211 C CA . ASN A 1 300 ? -1.479 -6.406 3.577 1.00 85.81 300 ASN A CA 1
ATOM 2212 C C . ASN A 1 300 ? -2.036 -5.260 4.436 1.00 85.81 300 ASN A C 1
ATOM 2214 O O . ASN A 1 300 ? -1.428 -4.201 4.534 1.00 85.81 300 ASN A O 1
ATOM 2218 N N . LEU A 1 301 ? -3.194 -5.448 5.062 1.00 89.19 301 LEU A N 1
ATOM 2219 C CA . LEU A 1 301 ? -3.860 -4.408 5.846 1.00 89.19 301 LEU A CA 1
ATOM 2220 C C . LEU A 1 301 ? -4.450 -5.009 7.114 1.00 89.19 301 LEU A C 1
ATOM 2222 O O . LEU A 1 301 ? -5.312 -5.880 7.033 1.00 89.19 301 LEU A O 1
ATOM 2226 N N . GLY A 1 302 ? -3.998 -4.548 8.275 1.00 92.88 302 GLY A N 1
ATOM 2227 C CA . GLY A 1 302 ? -4.646 -4.829 9.551 1.00 92.88 302 GLY A CA 1
ATOM 2228 C C . GLY A 1 302 ? -5.467 -3.622 9.974 1.00 92.88 302 GLY A C 1
ATOM 2229 O O . GLY A 1 302 ? -4.961 -2.505 9.959 1.00 92.88 302 GLY A O 1
ATOM 2230 N N . PHE A 1 303 ? -6.719 -3.833 10.359 1.00 93.75 303 PHE A N 1
ATOM 2231 C CA . PHE A 1 303 ? -7.559 -2.824 10.999 1.00 93.75 303 PHE A CA 1
ATOM 2232 C C . PHE A 1 303 ? -8.027 -3.361 12.337 1.00 93.75 303 PHE A C 1
ATOM 2234 O O . PHE A 1 303 ? -8.534 -4.479 12.411 1.00 93.75 303 PHE A O 1
ATOM 2241 N N . GLU A 1 304 ? -7.910 -2.555 13.384 1.00 93.25 304 GLU A N 1
ATOM 2242 C CA . GLU A 1 304 ? -8.462 -2.887 14.690 1.00 93.25 304 GLU A CA 1
ATOM 2243 C C . GLU A 1 304 ? -8.967 -1.625 15.386 1.00 93.25 304 GLU A C 1
ATOM 2245 O O . GLU A 1 304 ? -8.333 -0.570 15.340 1.00 93.25 304 GLU A O 1
ATOM 2250 N N . ALA A 1 305 ? -10.113 -1.741 16.043 1.00 91.31 305 ALA A N 1
ATOM 2251 C CA . ALA A 1 305 ? -10.688 -0.690 16.862 1.00 91.31 305 ALA A CA 1
ATOM 2252 C C . ALA A 1 305 ? -11.185 -1.266 18.188 1.00 91.31 305 ALA A C 1
ATOM 2254 O O . ALA A 1 305 ? -11.604 -2.428 18.267 1.00 91.31 305 ALA A O 1
ATOM 2255 N N . LEU A 1 306 ? -11.191 -0.431 19.224 1.00 89.00 306 LEU A N 1
ATOM 2256 C CA . LEU A 1 306 ? -11.963 -0.711 20.423 1.00 89.00 306 LEU A CA 1
ATOM 2257 C C . LEU A 1 306 ? -13.417 -0.341 20.183 1.00 89.00 306 LEU A C 1
ATOM 2259 O O . LEU A 1 306 ? -13.738 0.753 19.720 1.00 89.00 306 LEU A O 1
ATOM 2263 N N . VAL A 1 307 ? -14.297 -1.268 20.527 1.00 87.88 307 VAL A N 1
ATOM 2264 C CA . VAL A 1 307 ? -15.732 -1.153 20.314 1.00 87.88 307 VAL A CA 1
ATOM 2265 C C . VAL A 1 307 ? -16.457 -1.382 21.629 1.00 87.88 307 VAL A C 1
ATOM 2267 O O . VAL A 1 307 ? -16.106 -2.269 22.405 1.00 87.88 307 VAL A O 1
ATOM 2270 N N . PHE A 1 308 ? -17.470 -0.561 21.883 1.00 86.31 308 PHE A N 1
ATOM 2271 C CA . PHE A 1 308 ? -18.384 -0.712 23.005 1.00 86.31 308 PHE A CA 1
ATOM 2272 C C . PHE A 1 308 ? -19.809 -0.824 22.480 1.00 86.31 308 PHE A C 1
ATOM 2274 O O . PHE A 1 308 ? -20.319 0.091 21.825 1.00 86.31 308 PHE A O 1
ATOM 2281 N N . VAL A 1 309 ? -20.462 -1.933 22.815 1.00 86.75 309 VAL A N 1
ATOM 2282 C CA . VAL A 1 309 ? -21.882 -2.162 22.543 1.00 86.75 309 VAL A CA 1
ATOM 2283 C C . VAL A 1 309 ? -22.662 -1.949 23.847 1.00 86.75 309 VAL A C 1
ATOM 2285 O O . VAL A 1 309 ? -22.353 -2.615 24.838 1.00 86.75 309 VAL A O 1
ATOM 2288 N N . PRO A 1 310 ? -23.646 -1.031 23.898 1.00 83.50 310 PRO A N 1
ATOM 2289 C CA . PRO A 1 310 ? -24.501 -0.853 25.074 1.00 83.50 310 PRO A CA 1
ATOM 2290 C C . PRO A 1 310 ? -25.274 -2.130 25.440 1.00 83.50 310 PRO A C 1
ATOM 2292 O O . PRO A 1 310 ? -25.663 -2.895 24.562 1.00 83.50 310 PRO A O 1
ATOM 2295 N N . VAL A 1 311 ? -25.507 -2.364 26.738 1.00 84.12 311 VAL A N 1
ATOM 2296 C CA . VAL A 1 311 ? -26.240 -3.551 27.241 1.00 84.12 311 VAL A CA 1
ATOM 2297 C C . VAL A 1 311 ? -27.687 -3.581 26.741 1.00 84.12 311 VAL A C 1
ATOM 2299 O O . VAL A 1 311 ? -28.252 -4.646 26.513 1.00 84.12 311 VAL A O 1
ATOM 2302 N N . ASP A 1 312 ? -28.265 -2.404 26.550 1.00 79.69 312 ASP A N 1
ATOM 2303 C CA . ASP A 1 312 ? -29.638 -2.132 26.144 1.00 79.69 312 ASP A CA 1
ATOM 2304 C C . ASP A 1 312 ? -29.792 -1.880 24.634 1.00 79.69 312 ASP A C 1
ATOM 2306 O O . ASP A 1 312 ? -30.863 -1.479 24.180 1.00 79.69 312 ASP A O 1
ATOM 2310 N N . ALA A 1 313 ? -28.748 -2.129 23.834 1.00 69.75 313 ALA A N 1
ATOM 2311 C CA . ALA A 1 313 ? -28.805 -1.943 22.388 1.00 69.75 313 ALA A CA 1
ATOM 2312 C C . ALA A 1 313 ? -29.808 -2.921 21.744 1.00 69.75 313 ALA A C 1
ATOM 2314 O O . ALA A 1 313 ? -29.520 -4.099 21.531 1.00 69.75 313 ALA A O 1
ATOM 2315 N N . THR A 1 314 ? -31.000 -2.424 21.405 1.00 64.31 314 THR A N 1
ATOM 2316 C CA . THR A 1 314 ? -32.056 -3.196 20.724 1.00 64.31 314 THR A CA 1
ATOM 2317 C C . THR A 1 314 ? -31.784 -3.372 19.228 1.00 64.31 314 THR A C 1
ATOM 2319 O O . THR A 1 314 ? -32.210 -4.367 18.637 1.00 64.31 314 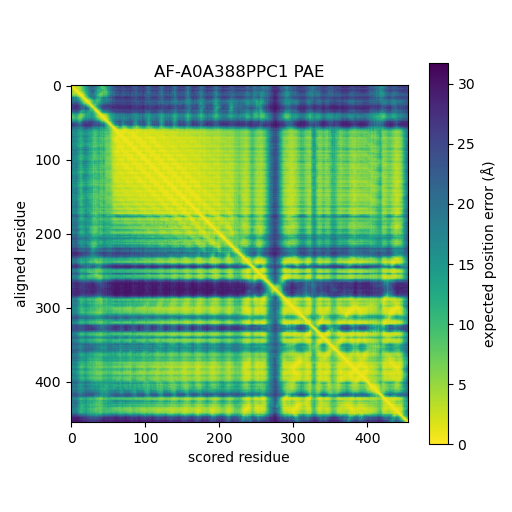THR A O 1
ATOM 2322 N N . VAL A 1 315 ? -31.021 -2.448 18.635 1.00 65.94 315 VAL A N 1
ATOM 2323 C CA . VAL A 1 315 ? -30.495 -2.501 17.267 1.00 65.94 315 VAL A CA 1
ATOM 2324 C C . VAL A 1 315 ? -29.015 -2.136 17.318 1.00 65.94 315 VAL A C 1
ATOM 2326 O O . VAL A 1 315 ? -28.653 -1.049 17.763 1.00 65.94 315 VAL A O 1
ATOM 2329 N N . LEU A 1 316 ? -28.154 -3.039 16.850 1.00 72.56 316 LEU A N 1
ATOM 2330 C CA . LEU A 1 316 ? -26.741 -2.752 16.630 1.00 72.56 316 LEU A CA 1
ATOM 2331 C C . LEU A 1 316 ? -26.463 -2.898 15.142 1.00 72.56 316 LEU A C 1
ATOM 2333 O O . LEU A 1 316 ? -26.363 -4.012 14.640 1.00 72.56 316 LEU A O 1
ATOM 2337 N N . SER A 1 317 ? -26.347 -1.778 14.445 1.00 75.94 317 SER A N 1
ATOM 2338 C CA . SER A 1 317 ? -26.000 -1.750 13.030 1.00 75.94 317 SER A CA 1
ATOM 2339 C C . SER A 1 317 ? -25.061 -0.593 12.740 1.00 75.94 317 SER A C 1
ATOM 2341 O O . SER A 1 317 ? -25.141 0.449 13.393 1.00 75.94 317 SER A O 1
ATOM 2343 N N . GLY A 1 318 ? -24.204 -0.760 11.743 1.00 76.94 318 GLY A N 1
ATOM 2344 C CA . GLY A 1 318 ? -23.409 0.327 11.185 1.00 76.94 318 GLY A CA 1
ATOM 2345 C C . GLY A 1 318 ? -22.005 -0.111 10.814 1.00 76.94 318 GLY A C 1
ATOM 2346 O O . GLY A 1 318 ? -21.638 -1.281 10.956 1.00 76.94 318 GLY A O 1
ATOM 2347 N N . SER A 1 319 ? -21.231 0.849 10.330 1.00 82.00 319 SER A N 1
ATOM 2348 C CA . SER A 1 319 ? -19.936 0.582 9.729 1.00 82.00 319 SER A CA 1
ATOM 2349 C C . SER A 1 319 ? -18.817 1.085 10.628 1.00 82.00 319 SER A C 1
ATOM 2351 O O . SER A 1 319 ? -18.805 2.236 11.063 1.00 82.00 319 SER A O 1
ATOM 2353 N N . LEU A 1 320 ? -17.858 0.207 10.909 1.00 86.75 320 LEU A N 1
ATOM 2354 C CA . LEU A 1 320 ? -16.616 0.596 11.567 1.00 86.75 320 LEU A CA 1
ATOM 2355 C C . LEU A 1 320 ? -15.645 1.238 10.577 1.00 86.75 320 LEU A C 1
ATOM 2357 O O . LEU A 1 320 ? -14.912 2.149 10.955 1.00 86.75 320 LEU A O 1
ATOM 2361 N N . LEU A 1 321 ? -15.663 0.777 9.324 1.00 88.88 321 LEU A N 1
ATOM 2362 C CA . LEU A 1 321 ? -14.874 1.316 8.224 1.00 88.88 321 LEU A CA 1
ATOM 2363 C C . LEU A 1 321 ? -15.656 1.183 6.916 1.00 88.88 321 LEU A C 1
ATOM 2365 O O . LEU A 1 321 ? -16.160 0.105 6.608 1.00 88.88 321 LEU A O 1
ATOM 2369 N N . GLU A 1 322 ? -15.711 2.254 6.132 1.00 83.50 322 GLU A N 1
ATOM 2370 C CA . GLU A 1 322 ? -16.158 2.230 4.736 1.00 83.50 322 GLU A CA 1
ATOM 2371 C C . GLU A 1 322 ? -15.165 2.986 3.866 1.00 83.50 322 GLU A C 1
ATOM 2373 O O . GLU A 1 322 ? -14.730 4.079 4.221 1.00 83.50 322 GLU A O 1
ATOM 2378 N N . ALA A 1 323 ? -14.818 2.405 2.724 1.00 78.12 323 ALA A N 1
ATOM 2379 C CA . ALA A 1 323 ? -13.974 3.010 1.713 1.00 78.12 323 ALA A CA 1
ATOM 2380 C C . ALA A 1 323 ? -14.728 3.101 0.386 1.00 78.12 323 ALA A C 1
ATOM 2382 O O . ALA A 1 323 ? -15.234 2.094 -0.117 1.00 78.12 323 ALA A O 1
ATOM 2383 N N . ASP A 1 324 ? -14.737 4.312 -0.171 1.00 67.69 324 ASP A N 1
ATOM 2384 C CA . ASP A 1 324 ? -15.432 4.693 -1.407 1.00 67.69 324 ASP A CA 1
ATOM 2385 C C . ASP A 1 324 ? -16.967 4.587 -1.352 1.00 67.69 324 ASP A C 1
ATOM 2387 O O . ASP A 1 324 ? -17.618 3.949 -2.174 1.00 67.69 324 ASP A O 1
ATOM 2391 N N . ALA A 1 325 ? -17.568 5.291 -0.392 1.00 51.47 325 ALA A N 1
ATOM 2392 C CA . ALA A 1 325 ? -18.940 5.768 -0.530 1.00 51.47 325 ALA A CA 1
ATOM 2393 C C . ALA A 1 325 ? -18.899 7.214 -1.058 1.00 51.47 325 ALA A C 1
ATOM 2395 O O . ALA A 1 325 ? -18.761 8.161 -0.277 1.00 51.47 325 ALA A O 1
ATOM 2396 N N . ALA A 1 326 ? -18.972 7.414 -2.382 1.00 43.53 326 ALA A N 1
ATOM 2397 C CA . ALA A 1 326 ? -19.452 8.698 -2.883 1.00 43.53 326 ALA A CA 1
ATOM 2398 C C . ALA A 1 326 ? -20.882 8.912 -2.371 1.00 43.53 326 ALA A C 1
ATOM 2400 O O . ALA A 1 326 ? -21.631 7.966 -2.138 1.00 43.53 326 ALA A O 1
ATOM 2401 N N . SER A 1 327 ? -21.279 10.170 -2.206 1.00 41.09 327 SER A N 1
ATOM 2402 C CA . SER A 1 327 ? -22.660 10.527 -1.862 1.00 41.09 327 SER A CA 1
ATOM 2403 C C . SER A 1 327 ? -23.668 10.220 -2.977 1.00 41.09 327 SER A C 1
ATOM 2405 O O . SER A 1 327 ? -24.855 10.475 -2.798 1.00 41.09 327 SER A O 1
ATOM 2407 N N . ASP A 1 328 ? -23.204 9.756 -4.140 1.00 41.28 328 ASP A N 1
ATOM 2408 C CA . ASP A 1 328 ? -24.040 9.298 -5.237 1.00 41.28 328 ASP A CA 1
ATOM 2409 C C . ASP A 1 328 ? -23.856 7.789 -5.450 1.00 41.28 328 ASP A C 1
ATOM 2411 O O . ASP A 1 328 ? -22.781 7.222 -5.266 1.00 41.28 328 ASP A O 1
ATOM 2415 N N . GLU A 1 329 ? -24.933 7.117 -5.841 1.00 39.53 329 GLU A N 1
ATOM 2416 C CA . GLU A 1 329 ? -25.003 5.666 -6.064 1.00 39.53 329 GLU A CA 1
ATOM 2417 C C . GLU A 1 329 ? -24.118 5.180 -7.240 1.00 39.53 329 GLU A C 1
ATOM 2419 O O . GLU A 1 329 ? -24.222 4.033 -7.678 1.00 39.53 329 GLU A O 1
ATOM 2424 N N . SER A 1 330 ? -23.262 6.049 -7.797 1.00 42.75 330 SER A N 1
ATOM 2425 C CA . SER A 1 330 ? -22.480 5.796 -9.009 1.00 42.75 330 SER A CA 1
ATOM 2426 C C . SER A 1 330 ? -21.068 5.254 -8.747 1.00 42.75 330 SER A C 1
ATOM 2428 O O . SER A 1 330 ? -20.466 4.679 -9.658 1.00 42.75 330 SER A O 1
ATOM 2430 N N . SER A 1 331 ? -20.551 5.353 -7.514 1.00 51.50 331 SER A N 1
ATOM 2431 C CA . SER A 1 331 ? -19.295 4.709 -7.103 1.00 51.50 331 SER A CA 1
ATOM 2432 C C . SER A 1 331 ? -19.572 3.511 -6.192 1.00 51.50 331 SER A C 1
ATOM 2434 O O . SER A 1 331 ? -20.123 3.669 -5.105 1.00 51.50 331 SER A O 1
ATOM 2436 N N . GLY A 1 332 ? -19.197 2.305 -6.614 1.00 56.78 332 GLY A N 1
ATOM 2437 C CA . GLY A 1 332 ? -19.334 1.113 -5.775 1.00 56.78 332 GLY A CA 1
ATOM 2438 C C . GLY A 1 332 ? -18.410 1.161 -4.553 1.00 56.78 332 GLY A C 1
ATOM 2439 O O . GLY A 1 332 ? -17.235 1.492 -4.693 1.00 56.78 332 GLY A O 1
ATOM 2440 N N . THR A 1 333 ? -18.929 0.788 -3.377 1.00 59.25 333 THR A N 1
ATOM 2441 C CA . THR A 1 333 ? -18.136 0.618 -2.149 1.00 59.25 333 THR A CA 1
ATOM 2442 C C . THR A 1 333 ? -17.034 -0.409 -2.362 1.00 59.25 333 THR A C 1
ATOM 2444 O O . THR A 1 333 ? -17.317 -1.563 -2.687 1.00 59.25 333 THR A O 1
ATOM 2447 N N . VAL A 1 334 ? -15.784 0.000 -2.136 1.00 69.75 334 VAL A N 1
ATOM 2448 C CA . VAL A 1 334 ? -14.623 -0.871 -2.352 1.00 69.75 334 VAL A CA 1
ATOM 2449 C C . VAL A 1 334 ? -14.365 -1.757 -1.156 1.00 69.75 334 VAL A C 1
ATOM 2451 O O . VAL A 1 334 ? -14.108 -2.942 -1.321 1.00 69.75 334 VAL A O 1
ATOM 2454 N N . LEU A 1 335 ? -14.447 -1.202 0.050 1.00 81.19 335 LEU A N 1
ATOM 2455 C CA . LEU A 1 335 ? -14.233 -1.942 1.286 1.00 81.19 335 LEU A CA 1
ATOM 2456 C C . LEU A 1 335 ? -15.257 -1.498 2.320 1.00 81.19 335 LEU A C 1
ATOM 2458 O O . LEU A 1 335 ? -15.408 -0.305 2.567 1.00 81.19 335 LEU A O 1
ATOM 2462 N N . SER A 1 336 ? -15.928 -2.444 2.962 1.00 84.69 336 SER A N 1
ATOM 2463 C CA . SER A 1 336 ? -16.747 -2.154 4.131 1.00 84.69 336 SER A CA 1
ATOM 2464 C C . SER A 1 336 ? -16.556 -3.194 5.223 1.00 84.69 336 SER A C 1
ATOM 2466 O O . SER A 1 336 ? -16.490 -4.395 4.963 1.00 84.69 336 SER A O 1
ATOM 2468 N N . PHE A 1 337 ? -16.465 -2.707 6.456 1.00 90.25 337 PHE A N 1
ATOM 2469 C CA . PHE A 1 337 ? -16.429 -3.511 7.664 1.00 90.25 337 PHE A CA 1
ATOM 2470 C C . PHE A 1 337 ? -17.600 -3.106 8.554 1.00 90.25 337 PHE A C 1
ATOM 2472 O O . PHE A 1 337 ? -17.612 -2.016 9.138 1.00 90.25 337 PHE A O 1
ATOM 2479 N N . LYS A 1 338 ? -18.617 -3.966 8.593 1.00 87.12 338 LYS A N 1
ATOM 2480 C CA . LYS A 1 338 ? -19.939 -3.674 9.149 1.00 87.12 338 LYS A CA 1
ATOM 2481 C C . LYS A 1 338 ? -20.302 -4.641 10.256 1.00 87.12 338 LYS A C 1
ATOM 2483 O O . LYS A 1 338 ? -19.876 -5.792 10.281 1.00 87.12 338 LYS A O 1
ATOM 2488 N N . VAL A 1 339 ? -21.155 -4.168 11.148 1.00 85.31 339 VAL A N 1
ATOM 2489 C CA . VAL A 1 339 ? -21.735 -4.963 12.225 1.00 85.31 339 VAL A CA 1
ATOM 2490 C C . VAL A 1 339 ? -23.246 -4.955 12.080 1.00 85.31 339 VAL A C 1
ATOM 2492 O O . VAL A 1 339 ? -23.833 -3.909 11.803 1.00 85.31 339 VAL A O 1
ATOM 2495 N N . ASN A 1 340 ? -23.870 -6.108 12.304 1.00 81.25 340 ASN A N 1
ATOM 2496 C CA . ASN A 1 340 ? -25.309 -6.247 12.465 1.00 81.25 340 ASN A CA 1
ATOM 2497 C C . ASN A 1 340 ? -25.623 -7.262 13.572 1.00 81.25 340 ASN A C 1
ATOM 2499 O O . ASN A 1 340 ? -25.457 -8.455 13.354 1.00 81.25 340 ASN A O 1
ATOM 2503 N N . LYS A 1 341 ? -26.104 -6.788 14.726 1.00 74.25 341 LYS A N 1
ATOM 2504 C CA . LYS A 1 341 ? -26.527 -7.531 15.930 1.00 74.25 341 LYS A CA 1
ATOM 2505 C C . LYS A 1 341 ? -25.593 -8.673 16.368 1.00 74.25 341 LYS A C 1
ATOM 2507 O O . LYS A 1 341 ? -24.838 -8.485 17.315 1.00 74.25 341 LYS A O 1
ATOM 2512 N N . ASP A 1 342 ? -25.645 -9.815 15.682 1.00 76.00 342 ASP A N 1
ATOM 2513 C CA . ASP A 1 342 ? -24.888 -11.049 15.959 1.00 76.00 342 ASP A CA 1
ATOM 2514 C C . ASP A 1 342 ? -23.965 -11.471 14.795 1.00 76.00 342 ASP A C 1
ATOM 2516 O O . ASP A 1 342 ? -23.518 -12.619 14.705 1.00 76.00 342 ASP A O 1
ATOM 2520 N N . ASP A 1 343 ? -23.728 -10.567 13.850 1.00 82.75 343 ASP A N 1
ATOM 2521 C CA . ASP A 1 343 ? -22.991 -10.818 12.622 1.00 82.75 343 ASP A CA 1
ATOM 2522 C C . ASP A 1 343 ? -22.027 -9.676 12.319 1.00 82.75 343 ASP A C 1
ATOM 2524 O O . ASP A 1 343 ? -22.357 -8.494 12.462 1.00 82.75 343 ASP A O 1
ATOM 2528 N N . VAL A 1 344 ? -20.833 -10.042 11.874 1.00 86.12 344 VAL A N 1
ATOM 2529 C CA . VAL A 1 344 ? -19.792 -9.103 11.467 1.00 86.12 344 VAL A CA 1
ATOM 2530 C C . VAL A 1 344 ? -19.451 -9.392 10.017 1.00 86.12 344 VAL A C 1
ATOM 2532 O O . VAL A 1 344 ? -19.138 -10.526 9.663 1.00 86.12 344 VAL A O 1
ATOM 2535 N N . TRP A 1 345 ? -19.521 -8.361 9.186 1.00 85.38 345 TRP A N 1
ATOM 2536 C CA . TRP A 1 345 ? -19.365 -8.444 7.742 1.00 85.38 345 TRP A CA 1
ATOM 2537 C C . TRP A 1 345 ? -18.115 -7.697 7.302 1.00 85.38 345 TRP A C 1
ATOM 2539 O O . TRP A 1 345 ? -17.900 -6.548 7.683 1.00 85.38 345 TRP A O 1
ATOM 2549 N N . LEU A 1 346 ? -17.326 -8.341 6.453 1.00 83.31 346 LEU A N 1
ATOM 2550 C CA . LEU A 1 346 ? -16.230 -7.750 5.708 1.00 83.31 346 LEU A CA 1
ATOM 2551 C C . LEU A 1 346 ? -16.515 -7.950 4.223 1.00 83.31 346 LEU A C 1
ATOM 2553 O O . LEU A 1 346 ? -16.550 -9.075 3.733 1.00 83.31 346 LEU A O 1
ATOM 2557 N N . GLN A 1 347 ? -16.707 -6.858 3.501 1.00 81.94 347 GLN A N 1
ATOM 2558 C CA . GLN A 1 347 ? -16.953 -6.889 2.068 1.00 81.94 347 GLN A CA 1
ATOM 2559 C C . GLN A 1 347 ? -15.878 -6.089 1.354 1.00 81.94 347 GLN A C 1
ATOM 2561 O O . GLN A 1 347 ? -15.643 -4.931 1.684 1.00 81.94 347 GLN A O 1
ATOM 2566 N N . LEU A 1 348 ? -15.267 -6.704 0.354 1.00 74.44 348 LEU A N 1
ATOM 2567 C CA . LEU A 1 348 ? -14.327 -6.096 -0.567 1.00 74.44 348 LEU A CA 1
ATOM 2568 C C . LEU A 1 348 ? -14.875 -6.309 -1.976 1.00 74.44 348 LEU A C 1
ATOM 2570 O O . LEU A 1 348 ? -14.955 -7.443 -2.428 1.00 74.44 348 LEU A O 1
ATOM 2574 N N . GLN A 1 349 ? -15.279 -5.261 -2.681 1.00 73.88 349 GLN A N 1
ATOM 2575 C CA . GLN A 1 349 ? -15.931 -5.411 -3.981 1.00 73.88 349 GLN A CA 1
ATOM 2576 C C . GLN A 1 349 ? -15.433 -4.365 -4.973 1.00 73.88 349 GLN A C 1
ATOM 2578 O O . GLN A 1 349 ? -15.275 -3.201 -4.646 1.00 73.88 349 GLN A O 1
ATOM 2583 N N . SER A 1 350 ? -15.222 -4.768 -6.222 1.00 64.38 350 SER A N 1
ATOM 2584 C CA . SER A 1 350 ? -15.102 -3.851 -7.351 1.00 64.38 350 SER A CA 1
ATOM 2585 C C . SER A 1 350 ? -16.035 -4.301 -8.466 1.00 64.38 350 SER A C 1
ATOM 2587 O O . SER A 1 350 ? -16.100 -5.475 -8.809 1.00 64.38 350 SER A O 1
ATOM 2589 N N . GLY A 1 351 ? -16.791 -3.376 -9.041 1.00 58.59 351 GLY A N 1
ATOM 2590 C CA . GLY A 1 351 ? -17.747 -3.640 -10.118 1.00 58.59 351 GLY A CA 1
ATOM 2591 C C . GLY A 1 351 ? -18.349 -2.326 -10.594 1.00 58.59 351 GLY A C 1
ATOM 2592 O O . GLY A 1 351 ? -18.356 -1.358 -9.834 1.00 58.59 351 GLY A O 1
ATOM 2593 N N . ASP A 1 352 ? -18.762 -2.242 -11.858 1.00 58.12 352 ASP A N 1
ATOM 2594 C CA . ASP A 1 352 ? -19.621 -1.135 -12.279 1.00 58.12 352 ASP A CA 1
ATOM 2595 C C . ASP A 1 352 ? -20.969 -1.344 -11.570 1.00 58.12 352 ASP A C 1
ATOM 2597 O O . ASP A 1 352 ? -21.586 -2.394 -11.766 1.00 58.12 352 ASP A O 1
ATOM 2601 N N . PRO A 1 353 ? -21.448 -0.399 -10.740 1.00 56.97 353 PRO A N 1
ATOM 2602 C CA . PRO A 1 353 ? -22.753 -0.530 -10.090 1.00 56.97 353 PRO A CA 1
ATOM 2603 C C . PRO A 1 353 ? -23.899 -0.761 -11.089 1.00 56.97 353 PRO A C 1
ATOM 2605 O O . PRO A 1 353 ? -24.924 -1.346 -10.739 1.00 56.97 353 PRO A O 1
ATOM 2608 N N . ARG A 1 354 ? -23.712 -0.338 -12.348 1.00 58.50 354 ARG A N 1
ATOM 2609 C CA . ARG A 1 354 ? -24.663 -0.481 -13.458 1.00 58.50 354 ARG A CA 1
ATOM 2610 C C . ARG A 1 354 ? -24.533 -1.813 -14.201 1.00 58.50 354 ARG A C 1
ATOM 2612 O O . ARG A 1 354 ? -25.448 -2.171 -14.937 1.00 58.50 354 ARG A O 1
ATOM 2619 N N . ASP A 1 355 ? -23.452 -2.565 -13.989 1.00 63.69 355 ASP A N 1
ATOM 2620 C CA . ASP A 1 355 ? -23.248 -3.904 -14.544 1.00 63.69 355 ASP A CA 1
ATOM 2621 C C . ASP A 1 355 ? -22.841 -4.892 -13.444 1.00 63.69 355 ASP A C 1
ATOM 2623 O O . ASP A 1 355 ? -21.663 -5.096 -13.134 1.00 63.69 355 ASP A O 1
ATOM 2627 N N . LYS A 1 356 ? -23.845 -5.575 -12.890 1.00 62.34 356 LYS A N 1
ATOM 2628 C CA . LYS A 1 356 ? -23.666 -6.582 -11.836 1.00 62.34 356 LYS A CA 1
ATOM 2629 C C . LYS A 1 356 ? -22.784 -7.761 -12.260 1.00 62.34 356 LYS A C 1
ATOM 2631 O O . LYS A 1 356 ? -22.204 -8.399 -11.389 1.00 62.34 356 LYS A O 1
ATOM 2636 N N . SER A 1 357 ? -22.665 -8.050 -13.559 1.00 63.62 357 SER A N 1
ATOM 2637 C CA . SER A 1 357 ? -21.821 -9.147 -14.056 1.00 63.62 357 SER A CA 1
ATOM 2638 C C . SER A 1 357 ? -20.324 -8.821 -13.997 1.00 63.62 357 SER A C 1
ATOM 2640 O O . SER A 1 357 ? -19.488 -9.723 -13.976 1.00 63.62 357 SER A O 1
ATOM 2642 N N . SER A 1 358 ? -19.987 -7.533 -13.890 1.00 62.88 358 SER A N 1
ATOM 2643 C CA . SER A 1 358 ? -18.615 -7.050 -13.725 1.00 62.88 358 SER A CA 1
ATOM 2644 C C . SER A 1 358 ? -18.104 -7.121 -12.280 1.00 62.88 358 SER A C 1
ATOM 2646 O O . SER A 1 358 ? -16.921 -6.861 -12.044 1.00 62.88 358 SER A O 1
ATOM 2648 N N . ALA A 1 359 ? -18.974 -7.448 -11.315 1.00 65.38 359 ALA A N 1
ATOM 2649 C CA . ALA A 1 359 ? -18.625 -7.489 -9.903 1.00 65.38 359 ALA A CA 1
ATOM 2650 C C . ALA A 1 359 ? -17.616 -8.610 -9.616 1.00 65.38 359 ALA A C 1
ATOM 2652 O O . ALA A 1 359 ? -17.873 -9.792 -9.838 1.00 65.38 359 ALA A O 1
ATOM 2653 N N . ARG A 1 360 ? -16.462 -8.222 -9.084 1.00 71.12 360 ARG A N 1
ATOM 2654 C CA . ARG A 1 360 ? -15.408 -9.094 -8.571 1.00 71.12 360 ARG A CA 1
ATOM 2655 C C . ARG A 1 360 ? -15.099 -8.679 -7.145 1.00 71.12 360 ARG A C 1
ATOM 2657 O O . ARG A 1 360 ? -15.112 -7.493 -6.827 1.00 71.12 360 ARG A O 1
ATOM 2664 N N . GLY A 1 361 ? -14.819 -9.635 -6.275 1.00 73.81 361 GLY A N 1
ATOM 2665 C CA . GLY A 1 361 ? -14.547 -9.313 -4.886 1.00 73.81 361 GLY A CA 1
ATOM 2666 C C . GLY A 1 361 ? -14.695 -10.496 -3.954 1.00 73.81 361 GLY A C 1
ATOM 2667 O O . GLY A 1 361 ? -14.724 -11.646 -4.378 1.00 73.81 361 GLY A O 1
ATOM 2668 N N . LEU A 1 362 ? -14.796 -10.156 -2.682 1.00 80.75 362 LEU A N 1
ATOM 2669 C CA . LEU A 1 362 ? -14.883 -11.022 -1.532 1.00 80.75 362 LEU A CA 1
ATOM 2670 C C . LEU A 1 362 ? -16.005 -10.502 -0.624 1.00 80.75 362 LEU A C 1
ATOM 2672 O O . LEU A 1 362 ? -16.055 -9.312 -0.310 1.00 80.75 36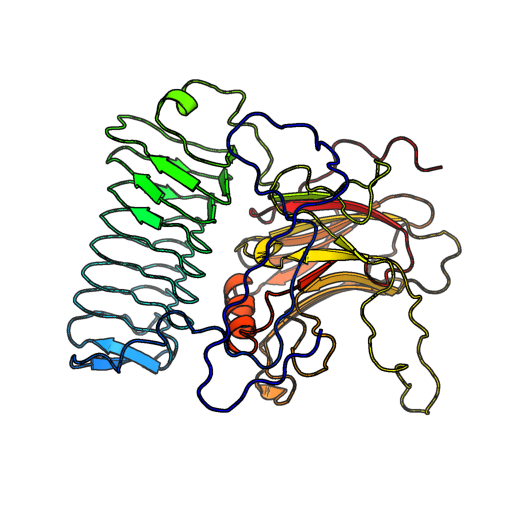2 LEU A O 1
ATOM 2676 N N . ALA A 1 363 ? -16.869 -11.393 -0.153 1.00 83.81 363 ALA A N 1
ATOM 2677 C CA . ALA A 1 363 ? -17.838 -11.087 0.889 1.00 83.81 363 ALA A CA 1
ATOM 2678 C C . ALA A 1 363 ? -17.734 -12.152 1.978 1.00 83.81 363 ALA A C 1
ATOM 2680 O O . ALA A 1 363 ? -18.126 -13.295 1.777 1.00 83.81 363 ALA A O 1
ATOM 2681 N N . LEU A 1 364 ? -17.213 -11.748 3.130 1.00 86.94 364 LEU A N 1
ATOM 2682 C CA . LEU A 1 364 ? -16.953 -12.605 4.273 1.00 86.94 364 LEU A CA 1
ATOM 2683 C C . LEU A 1 364 ? -17.839 -12.170 5.440 1.00 86.94 364 LEU A C 1
ATOM 2685 O O . LEU A 1 364 ? -17.920 -10.983 5.758 1.00 86.94 364 LEU A O 1
ATOM 2689 N N . SER A 1 365 ? -18.474 -13.120 6.118 1.00 90.19 365 SER A N 1
ATOM 2690 C CA . SER A 1 365 ? -19.210 -12.849 7.352 1.00 90.19 365 SER A CA 1
ATOM 2691 C C . SER A 1 365 ? -18.878 -13.859 8.439 1.00 90.19 365 SER A C 1
ATOM 2693 O O . SER A 1 365 ? -18.508 -15.003 8.173 1.00 90.19 365 SER A O 1
ATOM 2695 N N . GLY A 1 366 ? -18.973 -13.408 9.685 1.00 87.94 366 GLY A N 1
ATOM 2696 C CA . GLY A 1 366 ? -18.711 -14.211 10.865 1.00 87.94 366 GLY A CA 1
ATOM 2697 C C . GLY A 1 366 ? -19.779 -13.980 11.916 1.00 87.94 366 GLY A C 1
ATOM 2698 O O . GLY A 1 366 ? -19.907 -12.877 12.452 1.00 87.94 366 GLY A O 1
ATOM 2699 N N . LYS A 1 367 ? -20.496 -15.049 12.276 1.00 88.44 367 LYS A N 1
ATOM 2700 C CA . LYS A 1 367 ? -21.418 -15.020 13.412 1.00 88.44 367 LYS A CA 1
ATOM 2701 C C . LYS A 1 367 ? -20.631 -14.905 14.710 1.00 88.44 367 LYS A C 1
ATOM 2703 O O . LYS A 1 367 ? -19.808 -15.763 15.038 1.00 88.44 367 LYS A O 1
ATOM 2708 N N . ALA A 1 368 ? -20.916 -13.863 15.476 1.00 85.31 368 ALA A N 1
ATOM 2709 C CA . ALA A 1 368 ? -20.316 -13.646 16.778 1.00 85.31 368 ALA A CA 1
ATOM 2710 C C . ALA A 1 368 ? -21.298 -12.920 17.690 1.00 85.31 368 ALA A C 1
ATOM 2712 O O . ALA A 1 368 ? -21.823 -11.864 17.351 1.00 85.31 368 ALA A O 1
ATOM 2713 N N . ARG A 1 369 ? -21.494 -13.466 18.892 1.00 86.06 369 ARG A N 1
ATOM 2714 C CA . ARG A 1 369 ? -22.197 -12.753 19.954 1.00 86.06 369 ARG A CA 1
ATOM 2715 C C . ARG A 1 369 ? -21.272 -11.669 20.496 1.00 86.06 369 ARG A C 1
ATOM 2717 O O . ARG A 1 369 ? -20.267 -11.984 21.136 1.00 86.06 369 ARG A O 1
ATOM 2724 N N . LEU A 1 370 ? -21.600 -10.411 20.226 1.00 87.44 370 LEU A N 1
ATOM 2725 C CA . LEU A 1 370 ? -20.751 -9.287 20.605 1.00 87.44 370 LEU A CA 1
ATOM 2726 C C . LEU A 1 370 ? -20.848 -9.001 22.115 1.00 87.44 370 LEU A C 1
ATOM 2728 O O . LEU A 1 370 ? -21.955 -8.994 22.662 1.00 87.44 370 LEU A O 1
ATOM 2732 N N . PRO A 1 371 ? -19.718 -8.777 22.817 1.00 87.94 371 PRO A N 1
ATOM 2733 C CA . PRO A 1 371 ? -19.742 -8.420 24.231 1.00 87.94 371 PRO A CA 1
ATOM 2734 C C . PRO A 1 371 ? -20.444 -7.076 24.452 1.00 87.94 371 PRO A C 1
ATOM 2736 O O . PRO A 1 371 ? -19.992 -6.045 23.959 1.00 87.94 371 PRO A O 1
ATOM 2739 N N . ALA A 1 372 ? -21.531 -7.079 25.221 1.00 87.62 372 ALA A N 1
ATOM 2740 C CA . ALA A 1 372 ? -22.234 -5.860 25.604 1.00 87.62 372 ALA A CA 1
ATOM 2741 C C . ALA A 1 372 ? -21.773 -5.363 26.984 1.00 87.62 372 ALA A C 1
ATOM 2743 O O . ALA A 1 372 ? -21.380 -6.153 27.844 1.00 87.62 372 ALA A O 1
ATOM 2744 N N . GLY A 1 373 ? -21.815 -4.048 27.203 1.00 88.12 373 GLY A N 1
ATOM 2745 C CA . GLY A 1 373 ? -21.477 -3.418 28.483 1.00 88.12 373 GLY A CA 1
ATOM 2746 C C . GLY A 1 373 ? -19.983 -3.345 28.805 1.00 88.12 373 GLY A C 1
ATOM 2747 O O . GLY A 1 373 ? -19.622 -2.915 29.898 1.00 88.12 373 GLY A O 1
ATOM 2748 N N . ARG A 1 374 ? -19.104 -3.731 27.874 1.00 90.56 374 ARG A N 1
ATOM 2749 C CA . ARG A 1 374 ? -17.651 -3.569 28.003 1.00 90.56 374 ARG A CA 1
ATOM 2750 C C . ARG A 1 374 ? -17.006 -3.210 26.673 1.00 90.56 374 ARG A C 1
ATOM 2752 O O . ARG A 1 374 ? -17.563 -3.476 25.612 1.00 90.56 374 ARG A O 1
ATOM 2759 N N . TRP A 1 375 ? -15.798 -2.665 26.752 1.00 89.00 375 TRP A N 1
ATOM 2760 C CA . TRP A 1 375 ? -14.928 -2.531 25.591 1.00 89.00 375 TRP A CA 1
ATOM 2761 C C . TRP A 1 375 ? -14.400 -3.903 25.159 1.00 89.00 375 TRP A C 1
ATOM 2763 O O . TRP A 1 375 ? -14.055 -4.751 25.992 1.00 89.00 375 TRP A O 1
ATOM 2773 N N . PHE A 1 376 ? -14.342 -4.112 23.852 1.00 90.38 376 PHE A N 1
ATOM 2774 C CA . PHE A 1 376 ? -13.755 -5.285 23.216 1.00 90.38 376 PHE A CA 1
ATOM 2775 C C . PHE A 1 376 ? -13.068 -4.878 21.912 1.00 90.38 376 PHE A C 1
ATOM 2777 O O . PHE A 1 376 ? -13.306 -3.789 21.387 1.00 90.38 376 PHE A O 1
ATOM 2784 N N . ARG A 1 377 ? -12.184 -5.733 21.406 1.00 92.12 377 ARG A N 1
ATOM 2785 C CA . ARG A 1 377 ? -11.440 -5.473 20.167 1.00 92.12 377 ARG A CA 1
ATOM 2786 C C . ARG A 1 377 ? -12.202 -6.043 18.988 1.00 92.12 377 ARG A C 1
ATOM 2788 O O . ARG A 1 377 ? -12.664 -7.181 19.051 1.00 92.12 377 ARG A O 1
ATOM 2795 N N . MET A 1 378 ? -12.302 -5.288 17.907 1.00 92.69 378 MET A N 1
ATOM 2796 C CA . MET A 1 378 ? -12.866 -5.783 16.659 1.00 92.69 378 MET A CA 1
ATOM 2797 C C . MET A 1 378 ? -12.017 -5.314 15.492 1.00 92.69 378 MET A C 1
ATOM 2799 O O . MET A 1 378 ? -11.615 -4.152 15.433 1.00 92.69 378 MET A O 1
ATOM 2803 N N . GLY A 1 379 ? -11.741 -6.226 14.569 1.00 95.00 379 GLY A N 1
ATOM 2804 C CA . GLY A 1 379 ? -10.815 -5.952 13.489 1.00 95.00 379 GLY A CA 1
ATOM 2805 C C . GLY A 1 379 ? -10.929 -6.917 12.327 1.00 95.00 379 GLY A C 1
ATOM 2806 O O . GLY A 1 379 ? -11.623 -7.933 12.396 1.00 95.00 379 GLY A O 1
ATOM 2807 N N . PHE A 1 380 ? -10.211 -6.593 11.264 1.00 94.88 380 PHE A N 1
ATOM 2808 C CA . PHE A 1 380 ? -10.013 -7.475 10.129 1.00 94.88 380 PHE A CA 1
ATOM 2809 C C . PHE A 1 380 ? -8.559 -7.433 9.674 1.00 94.88 380 PHE A C 1
ATOM 2811 O O . PHE A 1 380 ? -7.833 -6.473 9.940 1.00 94.88 380 PHE A O 1
ATOM 2818 N N . THR A 1 381 ? -8.149 -8.470 8.955 1.00 94.12 381 THR A N 1
ATOM 2819 C CA . THR A 1 381 ? -6.857 -8.509 8.274 1.00 94.12 381 THR A CA 1
ATOM 2820 C C . THR A 1 381 ? -7.046 -8.900 6.822 1.00 94.12 381 THR A C 1
ATOM 2822 O O . THR A 1 381 ? -7.794 -9.831 6.540 1.00 94.12 381 THR A O 1
ATOM 2825 N N . PHE A 1 382 ? -6.307 -8.257 5.929 1.00 90.31 382 PHE A N 1
ATOM 2826 C CA . PHE A 1 382 ? -5.883 -8.832 4.659 1.00 90.31 382 PHE A CA 1
ATOM 2827 C C . PHE A 1 382 ? -4.403 -9.165 4.810 1.00 90.31 382 PHE A C 1
ATOM 2829 O O . PHE A 1 382 ? -3.594 -8.255 4.992 1.00 90.31 382 PHE A O 1
ATOM 2836 N N . LYS A 1 383 ? -4.051 -10.449 4.813 1.00 89.12 383 LYS A N 1
ATOM 2837 C CA . LYS A 1 383 ? -2.670 -10.899 4.994 1.00 89.12 383 LYS A CA 1
ATOM 2838 C C . LYS A 1 383 ? -2.396 -12.115 4.126 1.00 89.12 383 LYS A C 1
ATOM 2840 O O . LYS A 1 383 ? -3.092 -13.119 4.238 1.00 89.12 383 LYS A O 1
ATOM 2845 N N . ASP A 1 384 ? -1.385 -12.015 3.267 1.00 85.69 384 ASP A N 1
ATOM 2846 C CA . ASP A 1 384 ? -0.864 -13.130 2.463 1.00 85.69 384 ASP A CA 1
ATOM 2847 C C . ASP A 1 384 ? -1.963 -13.875 1.664 1.00 85.69 384 ASP A C 1
ATOM 2849 O O . ASP A 1 384 ? -1.998 -15.106 1.586 1.00 85.69 384 ASP A O 1
ATOM 2853 N N . GLY A 1 385 ? -2.892 -13.111 1.075 1.00 83.69 385 GLY A N 1
ATOM 2854 C CA . GLY A 1 385 ? -4.011 -13.648 0.290 1.00 83.69 385 GLY A CA 1
ATOM 2855 C C . GLY A 1 385 ? -5.146 -14.253 1.123 1.00 83.69 385 GLY A C 1
ATOM 2856 O O . GLY A 1 385 ? -6.005 -14.936 0.572 1.00 83.69 385 GLY A O 1
ATOM 2857 N N . GLU A 1 386 ? -5.179 -14.023 2.434 1.00 90.31 386 GLU A N 1
ATOM 2858 C CA . GLU A 1 386 ? -6.306 -14.350 3.307 1.00 90.31 386 GLU A CA 1
ATOM 2859 C C . GLU A 1 386 ? -6.935 -13.069 3.859 1.00 90.31 386 GLU A C 1
ATOM 2861 O O . GLU A 1 386 ? -6.253 -12.188 4.384 1.00 90.31 386 GLU A O 1
ATOM 2866 N N . ALA A 1 387 ? -8.256 -12.982 3.764 1.00 92.00 387 ALA A N 1
ATOM 2867 C CA . ALA A 1 387 ? -9.052 -12.018 4.500 1.00 92.00 387 ALA A CA 1
ATOM 2868 C C . ALA A 1 387 ? -9.634 -12.694 5.742 1.00 92.00 387 ALA A C 1
ATOM 2870 O O . ALA A 1 387 ? -10.143 -13.809 5.643 1.00 92.00 387 ALA A O 1
ATOM 2871 N N . ALA A 1 388 ? -9.591 -12.040 6.901 1.00 94.94 388 ALA A N 1
ATOM 2872 C CA . ALA A 1 388 ? -10.110 -12.604 8.143 1.00 94.94 388 ALA A CA 1
ATOM 2873 C C . ALA A 1 388 ? -10.737 -11.544 9.053 1.00 94.94 388 ALA A C 1
ATOM 2875 O O . ALA A 1 388 ? -10.299 -10.397 9.077 1.00 94.94 388 ALA A O 1
ATOM 2876 N N . ILE A 1 389 ? -11.748 -11.949 9.825 1.00 95.81 389 ILE A N 1
ATOM 2877 C CA . ILE A 1 389 ? -12.458 -11.118 10.806 1.00 95.81 389 ILE A CA 1
ATOM 2878 C C . ILE A 1 389 ? -12.119 -11.597 12.215 1.00 95.81 389 ILE A C 1
ATOM 2880 O O . ILE A 1 389 ? -12.099 -12.804 12.479 1.00 95.81 389 ILE A O 1
ATOM 2884 N N . PHE A 1 390 ? -11.911 -10.654 13.133 1.00 94.62 390 PHE A N 1
ATOM 2885 C CA . PHE A 1 390 ? -11.528 -10.922 14.512 1.00 94.62 390 PHE A CA 1
ATOM 2886 C C . PHE A 1 390 ? -12.403 -10.169 15.514 1.00 94.62 390 PHE A C 1
ATOM 2888 O O . PHE A 1 390 ? -12.708 -8.989 15.337 1.00 94.62 390 PHE A O 1
ATOM 2895 N N . VAL A 1 391 ? -12.747 -10.855 16.607 1.00 92.94 391 VAL A N 1
ATOM 2896 C CA . VAL A 1 391 ? -13.407 -10.287 17.792 1.00 92.94 391 VAL A CA 1
ATOM 2897 C C . VAL A 1 391 ? -12.638 -10.747 19.030 1.00 92.94 391 VAL A C 1
ATOM 2899 O O . VAL A 1 391 ? -12.437 -11.946 19.217 1.00 92.94 391 VAL A O 1
ATOM 2902 N N . ASP A 1 392 ? -12.167 -9.802 19.848 1.00 90.88 392 ASP A N 1
ATOM 2903 C CA . ASP A 1 392 ? -11.257 -10.023 20.985 1.00 90.88 392 ASP A CA 1
ATOM 2904 C C . ASP A 1 392 ? -10.051 -10.914 20.623 1.00 90.88 392 ASP A C 1
ATOM 2906 O O . ASP A 1 392 ? -9.669 -11.828 21.351 1.00 90.88 392 ASP A O 1
ATOM 2910 N N . GLY A 1 393 ? -9.466 -10.671 19.444 1.00 88.56 393 GLY A N 1
ATOM 2911 C CA . GLY A 1 393 ? -8.332 -11.437 18.912 1.00 88.56 393 GLY A CA 1
ATOM 2912 C C . GLY A 1 393 ? -8.684 -12.843 18.408 1.00 88.56 393 GLY A C 1
ATOM 2913 O O . GLY A 1 393 ? -7.846 -13.495 17.786 1.00 88.56 393 GLY A O 1
ATOM 2914 N N . ARG A 1 394 ? -9.920 -13.321 18.605 1.00 92.25 394 ARG A N 1
ATOM 2915 C CA . ARG A 1 394 ? -10.382 -14.598 18.055 1.00 92.25 394 ARG A CA 1
ATOM 2916 C C . ARG A 1 394 ? -10.811 -14.415 16.604 1.00 92.25 394 ARG A C 1
ATOM 2918 O O . ARG A 1 394 ? -11.739 -13.657 16.333 1.00 92.25 394 ARG A O 1
ATOM 2925 N N . LYS A 1 395 ? -10.186 -15.157 15.688 1.00 95.12 395 LYS A N 1
ATOM 2926 C CA . LYS A 1 395 ? -10.620 -15.262 14.287 1.00 95.12 395 LYS A CA 1
ATOM 2927 C C . LYS A 1 395 ? -12.008 -15.915 14.232 1.00 95.12 395 LYS A C 1
ATOM 2929 O O . LYS A 1 395 ? -12.169 -17.028 14.728 1.00 95.12 395 LYS A O 1
ATOM 2934 N N . ILE A 1 396 ? -13.002 -15.225 13.674 1.00 95.62 396 ILE A N 1
ATOM 2935 C CA . ILE A 1 396 ? -14.394 -15.712 13.578 1.00 95.62 396 ILE A CA 1
ATOM 2936 C C . ILE A 1 396 ? -14.820 -16.070 12.152 1.00 95.62 396 ILE A C 1
ATOM 2938 O O . ILE A 1 396 ? -15.779 -16.815 11.981 1.00 95.62 396 ILE A O 1
ATOM 2942 N N . ALA A 1 397 ? -14.110 -15.560 11.147 1.00 95.56 397 ALA A N 1
ATOM 2943 C CA . ALA A 1 397 ? -14.319 -15.869 9.738 1.00 95.56 397 ALA A CA 1
ATOM 2944 C C . ALA A 1 397 ? -13.014 -15.638 8.972 1.00 95.56 397 ALA A C 1
ATOM 2946 O O . ALA A 1 397 ? -12.247 -14.745 9.343 1.00 95.56 397 ALA A O 1
ATOM 2947 N N . ALA A 1 398 ? -12.759 -16.428 7.928 1.00 95.12 398 ALA A N 1
ATOM 2948 C CA . ALA A 1 398 ? -11.657 -16.204 7.001 1.00 95.12 398 ALA A CA 1
ATOM 2949 C C . ALA A 1 398 ? -11.934 -16.818 5.630 1.00 95.12 398 ALA A C 1
ATOM 2951 O O . ALA A 1 398 ? -12.605 -17.844 5.535 1.00 95.12 398 ALA A O 1
ATOM 2952 N N . GLU A 1 399 ? -11.381 -16.207 4.589 1.00 92.06 399 GLU A N 1
ATOM 2953 C CA . GLU A 1 399 ? -11.493 -16.676 3.213 1.00 92.06 399 GLU A CA 1
ATOM 2954 C C . GLU A 1 399 ? -10.263 -16.252 2.400 1.00 92.06 399 GLU A C 1
ATOM 2956 O O . GLU A 1 399 ? -9.683 -15.182 2.610 1.00 92.06 399 GLU A O 1
ATOM 2961 N N . ARG A 1 400 ? -9.839 -17.121 1.478 1.00 88.88 400 ARG A N 1
ATOM 2962 C CA . ARG A 1 400 ? -8.735 -16.837 0.556 1.00 88.88 400 ARG A CA 1
ATOM 2963 C C . ARG A 1 400 ? -9.211 -15.912 -0.560 1.00 88.88 400 ARG A C 1
ATOM 2965 O O . ARG A 1 400 ? -10.280 -16.112 -1.120 1.00 88.88 400 ARG A O 1
ATOM 2972 N N . THR A 1 401 ? -8.381 -14.945 -0.926 1.00 76.25 401 THR A N 1
ATOM 2973 C CA . THR A 1 401 ? -8.613 -14.036 -2.049 1.00 76.25 401 THR A CA 1
ATOM 2974 C C . THR A 1 401 ? -7.384 -13.984 -2.950 1.00 76.25 401 THR A C 1
ATOM 2976 O O . THR A 1 401 ? -6.265 -13.753 -2.498 1.00 76.25 401 THR A O 1
ATOM 2979 N N . GLU A 1 402 ? -7.602 -14.172 -4.250 1.00 71.06 402 GLU A N 1
ATOM 2980 C CA . GLU A 1 402 ? -6.576 -14.003 -5.289 1.00 71.06 402 GLU A CA 1
ATOM 2981 C C . GLU A 1 402 ? -6.526 -12.566 -5.838 1.00 71.06 402 GLU A C 1
ATOM 2983 O O . GLU A 1 402 ? -5.756 -12.256 -6.749 1.00 71.06 402 GLU A O 1
ATOM 2988 N N . LEU A 1 403 ? -7.374 -11.676 -5.315 1.00 66.50 403 LEU A N 1
ATOM 2989 C CA . LEU A 1 403 ? -7.466 -10.279 -5.722 1.00 66.50 403 LEU A CA 1
ATOM 2990 C C . LEU A 1 403 ? -6.744 -9.402 -4.690 1.00 66.50 403 LEU A C 1
ATOM 2992 O O . LEU A 1 403 ? -7.266 -9.224 -3.586 1.00 66.50 403 LEU A O 1
ATOM 2996 N N . PRO A 1 404 ? -5.572 -8.822 -5.024 1.00 69.31 404 PRO A N 1
ATOM 2997 C CA . PRO A 1 404 ? -4.904 -7.879 -4.138 1.00 69.31 404 PRO A CA 1
ATOM 2998 C C . PRO A 1 404 ? -5.788 -6.654 -3.889 1.00 69.31 404 PRO A C 1
ATOM 3000 O O . PRO A 1 404 ? -6.326 -6.067 -4.834 1.00 69.31 404 PRO A O 1
ATOM 3003 N N . LEU A 1 405 ? -5.881 -6.225 -2.628 1.00 70.81 405 LEU A N 1
ATOM 3004 C CA . LEU A 1 405 ? -6.638 -5.039 -2.213 1.00 70.81 405 LEU A CA 1
ATOM 3005 C C . LEU A 1 405 ? -6.238 -3.795 -3.030 1.00 70.81 405 LEU A C 1
ATOM 3007 O O . LEU A 1 405 ? -7.083 -3.025 -3.489 1.00 70.81 405 LEU A O 1
ATOM 3011 N N . THR A 1 406 ? -4.941 -3.641 -3.293 1.00 69.62 406 THR A N 1
ATOM 3012 C CA . THR A 1 406 ? -4.383 -2.530 -4.071 1.00 69.62 406 THR A CA 1
ATOM 3013 C C . THR A 1 406 ? -4.813 -2.531 -5.540 1.00 69.62 406 THR A C 1
ATOM 3015 O O . THR A 1 406 ? -4.976 -1.457 -6.124 1.00 69.62 406 THR A O 1
ATOM 3018 N N . CYS A 1 407 ? -5.048 -3.702 -6.142 1.00 69.44 407 CYS A N 1
ATOM 3019 C CA . CYS A 1 407 ? -5.585 -3.811 -7.500 1.00 69.44 407 CYS A CA 1
ATOM 3020 C C . CYS A 1 407 ? -7.040 -3.338 -7.558 1.00 69.44 407 CYS A C 1
ATOM 3022 O O . CYS A 1 407 ? -7.383 -2.551 -8.436 1.00 69.44 407 CYS A O 1
ATOM 3024 N N . LEU A 1 408 ? -7.873 -3.744 -6.596 1.00 67.88 408 LEU A N 1
ATOM 3025 C CA . LEU A 1 408 ? -9.287 -3.350 -6.547 1.00 67.88 408 LEU A CA 1
ATOM 3026 C C . LEU A 1 408 ? -9.459 -1.844 -6.305 1.00 67.88 408 LEU A C 1
ATOM 3028 O O . LEU A 1 408 ? -10.303 -1.201 -6.936 1.00 67.88 408 LEU A O 1
ATOM 3032 N N . PHE A 1 409 ? -8.609 -1.248 -5.463 1.00 67.56 409 PHE A N 1
ATOM 3033 C CA . PHE A 1 409 ? -8.560 0.208 -5.317 1.00 67.56 409 PHE A CA 1
ATOM 3034 C C . PHE A 1 409 ? -8.100 0.910 -6.599 1.00 67.56 409 PHE A C 1
ATOM 3036 O O . PHE A 1 409 ? -8.654 1.950 -6.948 1.00 67.56 409 PHE A O 1
ATOM 3043 N N . ALA A 1 410 ? -7.112 0.370 -7.319 1.00 63.41 410 ALA A N 1
ATOM 3044 C CA . ALA A 1 410 ? -6.659 0.952 -8.582 1.00 63.41 410 ALA A CA 1
ATOM 3045 C C . ALA A 1 410 ? -7.745 0.893 -9.672 1.00 63.41 410 ALA A C 1
ATOM 3047 O O . ALA A 1 410 ? -7.949 1.879 -10.381 1.00 63.41 410 ALA A O 1
ATOM 3048 N N . GLU A 1 411 ? -8.464 -0.227 -9.780 1.00 64.44 411 GLU A N 1
ATOM 3049 C CA . GLU A 1 411 ? -9.598 -0.390 -10.698 1.00 64.44 411 GLU A CA 1
ATOM 3050 C C . GLU A 1 411 ? -10.727 0.597 -10.382 1.00 64.44 411 GLU A C 1
ATOM 3052 O O . GLU A 1 411 ? -11.267 1.233 -11.288 1.00 64.44 411 GLU A O 1
ATOM 3057 N N . THR A 1 412 ? -11.040 0.789 -9.099 1.00 58.72 412 THR A N 1
ATOM 3058 C CA . THR A 1 412 ? -12.110 1.709 -8.692 1.00 58.72 412 THR A CA 1
ATOM 3059 C C . THR A 1 412 ? -11.716 3.175 -8.888 1.00 58.72 412 THR A C 1
ATOM 3061 O O . THR A 1 412 ? -12.484 3.941 -9.470 1.00 58.72 412 THR A O 1
ATOM 3064 N N . ARG A 1 413 ? -10.475 3.559 -8.550 1.00 58.06 413 ARG A N 1
ATOM 3065 C CA . ARG A 1 413 ? -9.938 4.904 -8.842 1.00 58.06 413 ARG A CA 1
ATOM 3066 C C . ARG A 1 413 ? -9.924 5.227 -10.335 1.00 58.06 413 ARG A C 1
ATOM 3068 O O . ARG A 1 413 ? -10.152 6.372 -10.705 1.00 58.06 413 ARG A O 1
ATOM 3075 N N . ALA A 1 414 ? -9.662 4.247 -11.201 1.00 56.09 414 ALA A N 1
ATOM 3076 C CA . ALA A 1 414 ? -9.708 4.458 -12.648 1.00 56.09 414 ALA A CA 1
ATOM 3077 C C . ALA A 1 414 ? -11.125 4.801 -13.143 1.00 56.09 414 ALA A C 1
ATOM 3079 O O . ALA A 1 414 ? -11.268 5.537 -14.117 1.00 56.09 414 ALA A O 1
ATOM 3080 N N . ARG A 1 415 ? -12.165 4.298 -12.464 1.00 55.91 415 ARG A N 1
ATOM 3081 C CA . ARG A 1 415 ? -13.569 4.623 -12.757 1.00 55.91 415 ARG A CA 1
ATOM 3082 C C . ARG A 1 415 ? -13.998 5.965 -12.169 1.00 55.91 415 ARG A C 1
ATOM 3084 O O . ARG A 1 415 ? -14.826 6.633 -12.779 1.00 55.91 415 ARG A O 1
ATOM 3091 N N . ASN A 1 416 ? -13.414 6.377 -11.041 1.00 50.44 416 ASN A N 1
ATOM 3092 C CA . ASN A 1 416 ? -13.681 7.675 -10.419 1.00 50.44 416 ASN A CA 1
ATOM 3093 C C . ASN A 1 416 ? -12.390 8.470 -10.111 1.00 50.44 416 ASN A C 1
ATOM 3095 O O . ASN A 1 416 ? -12.003 8.602 -8.950 1.00 50.44 416 ASN A O 1
ATOM 3099 N N . PRO A 1 417 ? -11.722 9.049 -11.131 1.00 47.44 417 PRO A N 1
ATOM 3100 C CA . PRO A 1 417 ? -10.474 9.797 -10.939 1.00 47.44 417 PRO A CA 1
ATOM 3101 C C . PRO A 1 417 ? -10.647 11.101 -10.145 1.00 47.44 417 PRO A C 1
ATOM 3103 O O . PRO A 1 417 ? -9.663 11.659 -9.662 1.00 47.44 417 PRO A O 1
ATOM 3106 N N . ALA A 1 418 ? -11.882 11.612 -10.054 1.00 35.38 418 ALA A N 1
ATOM 3107 C CA . ALA A 1 418 ? -12.216 12.870 -9.388 1.00 35.38 418 ALA A CA 1
ATOM 3108 C C . ALA A 1 418 ? -12.385 12.718 -7.865 1.00 35.38 418 ALA A C 1
ATOM 3110 O O . ALA A 1 418 ? -12.273 13.706 -7.137 1.00 35.38 418 ALA A O 1
ATOM 3111 N N . ALA A 1 419 ? -12.611 11.497 -7.371 1.00 42.94 419 ALA A N 1
ATOM 3112 C CA . ALA A 1 419 ? -12.652 11.199 -5.949 1.00 42.94 419 ALA A CA 1
ATOM 3113 C C . ALA A 1 419 ? -11.295 10.643 -5.498 1.00 42.94 419 ALA A C 1
ATOM 3115 O O . ALA A 1 419 ? -10.929 9.507 -5.792 1.00 42.94 419 ALA A O 1
ATOM 3116 N N . SER A 1 420 ? -10.538 11.423 -4.723 1.00 49.41 420 SER A N 1
ATOM 3117 C CA . SER A 1 420 ? -9.579 10.799 -3.805 1.00 49.41 420 SER A CA 1
ATOM 3118 C C . SER A 1 420 ? -10.399 9.883 -2.897 1.00 49.41 420 SER A C 1
ATOM 3120 O O . SER A 1 420 ? -11.286 10.430 -2.228 1.00 49.41 420 SER A O 1
ATOM 3122 N N . PRO A 1 421 ? -10.151 8.556 -2.861 1.00 58.97 421 PRO A N 1
ATOM 3123 C CA . PRO A 1 421 ? -11.000 7.644 -2.106 1.00 58.97 421 PRO A CA 1
ATOM 3124 C C . PRO A 1 421 ? -11.094 8.164 -0.682 1.00 58.97 421 PRO A C 1
ATOM 3126 O O . PRO A 1 421 ? -10.075 8.518 -0.089 1.00 58.97 421 PRO A O 1
ATOM 3129 N N . GLN A 1 422 ? -12.306 8.317 -0.171 1.00 69.94 422 GLN A N 1
ATOM 3130 C CA . GLN A 1 422 ? -12.524 8.728 1.209 1.00 69.94 422 GLN A CA 1
ATOM 3131 C C . GLN A 1 422 ? -12.768 7.485 2.042 1.00 69.94 422 GLN A C 1
ATOM 3133 O O . GLN A 1 422 ? -13.384 6.523 1.577 1.00 69.94 422 GLN A O 1
ATOM 3138 N N . VAL A 1 423 ? -12.268 7.517 3.270 1.00 78.56 423 VAL A N 1
ATOM 3139 C CA . VAL A 1 423 ? -12.518 6.466 4.244 1.00 78.56 423 VAL A CA 1
ATOM 3140 C C . VAL A 1 423 ? -13.278 7.076 5.402 1.00 78.56 423 VAL A C 1
ATOM 3142 O O . VAL A 1 423 ? -12.834 8.054 6.007 1.00 78.56 423 VAL A O 1
ATOM 3145 N N . LEU A 1 424 ? -14.438 6.498 5.677 1.00 81.56 424 LEU A N 1
ATOM 3146 C CA . LEU A 1 424 ? -15.274 6.835 6.811 1.00 81.56 424 LEU A CA 1
ATOM 3147 C C . LEU A 1 424 ? -15.024 5.812 7.911 1.00 81.56 424 LEU A C 1
ATOM 3149 O O . LEU A 1 424 ? -15.144 4.610 7.684 1.00 81.56 424 LEU A O 1
ATOM 3153 N N . LEU A 1 425 ? -14.681 6.283 9.106 1.00 84.56 425 LEU A N 1
ATOM 3154 C CA . LEU A 1 425 ? -14.471 5.436 10.277 1.00 84.56 425 LEU A CA 1
ATOM 3155 C C . LEU A 1 425 ? -15.566 5.704 11.308 1.00 84.56 425 LEU A C 1
ATOM 3157 O O . LEU A 1 425 ? -15.792 6.851 11.705 1.00 84.56 425 LEU A O 1
ATOM 3161 N N . GLY A 1 426 ? -16.247 4.639 11.731 1.00 79.25 426 GLY A N 1
ATOM 3162 C CA . GLY A 1 426 ? -17.320 4.677 12.730 1.00 79.25 426 GLY A CA 1
ATOM 3163 C C . GLY A 1 426 ? -18.588 5.433 12.311 1.00 79.25 426 GLY A C 1
ATOM 3164 O O . GLY A 1 426 ? -19.463 5.654 13.148 1.00 79.25 426 GLY A O 1
ATOM 3165 N N . ALA A 1 427 ? -18.706 5.851 11.047 1.00 73.75 427 ALA A N 1
ATOM 3166 C CA . ALA A 1 427 ? -19.863 6.599 10.569 1.00 73.75 427 ALA A CA 1
ATOM 3167 C C . ALA A 1 427 ? -21.140 5.746 10.673 1.00 73.75 427 ALA A C 1
ATOM 3169 O O . ALA A 1 427 ? -21.219 4.637 10.146 1.00 73.75 427 ALA A O 1
ATOM 3170 N N . GLY A 1 428 ? -22.146 6.261 11.387 1.00 71.75 428 GLY A N 1
ATOM 3171 C CA . GLY A 1 428 ? -23.426 5.571 11.577 1.00 71.75 428 GLY A CA 1
ATOM 3172 C C . GLY A 1 428 ? -23.377 4.327 12.476 1.00 71.75 428 GLY A C 1
ATOM 3173 O O . GLY A 1 428 ? -24.381 3.625 12.569 1.00 71.75 428 GLY A O 1
ATOM 3174 N N . PHE A 1 429 ? -22.257 4.040 13.150 1.00 79.12 429 PHE A N 1
ATOM 3175 C CA . PHE A 1 429 ? -22.177 2.938 14.109 1.00 79.12 429 PHE A CA 1
ATOM 3176 C C . PHE A 1 429 ? -22.969 3.264 15.385 1.00 79.12 429 PHE A C 1
ATOM 3178 O O . PHE A 1 429 ? -22.754 4.297 16.015 1.00 79.12 429 PHE A O 1
ATOM 3185 N N . ALA A 1 430 ? -23.890 2.377 15.772 1.00 76.19 430 ALA A N 1
ATOM 3186 C CA . ALA A 1 430 ? -24.793 2.585 16.911 1.00 76.19 430 ALA A CA 1
ATOM 3187 C C . ALA A 1 430 ? -24.153 2.360 18.305 1.00 76.19 430 ALA A C 1
ATOM 3189 O O . ALA A 1 430 ? -24.826 2.517 19.322 1.00 76.19 430 ALA A O 1
ATOM 3190 N N . GLY A 1 431 ? -22.870 1.984 18.370 1.00 79.88 431 GLY A N 1
ATOM 3191 C CA . GLY A 1 431 ? -22.100 1.854 19.613 1.00 79.88 431 GLY A CA 1
ATOM 3192 C C . GLY A 1 431 ? -21.095 2.992 19.817 1.00 79.88 431 GLY A C 1
ATOM 3193 O O . GLY A 1 431 ? -21.197 4.055 19.209 1.00 79.88 431 GLY A O 1
ATOM 3194 N N . ARG A 1 432 ? -20.085 2.770 20.667 1.00 82.94 432 ARG A N 1
ATOM 3195 C CA . ARG A 1 432 ? -18.921 3.670 20.777 1.00 82.94 432 ARG A CA 1
ATOM 3196 C C . ARG A 1 432 ? -17.703 3.017 20.136 1.00 82.94 432 ARG A C 1
ATOM 3198 O O . ARG A 1 432 ? -17.524 1.805 20.252 1.00 82.94 432 ARG A O 1
ATOM 3205 N N . ILE A 1 433 ? -16.869 3.830 19.497 1.00 83.81 433 ILE A N 1
ATOM 3206 C CA . ILE A 1 433 ? -15.582 3.421 18.934 1.00 83.81 433 ILE A CA 1
ATOM 3207 C C . ILE A 1 433 ? -14.467 4.218 19.610 1.00 83.81 433 ILE A C 1
ATOM 3209 O O . ILE A 1 433 ? -14.638 5.400 19.910 1.00 83.81 433 ILE A O 1
ATOM 3213 N N . ALA A 1 434 ? -13.347 3.563 19.885 1.00 82.69 434 ALA A N 1
ATOM 3214 C CA . ALA A 1 434 ? -12.149 4.173 20.436 1.00 82.69 434 ALA A CA 1
ATOM 3215 C C . ALA A 1 434 ? -10.899 3.515 19.839 1.00 82.69 434 ALA A C 1
ATOM 3217 O O . ALA A 1 434 ? -10.993 2.430 19.272 1.00 82.69 434 ALA A O 1
ATOM 3218 N N . GLU A 1 435 ? -9.751 4.184 19.972 1.00 83.81 435 GLU A N 1
ATOM 3219 C CA . GLU A 1 435 ? -8.420 3.705 19.565 1.00 83.81 435 GLU A CA 1
ATOM 3220 C C . GLU A 1 435 ? -8.428 2.913 18.246 1.00 83.81 435 GLU A C 1
ATOM 3222 O O . GLU A 1 435 ? -8.371 1.686 18.232 1.00 83.81 435 GLU A O 1
ATOM 3227 N N . ILE A 1 436 ? -8.529 3.620 17.122 1.00 88.69 436 ILE A N 1
ATOM 3228 C CA . ILE A 1 436 ? -8.511 2.980 15.802 1.00 88.69 436 ILE A CA 1
ATOM 3229 C C . ILE A 1 436 ? -7.064 2.876 15.341 1.00 88.69 436 ILE A C 1
ATOM 3231 O O . ILE A 1 436 ? -6.348 3.879 15.340 1.00 88.69 436 ILE A O 1
ATOM 3235 N N . LYS A 1 437 ? -6.643 1.681 14.932 1.00 88.94 437 LYS A N 1
ATOM 3236 C CA . LYS A 1 437 ? -5.284 1.391 14.480 1.00 88.94 437 LYS A CA 1
ATOM 3237 C C . LYS A 1 437 ? -5.292 0.673 13.138 1.00 88.94 437 LYS A C 1
ATOM 3239 O O . LYS A 1 437 ? -6.119 -0.206 12.893 1.00 88.94 437 LYS A O 1
ATOM 3244 N N . LEU A 1 438 ? -4.329 1.035 12.299 1.00 90.12 438 LEU A N 1
ATOM 3245 C CA . LEU A 1 438 ? -4.087 0.421 10.998 1.00 90.12 438 LEU A CA 1
ATOM 3246 C C . LEU A 1 438 ? -2.649 -0.067 10.898 1.00 90.12 438 LEU A C 1
ATOM 3248 O O . LEU A 1 438 ? -1.748 0.655 11.312 1.00 90.12 438 LEU A O 1
ATOM 3252 N N . THR A 1 439 ? -2.422 -1.230 10.294 1.00 88.69 439 THR A N 1
ATOM 3253 C CA . THR A 1 439 ? -1.079 -1.724 9.962 1.00 88.69 439 THR A CA 1
ATOM 3254 C C . THR A 1 439 ? -0.952 -2.016 8.474 1.00 88.69 439 THR A C 1
ATOM 3256 O O . THR A 1 439 ? -1.896 -2.494 7.847 1.00 88.69 439 THR A O 1
ATOM 3259 N N . HIS A 1 440 ? 0.229 -1.769 7.908 1.00 85.06 440 HIS A N 1
ATOM 3260 C CA . HIS A 1 440 ? 0.526 -2.103 6.508 1.00 85.06 440 HIS A CA 1
ATOM 3261 C C . HIS A 1 440 ? 1.049 -3.544 6.321 1.00 85.06 440 HIS A C 1
ATOM 3263 O O . HIS A 1 440 ? 1.349 -3.968 5.208 1.00 85.06 440 HIS A O 1
ATOM 3269 N N . THR A 1 441 ? 1.212 -4.291 7.416 1.00 86.44 441 THR A N 1
ATOM 3270 C CA . THR A 1 441 ? 1.711 -5.677 7.425 1.00 86.44 441 THR A CA 1
ATOM 3271 C C . THR A 1 441 ? 0.593 -6.712 7.404 1.00 86.44 441 THR A C 1
ATOM 3273 O O . THR A 1 441 ? 0.854 -7.896 7.196 1.00 86.44 441 THR A O 1
ATOM 3276 N N . GLY A 1 442 ? -0.657 -6.296 7.636 1.00 87.44 442 GLY A N 1
ATOM 3277 C CA . GLY A 1 442 ? -1.778 -7.224 7.812 1.00 87.44 442 GLY A CA 1
ATOM 3278 C C . GLY A 1 442 ? -1.854 -7.845 9.200 1.00 87.44 442 GLY A C 1
ATOM 3279 O O . GLY A 1 442 ? -2.701 -8.701 9.433 1.00 87.44 442 GLY A O 1
ATOM 3280 N N . GLU A 1 443 ? -0.979 -7.454 10.125 1.00 88.25 443 GLU A N 1
ATOM 3281 C CA . GLU A 1 443 ? -1.024 -7.935 11.503 1.00 88.25 443 GLU A CA 1
ATOM 3282 C C . GLU A 1 443 ? -1.971 -7.085 12.333 1.00 88.25 443 GLU A C 1
ATOM 3284 O O . GLU A 1 443 ? -2.006 -5.861 12.191 1.00 88.25 443 GLU A O 1
ATOM 3289 N N . LEU A 1 444 ? -2.744 -7.717 13.217 1.00 85.12 444 LEU A N 1
ATOM 3290 C CA . LEU A 1 444 ? -3.538 -6.943 14.158 1.00 85.12 444 LEU A CA 1
ATOM 3291 C C . LEU A 1 444 ? -2.588 -6.185 15.096 1.00 85.12 444 LEU A C 1
ATOM 3293 O O . LEU A 1 444 ? -1.751 -6.816 15.747 1.00 85.12 444 LEU A O 1
ATOM 3297 N N . PRO A 1 445 ? -2.711 -4.851 15.181 1.00 73.62 445 PRO A N 1
ATOM 3298 C CA . PRO A 1 445 ? -1.795 -4.019 15.951 1.00 73.62 445 PRO A CA 1
ATOM 3299 C C . PRO A 1 445 ? -1.852 -4.323 17.452 1.00 73.62 445 PRO A C 1
ATOM 3301 O O . PRO A 1 445 ? -0.890 -4.048 18.170 1.00 73.62 445 PRO A O 1
ATOM 3304 N N . GLY A 1 446 ? -2.969 -4.876 17.938 1.00 70.56 446 GLY A N 1
ATOM 3305 C CA . GLY A 1 446 ? -3.206 -5.114 19.349 1.00 70.56 446 GLY A CA 1
ATOM 3306 C C . GLY A 1 446 ? -3.334 -3.814 20.147 1.00 70.56 446 GLY A C 1
ATOM 3307 O O . GLY A 1 446 ? -3.102 -2.694 19.674 1.00 70.56 446 GLY A O 1
ATOM 3308 N N . PHE A 1 447 ? -3.685 -3.960 21.423 1.00 64.69 447 PHE A N 1
ATOM 3309 C CA . PHE A 1 447 ? -3.739 -2.851 22.375 1.00 64.69 447 PHE A CA 1
ATOM 3310 C C . PHE A 1 447 ? -2.937 -3.205 23.619 1.00 64.69 447 PHE A C 1
ATOM 3312 O O . PHE A 1 447 ? -3.173 -4.259 24.220 1.00 64.69 447 PHE A O 1
ATOM 3319 N N . ASP A 1 448 ? -2.005 -2.320 23.976 1.00 56.09 448 ASP A N 1
ATOM 3320 C CA . ASP A 1 448 ? -1.124 -2.486 25.133 1.00 56.09 448 ASP A CA 1
ATOM 3321 C C . ASP A 1 448 ? -1.851 -2.128 26.448 1.00 56.09 448 ASP A C 1
ATOM 3323 O O . ASP A 1 448 ? -1.497 -2.649 27.499 1.00 56.09 448 ASP A O 1
ATOM 3327 N N . GLU A 1 449 ? -2.926 -1.323 26.400 1.00 48.41 449 GLU A N 1
ATOM 3328 C CA . GLU A 1 449 ? -3.785 -0.991 27.549 1.00 48.41 449 GLU A CA 1
ATOM 3329 C C . GLU A 1 449 ? -5.261 -0.825 27.125 1.00 48.41 449 GLU A C 1
ATOM 3331 O O . GLU A 1 449 ? -5.551 -0.421 26.001 1.00 48.41 449 GLU A O 1
ATOM 3336 N N . ALA A 1 450 ? -6.211 -1.126 28.020 1.00 40.59 450 ALA A N 1
ATOM 3337 C CA . ALA A 1 450 ? -7.606 -0.696 27.863 1.00 40.59 450 ALA A CA 1
ATOM 3338 C C . ALA A 1 450 ? -7.718 0.822 28.134 1.00 40.59 450 ALA A C 1
ATOM 3340 O O . ALA A 1 450 ? -6.960 1.322 28.971 1.00 40.59 450 ALA A O 1
ATOM 3341 N N . PRO A 1 451 ? -8.658 1.566 27.511 1.00 42.31 451 PRO A N 1
ATOM 3342 C CA . PRO A 1 451 ? -8.791 3.005 27.716 1.00 42.31 451 PRO A CA 1
ATOM 3343 C C . PRO A 1 451 ? -8.976 3.318 29.202 1.00 42.31 451 PRO A C 1
ATOM 3345 O O . PRO A 1 451 ? -9.988 2.955 29.809 1.00 42.31 451 PRO A O 1
ATOM 3348 N N . LYS A 1 452 ? -7.994 3.990 29.810 1.00 35.88 452 LYS A N 1
ATOM 3349 C CA . LYS A 1 452 ? -8.111 4.476 31.186 1.00 35.88 452 LYS A CA 1
ATOM 3350 C C . LYS A 1 452 ? -9.118 5.628 31.196 1.00 35.88 452 LYS A C 1
ATOM 3352 O O . LYS A 1 452 ? -8.840 6.695 30.665 1.00 35.88 452 LYS A O 1
ATOM 3357 N N . GLY A 1 453 ? -10.275 5.416 31.823 1.00 47.09 453 GLY A N 1
ATOM 3358 C CA . GLY A 1 453 ? -11.165 6.512 32.225 1.00 47.09 453 GLY A CA 1
ATOM 3359 C C . GLY A 1 453 ? -12.410 6.782 31.375 1.00 47.09 453 GLY A C 1
ATOM 3360 O O . GLY A 1 453 ? -12.951 7.879 31.473 1.00 47.09 453 GLY A O 1
ATOM 3361 N N . ALA A 1 454 ? -12.931 5.823 30.607 1.00 32.75 454 ALA A N 1
ATOM 3362 C CA . ALA A 1 454 ? -14.276 5.966 30.040 1.00 32.75 454 ALA A CA 1
ATOM 3363 C C . ALA A 1 454 ? -15.342 5.696 31.123 1.00 32.75 454 ALA A C 1
ATOM 3365 O O . ALA A 1 454 ? -15.784 4.558 31.284 1.00 32.75 454 ALA A O 1
ATOM 3366 N N . LYS A 1 455 ? -15.698 6.730 31.895 1.00 30.48 455 LYS A N 1
ATOM 3367 C CA . LYS A 1 455 ? -16.968 6.753 32.639 1.00 30.48 455 LYS A CA 1
ATOM 3368 C C . LYS A 1 455 ? -18.145 6.920 31.681 1.00 30.48 455 LYS A C 1
ATOM 3370 O O . LYS A 1 455 ? -17.994 7.649 30.673 1.00 30.48 455 LYS A O 1
#